Protein AF-A0A411YEK9-F1 (afdb_monomer_lite)

InterPro domains:
  IPR056666 DISARM protein DrmE, C-terminal [PF24957] (387-545)

Foldseek 3Di:
DDEDLPPPVVVVVCVVVVHDDDDDFDDPVNVVVCVVVLAPDPPPDNYFFLPPLVDDLFAFAEAALPDVVLLVLLLLLLLLLLVQVVLDVDDPPLSLLLLVLSVCLQQQQFALVLLLLLQLLPPQHDRNLNSLVSLVVDALVSQDDSCNVSSVPPSVVSSVSSNVSSVVRNVPNSLNVSVVQCLVVCCVVPVQAQEEEEGADPSSQSRSLVRCVVVVVCCVNPPDNRYHYYYLPDGDRQDPTAYEYERSHCDQPSRNCVSRGSNHNHYYYHYHPLRVVCVQVSLVVVQVVSLVSQLVSQVSSVHHSVPGDRNDRRDYHYPPRRPNDDDDDDDDDDDPDPSVVSSVSSRSSPDDDDDDDDDDDDDDDDADDQFFAKWKWFQWPDQRWTATAGQADFFWWQDPNDTDTDGPVPDDFQIKGKWFPDFFPVVLLVVLLVLVCPRSSNVSLVSLQLVLLVLLVLLCVVQVVDLVSQQVLCVVLPAPDRRCSVCSNVVVARDDLDLVNQCSSCVSSVPPSSVVCSVVNNVSSVVSVVVSVVSVVLSVVLSNCLVVVDDDSLVVSQVSVVHDSVVVSVRMDTIGGRDMDPIDRHRRSSHRDIGHNPD

Secondary structure (DSSP, 8-state):
----TT-HHHHHHHHHTTPPP-PPP--HHHHHHHHHHHTTS-------SGGGTTS---EEEEEE---HHHHHHHHHHHHHHHHHHTT-SSPPHHHHHHHHHHHHHHH--S-HHHHHHHHHH-TT---HHHHHHHHHH--GGGS-GGGHHHIIIIIHHHHHHHHHHHHHHHH--HHHHHHHHHHHHHHHH-TTSEEEEEESSHHHHHHHHHHHHHTT-HHHHHSSS-EEEEETTPPPPPPSS-EEEEESSPPPGGGGGGGS-TT-SEEEEEE-HHHHHHHHHHHHHHHHHHHHHHHHHTGGGT--GGGSPPPPPP--EE-TTSPPPP------------HHHHHHHTTGGGS------------------SSEEEEEEEEEETT--EEEEETTPEEEEEETTEEEEEEGGG--TT-EEEEESSS-HHHHHHHHHHHHHHSHHHHHHHHHHHHHHHHHHHHHHTTTT-HHHHHHHHHHTT-S--S-HHHHHTTSS---SSHHHHHHHHHHTT-HHHHHHHHHHHHHHHHHHHHHHHHHHHHHHHHHHHTTT--HHHHHHHHHHTS-HHHHHTTEEEEEEEEEPPPEEEETTTTT-EE-TT-

Sequence (599 aa):
MVSDLGDRETARVVDERCAVVSHWPVIDELVAALWRSGGRERTRSPLTTSALLDRDPGEVAYSDVHAPAFDRSMRQAITLLTDAHRVAEELPYPLQAARRTLNTLVQLASTAEAFNRSAALDHRARTLNSLRADVARTRSSDLGGMWHRYAATRWEGLRALILDLVDGLTADNPKFLALLSALEVSARRYPEHRLVVRVASEAAAAAVVDDLLEYGEHELALGDQRLQIVPWTARLPWSERDTTEILPALPPRSRREALWSGEANRRIVLAYPWEVEALPGLLDAEADRASAALRRSFPLQGLDADAAPRAAAATPRRFDGIPPGPEPAVTPVDLDVDLAGLTADLAALERVADDPGDRDAPRPGGGASHAPVPGYAVELEPSGQVWLVPQDSAIERVAAMSYRRWHVEDLAPGDQVIVARGTGREDLFTRLVEEKHRDHDVQDLKVVIERWRRACRAVVADCDQHQPTIEARLRHAGCQVRTQLDAWAHGRTIAPQHPEDIACIARLAGDEWLQRHWRRVAEVARELRGLHQRIGRVISGAMREAADGAGPNLRALAAELGGDPSDVLDEFEVATVRRIEPREEIPAHALGGVHPPGT

Radius of gyration: 31.1 Å; chains: 1; bounding box: 90×70×80 Å

Structure (mmCIF, N/CA/C/O backbone):
data_AF-A0A411YEK9-F1
#
_entry.id   AF-A0A411YEK9-F1
#
loop_
_atom_site.group_PDB
_atom_site.id
_atom_site.type_symbol
_atom_site.label_atom_id
_atom_site.label_alt_id
_atom_site.label_comp_id
_atom_site.label_asym_id
_atom_site.label_entity_id
_atom_site.label_seq_id
_atom_site.pdbx_PDB_ins_code
_atom_site.Cartn_x
_atom_site.Cartn_y
_atom_site.Cartn_z
_atom_site.occupancy
_atom_site.B_iso_or_equiv
_atom_site.auth_seq_id
_atom_site.auth_comp_id
_atom_site.auth_asym_id
_atom_site.auth_atom_id
_atom_site.pdbx_PDB_model_num
ATOM 1 N N . MET A 1 1 ? -29.383 -15.620 10.966 1.00 45.47 1 MET A N 1
ATOM 2 C CA . MET A 1 1 ? -28.366 -14.550 10.983 1.00 45.47 1 MET A CA 1
ATOM 3 C C . MET A 1 1 ? -28.901 -13.478 11.907 1.00 45.47 1 MET A C 1
ATOM 5 O O . MET A 1 1 ? -30.067 -13.140 11.766 1.00 45.47 1 MET A O 1
ATOM 9 N N . VAL A 1 2 ? -28.120 -13.050 12.892 1.00 41.44 2 VAL A N 1
ATOM 10 C CA . VAL A 1 2 ? -28.512 -11.994 13.834 1.00 41.44 2 VAL A CA 1
ATOM 11 C C . VAL A 1 2 ? -27.479 -10.887 13.623 1.00 41.44 2 VAL A C 1
ATOM 13 O O . VAL A 1 2 ? -26.292 -11.176 13.747 1.00 41.44 2 VAL A O 1
ATOM 16 N N . SER A 1 3 ? -27.893 -9.692 13.202 1.00 43.19 3 SER A N 1
ATOM 17 C CA . SER A 1 3 ? -27.004 -8.537 12.992 1.00 43.19 3 SER A CA 1
ATOM 18 C C . SER A 1 3 ? -27.576 -7.286 13.632 1.00 43.19 3 SER A C 1
ATOM 20 O O . SER A 1 3 ? -28.735 -7.268 14.050 1.00 43.19 3 SER A O 1
ATOM 22 N N . ASP A 1 4 ? -26.781 -6.223 13.635 1.00 50.44 4 ASP A N 1
ATOM 23 C CA . ASP A 1 4 ? -27.266 -4.922 14.066 1.00 50.44 4 ASP A CA 1
ATOM 24 C C . ASP A 1 4 ? -28.329 -4.334 13.164 1.00 50.44 4 ASP A C 1
ATOM 26 O O . ASP A 1 4 ? -28.341 -4.530 11.945 1.00 50.44 4 ASP A O 1
ATOM 30 N N . LEU A 1 5 ? -29.136 -3.484 13.793 1.00 46.66 5 LEU A N 1
ATOM 31 C CA . LEU A 1 5 ? -29.869 -2.430 13.118 1.00 46.66 5 LEU A CA 1
ATOM 32 C C . LEU A 1 5 ? -28.893 -1.536 12.339 1.00 46.66 5 LEU A C 1
ATOM 34 O O . LEU A 1 5 ? -28.097 -0.810 12.923 1.00 46.66 5 LEU A O 1
ATOM 38 N N . GLY A 1 6 ? -28.988 -1.571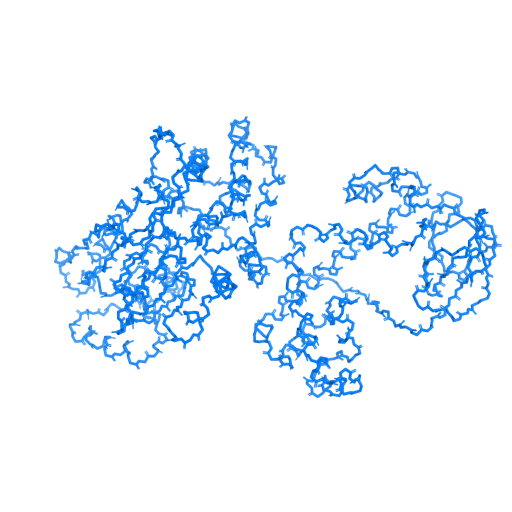 11.008 1.00 45.94 6 GLY A N 1
ATOM 39 C CA . GLY A 1 6 ? -28.213 -0.702 10.117 1.00 45.94 6 GLY A CA 1
ATOM 40 C C . GLY A 1 6 ? -26.938 -1.315 9.530 1.00 45.94 6 GLY A C 1
ATOM 41 O O . GLY A 1 6 ? -26.289 -0.639 8.730 1.00 45.94 6 GLY A O 1
ATOM 42 N N . ASP A 1 7 ? -26.603 -2.574 9.843 1.00 52.88 7 ASP A N 1
ATOM 43 C CA . ASP A 1 7 ? -25.510 -3.288 9.168 1.00 52.88 7 ASP A CA 1
ATOM 44 C C . ASP A 1 7 ? -25.846 -3.464 7.673 1.00 52.88 7 ASP A C 1
ATOM 46 O O . ASP A 1 7 ? -26.731 -4.237 7.290 1.00 52.88 7 ASP A O 1
ATOM 50 N N . ARG A 1 8 ? -25.132 -2.718 6.821 1.00 50.59 8 ARG A N 1
ATOM 51 C CA . ARG A 1 8 ? -25.330 -2.711 5.364 1.00 50.59 8 ARG A CA 1
ATOM 52 C C . ARG A 1 8 ? -25.014 -4.052 4.717 1.00 50.59 8 ARG A C 1
ATOM 54 O O . ARG A 1 8 ? -25.664 -4.406 3.739 1.00 50.59 8 ARG A O 1
ATOM 61 N N . GLU A 1 9 ? -24.022 -4.773 5.228 1.00 51.69 9 GLU A N 1
ATOM 62 C CA . GLU A 1 9 ? -23.618 -6.064 4.676 1.00 51.69 9 GLU A CA 1
ATOM 63 C C . GLU A 1 9 ? -24.697 -7.104 4.969 1.00 51.69 9 GLU A C 1
ATOM 65 O O . GLU A 1 9 ? -25.125 -7.831 4.074 1.00 51.69 9 GLU A O 1
ATOM 70 N N . THR A 1 10 ? -25.243 -7.086 6.187 1.00 55.19 10 THR A N 1
ATOM 71 C CA . THR A 1 10 ? -26.361 -7.966 6.528 1.00 55.19 10 THR A CA 1
ATOM 72 C C . THR A 1 10 ? -27.638 -7.599 5.773 1.00 55.19 10 THR A C 1
ATOM 74 O O . THR A 1 10 ? -28.298 -8.498 5.254 1.00 55.19 10 THR A O 1
ATOM 77 N N . ALA A 1 11 ? -27.970 -6.310 5.648 1.00 54.28 11 ALA A N 1
ATOM 78 C CA . ALA A 1 11 ? -29.111 -5.867 4.843 1.00 54.28 11 ALA A CA 1
ATOM 79 C C . ALA A 1 11 ? -29.001 -6.373 3.394 1.00 54.28 11 ALA A C 1
ATOM 81 O O . ALA A 1 11 ? -29.951 -6.945 2.865 1.00 54.28 11 ALA A O 1
ATOM 82 N N . ARG A 1 12 ? -27.805 -6.272 2.797 1.00 58.16 12 ARG A N 1
ATOM 83 C CA . ARG A 1 12 ? -27.524 -6.796 1.457 1.00 58.16 12 ARG A CA 1
ATOM 84 C C . ARG A 1 12 ? -27.704 -8.316 1.379 1.00 58.16 12 ARG A C 1
ATOM 86 O O . ARG A 1 12 ? -28.348 -8.796 0.455 1.00 58.16 12 ARG A O 1
ATOM 93 N N . VAL A 1 13 ? -27.188 -9.075 2.350 1.00 59.22 13 VAL A N 1
ATOM 94 C CA . VAL A 1 13 ? -27.326 -10.547 2.393 1.00 59.22 13 VAL A CA 1
ATOM 95 C C . VAL A 1 13 ? -28.782 -10.983 2.596 1.00 59.22 13 VAL A C 1
ATOM 97 O O . VAL A 1 13 ? -29.196 -12.005 2.048 1.00 59.22 13 VAL A O 1
ATOM 100 N N . VAL A 1 14 ? -29.565 -10.244 3.386 1.00 59.56 14 VAL A N 1
ATOM 101 C CA . VAL A 1 14 ? -31.003 -10.488 3.574 1.00 59.56 14 VAL A CA 1
ATOM 102 C C . VAL A 1 14 ? -31.764 -10.257 2.269 1.00 59.56 14 VAL A C 1
ATOM 104 O O . VAL A 1 14 ? -32.541 -11.134 1.883 1.00 59.56 14 VAL A O 1
ATOM 107 N N . ASP A 1 15 ? -31.497 -9.142 1.582 1.00 60.06 15 ASP A N 1
ATOM 108 C CA . ASP A 1 15 ? -32.103 -8.804 0.288 1.00 60.06 15 ASP A CA 1
ATOM 109 C C . ASP A 1 15 ? -31.745 -9.844 -0.783 1.00 60.06 15 ASP A C 1
ATOM 111 O O . ASP A 1 15 ? -32.634 -10.416 -1.418 1.00 60.06 15 ASP A O 1
ATOM 115 N N . GLU A 1 16 ? -30.455 -10.171 -0.928 1.00 66.38 16 GLU A N 1
ATOM 116 C CA . GLU A 1 16 ? -29.958 -11.178 -1.878 1.00 66.38 16 GLU A CA 1
ATOM 117 C C . GLU A 1 16 ? -30.588 -12.560 -1.656 1.00 66.38 16 GLU A C 1
ATOM 119 O O . GLU A 1 16 ? -30.752 -13.334 -2.600 1.00 66.38 16 GLU A O 1
ATOM 124 N N . ARG A 1 17 ? -30.940 -12.891 -0.408 1.00 66.44 17 ARG A N 1
ATOM 125 C CA . ARG A 1 17 ? -31.510 -14.195 -0.042 1.00 66.44 17 ARG A CA 1
ATOM 126 C C . ARG A 1 17 ? -33.026 -14.186 0.126 1.00 66.44 17 ARG A C 1
ATOM 128 O O . ARG A 1 17 ? -33.576 -15.234 0.463 1.00 66.44 17 ARG A O 1
ATOM 135 N N . CYS A 1 18 ? -33.688 -13.044 -0.079 1.00 68.06 18 CYS A N 1
ATOM 136 C CA . CYS A 1 18 ? -35.120 -12.857 0.179 1.00 68.06 18 CYS A CA 1
ATOM 137 C C . CYS A 1 18 ? -35.552 -13.403 1.557 1.00 68.06 18 CYS A C 1
ATOM 139 O O . CYS A 1 18 ? -36.605 -14.028 1.699 1.00 68.06 18 CYS A O 1
ATOM 141 N N . ALA A 1 19 ? -34.702 -13.238 2.574 1.00 62.47 19 ALA A N 1
ATOM 142 C CA . ALA A 1 19 ? -34.943 -13.807 3.894 1.00 62.47 19 ALA A CA 1
ATOM 143 C C . ALA A 1 19 ? -35.919 -12.935 4.702 1.00 62.47 19 ALA A C 1
ATOM 145 O O . ALA A 1 19 ? -35.822 -11.711 4.704 1.00 62.47 19 ALA A O 1
ATOM 146 N N . VAL A 1 20 ? -36.837 -13.562 5.443 1.00 46.91 20 VAL A N 1
ATOM 147 C CA . VAL A 1 20 ? -37.742 -12.846 6.356 1.00 46.91 20 VAL A CA 1
ATOM 148 C C . VAL A 1 20 ? -36.970 -12.435 7.612 1.00 46.91 20 VAL A C 1
ATOM 150 O O . VAL A 1 20 ? -36.469 -13.288 8.349 1.00 46.91 20 VAL A O 1
ATOM 153 N N . VAL A 1 21 ? -36.880 -11.130 7.870 1.00 51.06 21 VAL A N 1
ATOM 154 C CA . VAL A 1 21 ? -36.262 -10.586 9.087 1.00 51.06 21 VAL A CA 1
ATOM 155 C C . VAL A 1 21 ? -37.260 -10.684 10.235 1.00 51.06 21 VAL A C 1
ATOM 157 O O . VAL A 1 21 ? -38.350 -10.124 10.174 1.00 51.06 21 VAL A O 1
ATOM 160 N N . SER A 1 22 ? -36.895 -11.407 11.292 1.00 41.78 22 SER A N 1
ATOM 161 C CA . SER A 1 22 ? -37.664 -11.431 12.539 1.00 41.78 22 SER A CA 1
ATOM 162 C C . SER A 1 22 ? -37.051 -10.437 13.520 1.00 41.78 22 SER A C 1
ATOM 164 O O . SER A 1 22 ? -35.915 -10.624 13.953 1.00 41.78 22 SER A O 1
ATOM 166 N N . HIS A 1 23 ? -37.795 -9.387 13.863 1.00 44.84 23 HIS A N 1
ATOM 167 C CA . HIS A 1 23 ? -37.399 -8.425 14.890 1.00 44.84 23 HIS A CA 1
ATOM 168 C C . HIS A 1 23 ? -37.742 -8.989 16.269 1.00 44.84 23 HIS A C 1
ATOM 170 O O . HIS A 1 23 ? -38.884 -9.366 16.523 1.00 44.84 23 HIS A O 1
ATOM 176 N N . TRP A 1 24 ? -36.744 -9.089 17.145 1.00 43.41 24 TRP A N 1
ATOM 177 C CA . TRP A 1 24 ? -36.953 -9.531 18.521 1.00 43.41 24 TRP A CA 1
ATOM 178 C C . TRP A 1 24 ? -37.208 -8.300 19.400 1.00 43.41 24 TRP A C 1
ATOM 180 O O . TRP A 1 24 ? -36.421 -7.354 19.322 1.00 43.41 24 TRP A O 1
ATOM 190 N N . PRO A 1 25 ? -38.276 -8.277 20.217 1.00 42.59 25 PRO A N 1
ATOM 191 C CA . PRO A 1 25 ? -38.486 -7.203 21.178 1.00 42.59 25 PRO A CA 1
ATOM 192 C C . PRO A 1 25 ? -37.349 -7.218 22.204 1.00 42.59 25 PRO A C 1
ATOM 194 O O . PRO A 1 25 ? -37.051 -8.256 22.803 1.00 42.59 25 PRO A O 1
ATOM 197 N N . VAL A 1 26 ? -36.692 -6.073 22.386 1.00 46.41 26 VAL A N 1
ATOM 198 C CA . VAL A 1 26 ? -35.616 -5.924 23.368 1.00 46.41 26 VAL A CA 1
ATOM 199 C C . VAL A 1 26 ? -36.259 -5.771 24.745 1.00 46.41 26 VAL A C 1
ATOM 201 O O . VAL A 1 26 ? -36.628 -4.679 25.154 1.00 46.41 26 VAL A O 1
ATOM 204 N N . ILE A 1 27 ? -36.453 -6.889 25.442 1.00 45.62 27 ILE A N 1
ATOM 205 C CA . ILE A 1 27 ? -36.846 -6.900 26.859 1.00 45.62 27 ILE A CA 1
ATOM 206 C C . ILE A 1 27 ? -35.592 -6.842 27.743 1.00 45.62 27 ILE A C 1
ATOM 208 O O . ILE A 1 27 ? -34.546 -7.367 27.357 1.00 45.62 27 ILE A O 1
ATOM 212 N N . ASP A 1 28 ? -35.684 -6.254 28.939 1.00 42.88 28 ASP A N 1
ATOM 213 C CA . ASP A 1 28 ? -34.556 -6.136 29.887 1.00 42.88 28 ASP A CA 1
ATOM 214 C C . ASP A 1 28 ? -33.891 -7.487 30.180 1.00 42.88 28 ASP A C 1
ATOM 216 O O . ASP A 1 28 ? -32.674 -7.595 30.324 1.00 42.88 28 ASP A O 1
ATOM 220 N N . GLU A 1 29 ? -34.681 -8.559 30.186 1.00 43.50 29 GLU A N 1
ATOM 221 C CA . GLU A 1 29 ? -34.195 -9.928 30.336 1.00 43.50 29 GLU A CA 1
ATOM 222 C C . GLU A 1 29 ? -33.386 -10.415 29.131 1.00 43.50 29 GLU A C 1
ATOM 224 O O . GLU A 1 29 ? -32.453 -11.189 29.325 1.00 43.50 29 GLU A O 1
ATOM 229 N N . LEU A 1 30 ? -33.680 -9.940 27.914 1.00 46.62 30 LEU A N 1
ATOM 230 C CA . LEU A 1 30 ? -32.917 -10.209 26.693 1.00 46.62 30 LEU A CA 1
ATOM 231 C C . LEU A 1 30 ? -31.626 -9.392 26.671 1.00 46.62 30 LEU A C 1
ATOM 233 O O . LEU A 1 30 ? -30.600 -9.935 26.291 1.00 46.62 30 LEU A O 1
ATOM 237 N N . VAL A 1 31 ? -31.637 -8.136 27.130 1.00 48.09 31 VAL A N 1
ATOM 238 C CA . VAL A 1 31 ? -30.410 -7.338 27.319 1.00 48.09 31 VAL A CA 1
ATOM 239 C C . VAL A 1 31 ? -29.515 -7.985 28.374 1.00 48.09 31 VAL A C 1
ATOM 241 O O . VAL A 1 31 ? -28.331 -8.207 28.130 1.00 48.09 31 VAL A O 1
ATOM 244 N N . ALA A 1 32 ? -30.085 -8.384 29.512 1.00 46.22 32 ALA A N 1
ATOM 245 C CA . ALA A 1 32 ? -29.383 -9.103 30.568 1.00 46.22 32 ALA A CA 1
ATOM 246 C C . ALA A 1 32 ? -28.952 -10.518 30.138 1.00 46.22 32 ALA A C 1
ATOM 248 O O . ALA A 1 32 ? -27.961 -11.045 30.648 1.00 46.22 32 ALA A O 1
ATOM 249 N N . ALA A 1 33 ? -29.685 -11.170 29.231 1.00 44.88 33 ALA A N 1
ATOM 250 C CA . ALA A 1 33 ? -29.302 -12.450 28.641 1.00 44.88 33 ALA A CA 1
ATOM 251 C C . ALA A 1 33 ? -28.195 -12.277 27.597 1.00 44.88 33 ALA A C 1
ATOM 253 O O . ALA A 1 33 ? -27.239 -13.035 27.658 1.00 44.88 33 ALA A O 1
ATOM 254 N N . LEU A 1 34 ? -28.263 -11.260 26.730 1.00 47.78 34 LEU A N 1
ATOM 255 C CA . LEU A 1 34 ? -27.221 -10.874 25.771 1.00 47.78 34 LEU A CA 1
ATOM 256 C C . LEU A 1 34 ? -25.929 -10.489 26.488 1.00 47.78 34 LEU A C 1
ATOM 258 O O . LEU A 1 34 ? -24.859 -10.895 26.057 1.00 47.78 34 LEU A O 1
ATOM 262 N N . TRP A 1 35 ? -26.018 -9.793 27.620 1.00 44.12 35 TRP A N 1
ATOM 263 C CA . TRP A 1 35 ? -24.888 -9.556 28.518 1.00 44.12 35 TRP A CA 1
ATOM 264 C C . TRP A 1 35 ? -24.308 -10.861 29.070 1.00 44.12 35 TRP A C 1
ATOM 266 O O . TRP A 1 35 ? -23.104 -11.096 28.988 1.00 44.12 35 TRP A O 1
ATOM 276 N N . ARG A 1 36 ? -25.165 -11.748 29.594 1.00 43.66 36 ARG A N 1
ATOM 277 C CA . ARG A 1 36 ? -24.744 -13.041 30.160 1.00 43.66 36 ARG A CA 1
ATOM 278 C C . ARG A 1 36 ? -24.185 -14.013 29.112 1.00 43.66 36 ARG A C 1
ATOM 280 O O . ARG A 1 36 ? -23.300 -14.794 29.453 1.00 43.66 36 ARG A O 1
ATOM 287 N N . SER A 1 37 ? -24.672 -13.973 27.870 1.00 40.91 37 SER A N 1
ATOM 288 C CA . SER A 1 37 ? -24.248 -14.841 26.763 1.00 40.91 37 SER A CA 1
ATOM 289 C C . SER A 1 37 ? -23.114 -14.246 25.925 1.00 40.91 37 SER A C 1
ATOM 291 O O . SER A 1 37 ? -22.288 -14.987 25.406 1.00 40.91 37 SER A O 1
ATOM 293 N N . GLY A 1 38 ? -23.063 -12.920 25.786 1.00 43.31 38 GLY A N 1
ATOM 294 C CA . GLY A 1 38 ? -22.059 -12.186 25.013 1.00 43.31 38 GLY A CA 1
ATOM 295 C C . GLY A 1 38 ? -20.754 -11.937 25.772 1.00 43.31 38 GLY A C 1
ATOM 296 O O . GLY A 1 38 ? -19.711 -11.840 25.133 1.00 43.31 38 GLY A O 1
ATOM 297 N N . GLY A 1 39 ? -20.792 -11.894 27.112 1.00 39.91 39 GLY A N 1
ATOM 298 C CA . GLY A 1 39 ? -19.600 -11.738 27.958 1.00 39.91 39 GLY A CA 1
ATOM 299 C C . GLY A 1 39 ? -18.837 -13.037 28.254 1.00 39.91 39 GLY A C 1
ATOM 300 O O . GLY A 1 39 ? -17.640 -13.000 28.522 1.00 39.91 39 GLY A O 1
ATOM 301 N N . ARG A 1 40 ? -19.487 -14.212 28.175 1.00 37.97 40 ARG A N 1
ATOM 302 C CA . ARG A 1 40 ? -18.909 -15.477 28.683 1.00 37.97 40 ARG A CA 1
ATOM 303 C C . ARG A 1 40 ? -18.420 -16.473 27.636 1.00 37.97 40 ARG A C 1
ATOM 305 O O . ARG A 1 40 ? -17.642 -17.358 27.978 1.00 37.97 40 ARG A O 1
ATOM 312 N N . GLU A 1 41 ? -18.799 -16.325 26.373 1.00 38.16 41 GLU A N 1
ATOM 313 C CA . GLU A 1 41 ? -18.267 -17.146 25.284 1.00 38.16 41 GLU A CA 1
ATOM 314 C C . GLU A 1 41 ? -17.878 -16.261 24.101 1.00 38.16 41 GLU A C 1
ATOM 316 O O . GLU A 1 41 ? -18.535 -15.258 23.827 1.00 38.16 41 GLU A O 1
ATOM 321 N N . ARG A 1 42 ? -16.819 -16.650 23.368 1.00 36.97 42 ARG A N 1
ATOM 322 C CA . ARG A 1 42 ? -16.511 -16.128 22.025 1.00 36.97 42 ARG A CA 1
ATOM 323 C C . ARG A 1 42 ? -17.704 -16.427 21.118 1.00 36.97 42 ARG A C 1
ATOM 325 O O . ARG A 1 42 ? -17.708 -17.413 20.381 1.00 36.97 42 ARG A O 1
ATOM 332 N N . THR A 1 43 ? -18.742 -15.609 21.188 1.00 36.03 43 THR A N 1
ATOM 333 C CA . THR A 1 43 ? -19.877 -15.745 20.296 1.00 36.03 43 THR A CA 1
ATOM 334 C C . THR A 1 43 ? -19.354 -15.456 18.893 1.00 36.03 43 THR A C 1
ATOM 336 O O . THR A 1 43 ? -18.883 -14.367 18.587 1.00 36.03 43 THR A O 1
ATOM 339 N N . ARG A 1 44 ? -19.432 -16.447 17.997 1.00 35.69 44 ARG A N 1
ATOM 340 C CA . ARG A 1 44 ? -19.269 -16.255 16.541 1.00 35.69 44 ARG A CA 1
ATOM 341 C C . ARG A 1 44 ? -20.450 -15.461 15.950 1.00 35.69 44 ARG A C 1
ATOM 343 O O . ARG A 1 44 ? -20.799 -15.641 14.786 1.00 35.69 44 ARG A O 1
ATOM 350 N N . SER A 1 45 ? -21.133 -14.676 16.781 1.00 37.06 45 SER A N 1
ATOM 351 C CA . SER A 1 45 ? -22.353 -13.974 16.431 1.00 37.06 45 SER A CA 1
ATOM 352 C C . SER A 1 45 ? -21.986 -12.736 15.610 1.00 37.06 45 SER A C 1
ATOM 354 O O . SER A 1 45 ? -21.177 -11.937 16.071 1.00 37.06 45 SER A O 1
ATOM 356 N N . PRO A 1 46 ? -22.568 -12.548 14.415 1.00 37.69 46 PRO A N 1
ATOM 357 C CA . PRO A 1 46 ? -22.369 -11.360 13.586 1.00 37.69 46 PRO A CA 1
ATOM 358 C C . PRO A 1 46 ? -23.171 -10.140 14.077 1.00 37.69 46 PRO A C 1
ATOM 360 O O . PRO A 1 46 ? -23.337 -9.171 13.339 1.00 37.69 46 PRO A O 1
ATOM 363 N N . LEU A 1 47 ? -23.662 -10.164 15.318 1.00 38.25 47 LEU A N 1
ATOM 364 C CA . LEU A 1 47 ? -24.218 -8.986 15.970 1.00 38.25 47 LEU A CA 1
ATOM 365 C C . LEU A 1 47 ? -23.088 -7.987 16.208 1.00 38.25 47 LEU A C 1
ATOM 367 O O . LEU A 1 47 ? -22.142 -8.269 16.941 1.00 38.25 47 LEU A O 1
ATOM 371 N N . THR A 1 48 ? -23.155 -6.844 15.534 1.00 40.44 48 THR A N 1
ATOM 372 C CA . THR A 1 48 ? -22.383 -5.667 15.923 1.00 40.44 48 THR A CA 1
ATOM 373 C C . THR A 1 48 ? -23.006 -5.090 17.213 1.00 40.44 48 THR A C 1
ATOM 375 O O . THR A 1 48 ? -23.777 -5.725 17.932 1.00 40.44 48 THR A O 1
ATOM 378 N N . THR A 1 49 ? -22.545 -3.928 17.619 1.00 43.75 49 THR A N 1
ATOM 379 C CA . THR A 1 49 ? -22.646 -3.368 18.960 1.00 43.75 49 THR A CA 1
ATOM 380 C C . THR A 1 49 ? -23.763 -2.324 19.113 1.00 43.75 49 THR A C 1
ATOM 382 O O . THR A 1 49 ? -23.802 -1.626 20.121 1.00 43.75 49 THR A O 1
ATOM 385 N N . SER A 1 50 ? -24.701 -2.233 18.162 1.00 40.03 50 SER A N 1
ATOM 386 C CA . SER A 1 50 ? -25.738 -1.182 18.096 1.00 40.03 50 SER A CA 1
ATOM 387 C C . SER A 1 50 ? -27.030 -1.507 18.857 1.00 40.03 50 SER A C 1
ATOM 389 O O . SER A 1 50 ? -27.938 -0.684 18.910 1.00 40.03 50 SER A O 1
ATOM 391 N N . ALA A 1 51 ? -27.154 -2.689 19.466 1.00 40.56 51 ALA A N 1
ATOM 392 C CA . ALA A 1 51 ? -28.345 -3.051 20.245 1.00 40.56 51 ALA A CA 1
ATOM 393 C C . ALA A 1 51 ? -28.467 -2.300 21.592 1.00 40.56 51 ALA A C 1
ATOM 395 O O . ALA A 1 51 ? -29.488 -2.426 22.260 1.00 40.56 51 ALA A O 1
ATOM 396 N N . LEU A 1 52 ? -27.456 -1.517 21.994 1.00 48.06 52 LEU A N 1
ATOM 397 C CA . LEU A 1 52 ? -27.421 -0.781 23.266 1.00 48.06 52 LEU A CA 1
ATOM 398 C C . LEU A 1 52 ? -27.225 0.724 23.054 1.00 48.06 52 LEU A C 1
ATOM 400 O O . LEU A 1 52 ? -26.363 1.338 23.671 1.00 48.06 52 LEU A O 1
ATOM 404 N N . LEU A 1 53 ? -28.048 1.334 22.204 1.00 46.50 53 LEU A N 1
ATOM 405 C CA . LEU A 1 53 ? -28.069 2.791 21.999 1.00 46.50 53 LEU A CA 1
ATOM 406 C C . LEU A 1 53 ? -28.537 3.587 23.240 1.00 46.50 53 LEU A C 1
ATOM 408 O O . LEU A 1 53 ? -28.606 4.809 23.188 1.00 46.50 53 LEU A O 1
ATOM 412 N N . ASP A 1 54 ? -28.848 2.897 24.342 1.00 43.41 54 ASP A N 1
ATOM 413 C CA . ASP A 1 54 ? -29.105 3.482 25.664 1.00 43.41 54 ASP A CA 1
ATOM 414 C C . ASP A 1 54 ? -27.834 3.571 26.538 1.00 43.41 54 ASP A C 1
ATOM 416 O O . ASP A 1 54 ? -27.864 4.074 27.659 1.00 43.41 54 ASP A O 1
ATOM 420 N N . ARG A 1 55 ? -26.683 3.079 26.051 1.00 52.22 55 ARG A N 1
ATOM 421 C CA . ARG A 1 55 ? -25.403 3.304 26.727 1.00 52.22 55 ARG A CA 1
ATOM 422 C C . ARG A 1 55 ? -24.856 4.678 26.356 1.00 52.22 55 ARG A C 1
ATOM 424 O O . ARG A 1 55 ? -24.758 5.008 25.178 1.00 52.22 55 ARG A O 1
ATOM 431 N N . ASP A 1 56 ? -24.452 5.429 27.381 1.00 61.56 56 ASP A N 1
ATOM 432 C CA . ASP A 1 56 ? -23.597 6.610 27.246 1.00 61.56 56 ASP A CA 1
ATOM 433 C C . ASP A 1 56 ? -22.435 6.251 26.293 1.00 61.56 56 ASP A C 1
ATOM 435 O O . ASP A 1 56 ? -21.741 5.266 26.582 1.00 61.56 56 ASP A O 1
ATOM 439 N N . PRO A 1 57 ? -22.250 6.951 25.149 1.00 62.62 57 PRO A N 1
ATOM 440 C CA . PRO A 1 57 ? -21.303 6.592 24.078 1.00 62.62 57 PRO A CA 1
ATOM 441 C C . PRO A 1 57 ? -19.823 6.528 24.502 1.00 62.62 57 PRO A C 1
ATOM 443 O O . PRO A 1 57 ? -18.933 6.310 23.674 1.00 62.62 57 PRO A O 1
ATOM 446 N N . GLY A 1 58 ? -19.548 6.668 25.796 1.00 73.25 58 GLY A N 1
ATOM 447 C CA . GLY A 1 58 ? -18.221 6.717 26.361 1.00 73.25 58 GLY A CA 1
ATOM 448 C C . GLY A 1 58 ? -17.591 8.079 26.122 1.00 73.25 58 GLY A C 1
ATOM 449 O O . GLY A 1 58 ? -18.053 8.901 25.329 1.00 73.25 58 GLY A O 1
ATOM 450 N N . GLU A 1 59 ? -16.503 8.339 26.831 1.00 88.44 59 GLU A N 1
ATOM 451 C CA . GLU A 1 59 ? -15.786 9.594 26.656 1.00 88.44 59 GLU A CA 1
ATOM 452 C C . GLU A 1 59 ? -15.059 9.584 25.307 1.00 88.44 59 GLU A C 1
ATOM 454 O O . GLU A 1 59 ? -14.151 8.776 25.098 1.00 88.44 59 GLU A O 1
ATOM 459 N N . VAL A 1 60 ? -15.431 10.499 24.410 1.00 92.81 60 VAL A N 1
ATOM 460 C CA . VAL A 1 60 ? -14.651 10.800 23.206 1.00 92.81 60 VAL A CA 1
ATOM 461 C C . VAL A 1 60 ? -13.693 11.936 23.534 1.00 92.81 60 VAL A C 1
ATOM 463 O O . VAL A 1 60 ? -14.102 13.061 23.822 1.00 92.81 60 VAL A O 1
ATOM 466 N N . ALA A 1 61 ? -12.405 11.632 23.495 1.00 95.19 61 ALA A N 1
ATOM 467 C CA . ALA A 1 61 ? -11.330 12.593 23.626 1.00 95.19 61 ALA A CA 1
ATOM 468 C C . ALA A 1 61 ? -10.530 12.691 22.321 1.00 95.19 61 ALA A C 1
ATOM 470 O O . ALA A 1 61 ? -10.567 11.785 21.487 1.00 95.19 61 ALA A O 1
ATOM 471 N N . TYR A 1 62 ? -9.792 13.781 22.141 1.00 95.75 62 TYR A N 1
ATOM 472 C CA . TYR A 1 62 ? -8.877 13.962 21.016 1.00 95.75 62 TYR A CA 1
ATOM 473 C C . TYR A 1 62 ? -7.494 14.407 21.487 1.00 95.75 62 TYR A C 1
ATOM 475 O O . TYR A 1 62 ? -7.361 15.135 22.468 1.00 95.75 62 TYR A O 1
ATOM 483 N N . SER A 1 63 ? -6.460 13.976 20.776 1.00 94.69 63 SER A N 1
ATOM 484 C CA . SER A 1 63 ? -5.083 14.428 20.936 1.00 94.69 63 SER A CA 1
ATOM 485 C C . SER A 1 63 ? -4.679 15.234 19.709 1.00 94.69 63 SER A C 1
ATOM 487 O O . SER A 1 63 ? -4.827 14.758 18.581 1.00 94.69 63 SER A O 1
ATOM 489 N N . ASP A 1 64 ? -4.160 16.440 19.940 1.00 91.44 64 ASP A N 1
ATOM 490 C CA . ASP A 1 64 ? -3.669 17.303 18.870 1.00 91.44 64 ASP A CA 1
ATOM 491 C C . ASP A 1 64 ? -2.372 16.748 18.282 1.00 91.44 64 ASP A C 1
ATOM 493 O O . ASP A 1 64 ? -1.342 16.666 18.956 1.00 91.44 64 ASP A O 1
ATOM 497 N N . VAL A 1 65 ? -2.402 16.442 16.992 1.00 93.44 65 VAL A N 1
ATOM 498 C CA . VAL A 1 65 ? -1.206 16.107 16.224 1.00 93.44 65 VAL A CA 1
ATOM 499 C C . VAL A 1 65 ? -0.622 17.406 15.677 1.00 93.44 65 VAL A C 1
ATOM 501 O O . VAL A 1 65 ? -1.083 17.947 14.668 1.00 93.44 65 VAL A O 1
ATOM 504 N N . HIS A 1 66 ? 0.385 17.945 16.365 1.00 89.06 66 HIS A N 1
ATOM 505 C CA . HIS A 1 66 ? 0.968 19.237 16.010 1.00 89.06 66 HIS A CA 1
ATOM 506 C C . HIS A 1 66 ? 1.926 19.127 14.815 1.00 89.06 66 HIS A C 1
ATOM 508 O O . HIS A 1 66 ? 3.113 18.858 14.971 1.00 89.06 66 HIS A O 1
ATOM 514 N N . ALA A 1 67 ? 1.402 19.361 13.611 1.00 91.44 67 ALA A N 1
ATOM 515 C CA . ALA A 1 67 ? 2.182 19.412 12.376 1.00 91.44 67 ALA A CA 1
ATOM 516 C C . ALA A 1 67 ? 1.613 20.481 11.422 1.00 91.44 67 ALA A C 1
ATOM 518 O O . ALA A 1 67 ? 0.955 20.146 10.438 1.00 91.44 67 ALA A O 1
ATOM 519 N N . PRO A 1 68 ? 1.818 21.785 11.686 1.00 89.31 68 PRO A N 1
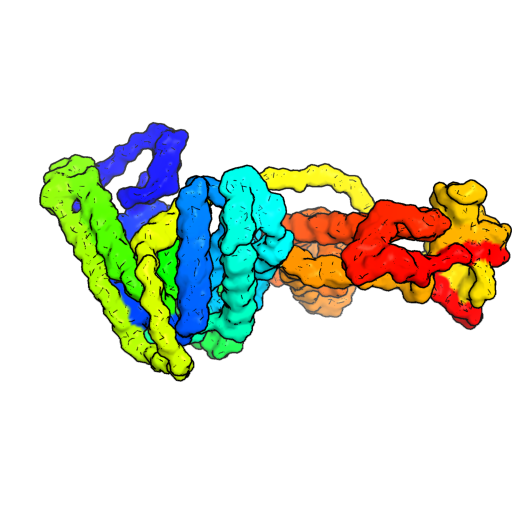ATOM 520 C CA . PRO A 1 68 ? 1.088 22.860 11.003 1.00 89.31 68 PRO A CA 1
ATOM 521 C C . PRO A 1 68 ? 1.381 22.962 9.500 1.00 89.31 68 PRO A C 1
ATOM 523 O O . PRO A 1 68 ? 0.494 23.300 8.717 1.00 89.31 68 PRO A O 1
ATOM 526 N N . ALA A 1 69 ? 2.610 22.655 9.072 1.00 89.69 69 ALA A N 1
ATOM 527 C CA . ALA A 1 69 ? 2.940 22.586 7.648 1.00 89.69 69 ALA A CA 1
ATOM 528 C C . ALA A 1 69 ? 2.170 21.448 6.956 1.00 89.69 69 ALA A C 1
ATOM 530 O O . ALA A 1 69 ? 1.613 21.640 5.876 1.00 89.69 69 ALA A O 1
ATOM 531 N N . PHE A 1 70 ? 2.086 20.294 7.620 1.00 92.12 70 PHE A N 1
ATOM 532 C CA . PHE A 1 70 ? 1.359 19.133 7.131 1.00 92.12 70 PHE A CA 1
ATOM 533 C C . PHE A 1 70 ? -0.158 19.375 7.104 1.00 92.12 70 PHE A C 1
ATOM 535 O O . PHE A 1 70 ? -0.793 19.110 6.088 1.00 92.12 70 PHE A O 1
ATOM 542 N N . ASP A 1 71 ? -0.724 19.953 8.172 1.00 91.56 71 ASP A N 1
ATOM 543 C CA . ASP A 1 71 ? -2.136 20.356 8.267 1.00 91.56 71 ASP A CA 1
ATOM 544 C C . ASP A 1 71 ? -2.527 21.287 7.112 1.00 91.56 71 ASP A C 1
ATOM 546 O O . ASP A 1 71 ? -3.503 21.029 6.408 1.00 91.56 71 ASP A O 1
ATOM 550 N N . ARG A 1 72 ? -1.711 22.313 6.841 1.00 92.00 72 ARG A N 1
ATOM 551 C CA . ARG A 1 72 ? -1.946 23.247 5.733 1.00 92.00 72 ARG A CA 1
ATOM 552 C C . ARG A 1 72 ? -1.955 22.541 4.380 1.00 92.00 72 ARG A C 1
ATOM 554 O O . ARG A 1 72 ? -2.890 22.735 3.601 1.00 92.00 72 ARG A O 1
ATOM 561 N N . SER A 1 73 ? -0.931 21.735 4.096 1.00 94.62 73 SER A N 1
ATOM 562 C CA . SER A 1 73 ? -0.829 21.003 2.829 1.00 94.62 73 SER A CA 1
ATOM 563 C C . SER A 1 73 ? -1.975 20.002 2.663 1.00 94.62 73 SER A C 1
ATOM 565 O O . SER A 1 73 ? -2.537 19.899 1.573 1.00 94.62 73 SER A O 1
ATOM 567 N N . MET A 1 74 ? -2.391 19.338 3.747 1.00 93.88 74 MET A N 1
ATOM 568 C CA . MET A 1 74 ? -3.577 18.480 3.783 1.00 93.88 74 MET A CA 1
ATOM 569 C C . MET A 1 74 ? -4.846 19.267 3.447 1.00 93.88 74 MET A C 1
ATOM 571 O O . MET A 1 74 ? -5.528 18.920 2.487 1.00 93.88 74 MET A O 1
ATOM 575 N N . ARG A 1 75 ? -5.144 20.367 4.152 1.00 92.75 75 ARG A N 1
ATOM 576 C CA . ARG A 1 75 ? -6.329 21.206 3.875 1.00 92.75 75 ARG A CA 1
ATOM 577 C C . ARG A 1 75 ? -6.365 21.683 2.426 1.00 92.75 75 ARG A C 1
ATOM 579 O O . ARG A 1 75 ? -7.418 21.646 1.787 1.00 92.75 75 ARG A O 1
ATOM 586 N N . GLN A 1 76 ? -5.220 22.105 1.892 1.00 94.94 76 GLN A N 1
ATOM 587 C CA . GLN A 1 76 ? -5.116 22.551 0.508 1.00 94.94 76 GLN A CA 1
ATOM 588 C C . GLN A 1 76 ? -5.361 21.400 -0.478 1.00 94.94 76 GLN A C 1
ATOM 590 O O . GLN A 1 76 ? -6.137 21.565 -1.420 1.00 94.94 76 GLN A O 1
ATOM 595 N N . ALA A 1 77 ? -4.757 20.229 -0.253 1.00 95.81 77 ALA A N 1
ATOM 596 C CA . ALA A 1 77 ? -4.973 19.048 -1.084 1.00 95.81 77 ALA A CA 1
ATOM 597 C C . ALA A 1 77 ? -6.441 18.600 -1.062 1.00 95.81 77 ALA A C 1
ATOM 599 O O . ALA A 1 77 ? -7.013 18.327 -2.120 1.00 95.81 77 ALA A O 1
ATOM 600 N N . ILE A 1 78 ? -7.083 18.588 0.113 1.00 91.94 78 ILE A N 1
ATOM 601 C CA . ILE A 1 78 ? -8.489 18.198 0.196 1.00 91.94 78 ILE A CA 1
ATOM 602 C C . ILE A 1 78 ? -9.388 19.245 -0.477 1.00 91.94 78 ILE A C 1
ATOM 604 O O . ILE A 1 78 ? -10.265 18.870 -1.246 1.00 91.94 78 ILE A O 1
ATOM 608 N N . THR A 1 79 ? -9.119 20.544 -0.304 1.00 91.56 79 THR A N 1
ATOM 609 C CA . THR A 1 79 ? -9.850 21.616 -1.011 1.00 91.56 79 THR A CA 1
ATOM 610 C C . THR A 1 79 ? -9.799 21.421 -2.530 1.00 91.56 79 THR A C 1
ATOM 612 O O . THR A 1 79 ? -10.819 21.513 -3.211 1.00 91.56 79 THR A O 1
ATOM 615 N N . LEU A 1 80 ? -8.623 21.090 -3.075 1.00 94.94 80 LEU A N 1
ATOM 616 C CA . LEU A 1 80 ? -8.459 20.817 -4.504 1.00 94.94 80 LEU A CA 1
ATOM 617 C C . LEU A 1 80 ? -9.231 19.564 -4.952 1.00 94.94 80 LEU A C 1
ATOM 619 O O . LEU A 1 80 ? -9.786 19.566 -6.053 1.00 94.94 80 LEU A O 1
ATOM 623 N N . LEU A 1 81 ? -9.302 18.513 -4.130 1.00 93.62 81 LEU A N 1
ATOM 624 C CA . LEU A 1 81 ? -10.116 17.323 -4.417 1.00 93.62 81 LEU A CA 1
ATOM 625 C C . LEU A 1 81 ? -11.624 17.606 -4.328 1.00 93.62 81 LEU A C 1
ATOM 627 O O . LEU A 1 81 ? -12.376 17.132 -5.176 1.00 93.62 81 LEU A O 1
ATOM 631 N N . THR A 1 82 ? -12.075 18.418 -3.374 1.00 89.88 82 THR A N 1
ATOM 632 C CA . THR A 1 82 ? -13.468 18.887 -3.302 1.00 89.88 82 THR A CA 1
ATOM 633 C C . THR A 1 82 ? -13.830 19.711 -4.540 1.00 89.88 82 THR A C 1
ATOM 635 O O . THR A 1 82 ? -14.876 19.496 -5.151 1.00 89.88 82 THR A O 1
ATOM 638 N N . ASP A 1 83 ? -12.939 20.595 -4.999 1.00 91.44 83 ASP A N 1
ATOM 639 C CA . ASP A 1 83 ? -13.123 21.314 -6.264 1.00 91.44 83 ASP A CA 1
ATOM 640 C C . ASP A 1 83 ? -13.208 20.363 -7.470 1.00 91.44 83 ASP A C 1
ATOM 642 O O . ASP A 1 83 ? -13.946 20.642 -8.417 1.00 91.44 83 ASP A O 1
ATOM 646 N N . ALA A 1 84 ? -12.509 19.222 -7.443 1.00 93.06 84 ALA A N 1
ATOM 647 C CA . ALA A 1 84 ? -12.634 18.197 -8.478 1.00 93.06 84 ALA A CA 1
ATOM 648 C C . ALA A 1 84 ? -14.029 17.546 -8.478 1.00 93.06 84 ALA A C 1
ATOM 650 O O . ALA A 1 84 ? -14.606 17.356 -9.546 1.00 93.06 84 ALA A O 1
ATOM 651 N N . HIS A 1 85 ? -14.620 17.282 -7.309 1.00 89.06 85 HIS A N 1
ATOM 652 C CA . HIS A 1 85 ? -15.987 16.747 -7.206 1.00 89.06 85 HIS A CA 1
ATOM 653 C C . HIS A 1 85 ? -17.066 17.695 -7.729 1.00 89.06 85 HIS A C 1
ATOM 655 O O . HIS A 1 85 ? -18.107 17.249 -8.210 1.00 89.06 85 HIS A O 1
ATOM 661 N N . ARG A 1 86 ? -16.803 19.005 -7.713 1.00 91.88 86 ARG A N 1
ATOM 662 C CA . ARG A 1 86 ? -17.683 19.999 -8.346 1.00 91.88 86 ARG A CA 1
ATOM 663 C C . ARG A 1 86 ? -17.659 19.925 -9.875 1.00 91.88 86 ARG A C 1
ATOM 665 O O . ARG A 1 86 ? -18.578 20.435 -10.510 1.00 91.88 86 ARG A O 1
ATOM 672 N N . VAL A 1 87 ? -16.625 19.322 -10.471 1.00 93.12 87 VAL A N 1
ATOM 673 C CA . VAL A 1 87 ? -16.544 19.093 -11.922 1.00 93.12 87 VAL A CA 1
ATOM 674 C C . VAL A 1 87 ? -17.412 17.898 -12.315 1.00 93.12 87 VAL A C 1
ATOM 676 O O . VAL A 1 87 ? -18.233 18.028 -13.219 1.00 93.12 87 VAL A O 1
ATOM 679 N N . ALA A 1 88 ? -17.256 16.756 -11.641 1.00 92.06 88 ALA A N 1
ATOM 680 C CA . ALA A 1 88 ? -18.061 15.554 -11.858 1.00 92.06 88 ALA A CA 1
ATOM 681 C C . ALA A 1 88 ? -18.087 14.646 -10.615 1.00 92.06 88 ALA A C 1
ATOM 683 O O . ALA A 1 88 ? -17.144 14.632 -9.824 1.00 92.06 88 ALA A O 1
ATOM 684 N N . GLU A 1 89 ? -19.154 13.847 -10.484 1.00 86.12 89 GLU A N 1
ATOM 685 C CA . GLU A 1 89 ? -19.305 12.869 -9.394 1.00 86.12 89 GLU A CA 1
ATOM 686 C C . GLU A 1 89 ? -18.233 11.768 -9.473 1.00 86.12 89 GLU A C 1
ATOM 688 O O . GLU A 1 89 ? -17.586 11.444 -8.473 1.00 86.12 89 GLU A O 1
ATOM 693 N N . GLU A 1 90 ? -18.001 11.223 -10.671 1.00 88.25 90 GLU A N 1
ATOM 694 C CA . GLU A 1 90 ? -16.977 10.208 -10.915 1.00 88.25 90 GLU A CA 1
ATOM 695 C C . GLU A 1 90 ? -15.625 10.847 -11.248 1.00 88.25 90 GLU A C 1
ATOM 697 O O . GLU A 1 90 ? -15.454 11.505 -12.275 1.00 88.25 90 GLU A O 1
ATOM 702 N N . LEU A 1 91 ? -14.634 10.618 -10.384 1.00 90.19 91 LEU A N 1
ATOM 703 C CA . LEU A 1 91 ? -13.267 11.080 -10.610 1.00 90.19 91 LEU A CA 1
ATOM 704 C C . LEU A 1 91 ? -12.548 10.192 -11.640 1.00 90.19 91 LEU A C 1
ATOM 706 O O . LEU A 1 91 ? -12.634 8.969 -11.538 1.00 90.19 91 LEU A O 1
ATOM 710 N N . PRO A 1 92 ? -11.758 10.748 -12.571 1.00 93.19 92 PRO A N 1
ATOM 711 C CA . PRO A 1 92 ? -10.887 9.973 -13.445 1.00 93.19 92 PRO A CA 1
ATOM 712 C C . PRO A 1 92 ? -9.728 9.365 -12.643 1.00 93.19 92 PRO A C 1
ATOM 714 O O . PRO A 1 92 ? -9.382 9.849 -11.561 1.00 93.19 92 PRO A O 1
ATOM 717 N N . TYR A 1 93 ? -9.097 8.321 -13.191 1.00 91.69 93 TYR A N 1
ATOM 718 C CA . TYR A 1 93 ? -8.017 7.572 -12.531 1.00 91.69 93 TYR A CA 1
ATOM 719 C C . TYR A 1 93 ? -6.940 8.448 -11.850 1.00 91.69 93 TYR A C 1
ATOM 721 O O . TYR A 1 93 ? -6.671 8.199 -10.675 1.00 91.69 93 TYR A O 1
ATOM 729 N N . PRO A 1 94 ? -6.396 9.511 -12.488 1.00 94.69 94 PRO A N 1
ATOM 730 C CA . PRO A 1 94 ? -5.473 10.462 -11.853 1.00 94.69 94 PRO A CA 1
ATOM 731 C C . PRO A 1 94 ? -5.918 10.966 -10.475 1.00 94.69 94 PRO A C 1
ATOM 733 O O . PRO A 1 94 ? -5.186 10.905 -9.486 1.00 94.69 94 PRO A O 1
ATOM 736 N N . LEU A 1 95 ? -7.163 11.437 -10.410 1.00 95.56 95 LEU A N 1
ATOM 737 C CA . LEU A 1 95 ? -7.753 12.034 -9.221 1.00 95.56 95 LEU A CA 1
ATOM 738 C C . LEU A 1 95 ? -8.163 10.957 -8.212 1.00 95.56 95 LEU A C 1
ATOM 740 O O . LEU A 1 95 ? -8.063 11.180 -7.008 1.00 95.56 95 LEU A O 1
ATOM 744 N N . GLN A 1 96 ? -8.544 9.760 -8.675 1.00 89.69 96 GLN A N 1
ATOM 745 C CA . GLN A 1 96 ? -8.747 8.609 -7.792 1.00 89.69 96 GLN A CA 1
ATOM 746 C C . GLN A 1 96 ? -7.446 8.155 -7.121 1.00 89.69 96 GLN A C 1
ATOM 748 O O . GLN A 1 96 ? -7.473 7.827 -5.935 1.00 89.69 96 GLN A O 1
ATOM 753 N N . ALA A 1 97 ? -6.326 8.130 -7.852 1.00 90.75 97 ALA A N 1
ATOM 754 C CA . ALA A 1 97 ? -5.014 7.785 -7.313 1.00 90.75 97 ALA A CA 1
ATOM 755 C C . ALA A 1 97 ? -4.590 8.808 -6.254 1.00 90.75 97 ALA A C 1
ATOM 757 O O . ALA A 1 97 ? -4.360 8.428 -5.110 1.00 90.75 97 ALA A O 1
ATOM 758 N N . ALA A 1 98 ? -4.632 10.101 -6.594 1.00 96.00 98 ALA A N 1
ATOM 759 C CA . ALA A 1 98 ? -4.386 11.213 -5.673 1.00 96.00 98 ALA A CA 1
ATOM 760 C C . ALA A 1 98 ? -5.198 11.094 -4.370 1.00 96.00 98 ALA A C 1
ATOM 762 O O . ALA A 1 98 ? -4.659 11.144 -3.265 1.00 96.00 98 ALA A O 1
ATOM 763 N N . ARG A 1 99 ? -6.500 10.851 -4.503 1.00 93.00 99 ARG A N 1
ATOM 764 C CA . ARG A 1 99 ? -7.422 10.641 -3.386 1.00 93.00 99 ARG A CA 1
ATOM 765 C C . ARG A 1 99 ? -7.071 9.426 -2.526 1.00 93.00 99 ARG A C 1
ATOM 767 O O . ARG A 1 99 ? -7.092 9.521 -1.304 1.00 93.00 99 ARG A O 1
ATOM 774 N N . ARG A 1 100 ? -6.763 8.276 -3.139 1.00 90.44 100 ARG A N 1
ATOM 775 C CA . ARG A 1 100 ? -6.356 7.059 -2.409 1.00 90.44 100 ARG A CA 1
ATOM 776 C C . ARG A 1 100 ? -5.057 7.293 -1.638 1.00 90.44 100 ARG A C 1
ATOM 778 O O . ARG A 1 100 ? -4.969 6.880 -0.483 1.00 90.44 100 ARG A O 1
ATOM 785 N N . THR A 1 101 ? -4.093 7.989 -2.244 1.00 95.50 101 THR A N 1
ATOM 786 C CA . THR A 1 101 ? -2.853 8.403 -1.576 1.00 95.50 101 THR A CA 1
ATOM 787 C C . THR A 1 101 ? -3.172 9.270 -0.366 1.00 95.50 101 THR A C 1
ATOM 789 O O . THR A 1 101 ? -2.777 8.920 0.740 1.00 95.50 101 THR A O 1
ATOM 792 N N . LEU A 1 102 ? -3.967 10.329 -0.536 1.00 95.31 102 LEU A N 1
ATOM 793 C CA . LEU A 1 102 ? -4.326 11.240 0.551 1.00 95.31 102 LEU A CA 1
ATOM 794 C C . LEU A 1 102 ? -5.029 10.527 1.715 1.00 95.31 102 LEU A C 1
ATOM 796 O O . LEU A 1 102 ? -4.641 10.707 2.866 1.00 95.31 102 LEU A O 1
ATOM 800 N N . ASN A 1 103 ? -6.001 9.657 1.425 1.00 89.62 103 ASN A N 1
ATOM 801 C CA . ASN A 1 103 ? -6.690 8.865 2.449 1.00 89.62 103 ASN A CA 1
ATOM 802 C C . ASN A 1 103 ? -5.729 7.951 3.217 1.00 89.62 103 ASN A C 1
ATOM 804 O O . ASN A 1 103 ? -5.854 7.813 4.433 1.00 89.62 103 ASN A O 1
ATOM 808 N N . THR A 1 104 ? -4.766 7.349 2.515 1.00 93.06 104 THR A N 1
ATOM 809 C CA . THR A 1 104 ? -3.734 6.509 3.136 1.00 93.06 104 THR A CA 1
ATOM 810 C C . THR A 1 104 ? -2.848 7.344 4.055 1.00 93.06 104 THR A C 1
ATOM 812 O O . THR A 1 104 ? -2.623 6.945 5.191 1.00 93.06 104 THR A O 1
ATOM 815 N N . LEU A 1 105 ? -2.415 8.529 3.609 1.00 95.06 105 LEU A N 1
ATOM 816 C CA . LEU A 1 105 ? -1.588 9.451 4.394 1.00 95.06 105 LEU A CA 1
ATOM 817 C C . LEU A 1 105 ? -2.300 9.936 5.666 1.00 95.06 105 LEU A C 1
ATOM 819 O O . LEU A 1 105 ? -1.694 9.946 6.731 1.00 95.06 105 LEU A O 1
ATOM 823 N N . VAL A 1 106 ? -3.589 10.296 5.585 1.00 93.88 106 VAL A N 1
ATOM 824 C CA . VAL A 1 106 ? -4.372 10.736 6.759 1.00 93.88 106 VAL A CA 1
ATOM 825 C C . VAL A 1 106 ? -4.469 9.635 7.818 1.00 93.88 106 VAL A C 1
ATOM 827 O O . VAL A 1 106 ? -4.459 9.938 9.009 1.00 93.88 106 VAL A O 1
ATOM 830 N N . GLN A 1 107 ? -4.579 8.373 7.397 1.00 93.06 107 GLN A N 1
ATOM 831 C CA . GLN A 1 107 ? -4.787 7.225 8.286 1.00 93.06 107 GLN A CA 1
ATOM 832 C C . GLN A 1 107 ? -3.489 6.503 8.675 1.00 93.06 107 GLN A C 1
ATOM 834 O O . GLN A 1 107 ? -3.540 5.508 9.404 1.00 93.06 107 GLN A O 1
ATOM 839 N N . LEU A 1 108 ? -2.337 6.967 8.185 1.00 95.44 108 LEU A N 1
ATOM 840 C CA . LEU A 1 108 ? -1.055 6.316 8.404 1.00 95.44 108 LEU A CA 1
ATOM 841 C C . LEU A 1 108 ? -0.624 6.481 9.866 1.00 95.44 108 LEU A C 1
ATOM 843 O O . LEU A 1 108 ? -0.221 7.558 10.300 1.00 95.44 108 LEU A O 1
ATOM 847 N N . ALA A 1 109 ? -0.695 5.388 10.617 1.00 96.00 109 ALA A N 1
ATOM 848 C CA . ALA A 1 109 ? -0.381 5.340 12.043 1.00 96.00 109 ALA A CA 1
ATOM 849 C C . ALA A 1 109 ? 0.997 4.730 12.346 1.00 96.00 109 ALA A C 1
ATOM 851 O O . ALA A 1 109 ? 1.252 4.376 13.487 1.00 96.00 109 ALA A O 1
ATOM 852 N N . SER A 1 110 ? 1.838 4.558 11.328 1.00 97.19 110 SER A N 1
ATOM 853 C CA . SER A 1 110 ? 3.124 3.849 11.343 1.00 97.19 110 SER A CA 1
ATOM 854 C C . SER A 1 110 ? 4.147 4.632 10.508 1.00 97.19 110 SER A C 1
ATOM 856 O O . SER A 1 110 ? 3.781 5.561 9.784 1.00 97.19 110 SER A O 1
ATOM 858 N N . THR A 1 111 ? 5.416 4.251 10.518 1.00 96.50 111 THR A N 1
ATOM 859 C CA . THR A 1 111 ? 6.384 4.714 9.524 1.00 96.50 111 THR A CA 1
ATOM 860 C C . THR A 1 111 ? 5.937 4.299 8.116 1.00 96.50 111 THR A C 1
ATOM 862 O O . THR A 1 111 ? 5.260 3.278 7.914 1.00 96.50 111 THR A O 1
ATOM 865 N N . ALA A 1 112 ? 6.295 5.103 7.109 1.00 95.88 112 ALA A N 1
ATOM 866 C CA . ALA A 1 112 ? 6.010 4.773 5.712 1.00 95.88 112 ALA A CA 1
ATOM 867 C C . ALA A 1 112 ? 6.718 3.477 5.285 1.00 95.88 112 ALA A C 1
ATOM 869 O O . ALA A 1 112 ? 6.174 2.703 4.497 1.00 95.88 112 ALA A O 1
ATOM 870 N N . GLU A 1 113 ? 7.910 3.214 5.826 1.00 94.62 113 GLU A N 1
ATOM 871 C CA . GLU A 1 113 ? 8.667 1.998 5.544 1.00 94.62 113 GLU A CA 1
ATOM 872 C C . GLU A 1 113 ? 7.950 0.749 6.067 1.00 94.62 113 GLU A C 1
ATOM 874 O O . GLU A 1 113 ? 7.682 -0.165 5.282 1.00 94.62 113 GLU A O 1
ATOM 879 N N . ALA A 1 114 ? 7.569 0.717 7.350 1.00 94.81 114 ALA A N 1
ATOM 880 C CA . ALA A 1 114 ? 6.841 -0.416 7.915 1.00 94.81 114 ALA A CA 1
ATOM 881 C C . ALA A 1 114 ? 5.491 -0.633 7.224 1.00 94.81 114 ALA A C 1
ATOM 883 O O . ALA A 1 114 ? 5.114 -1.780 6.952 1.00 94.81 114 ALA A O 1
ATOM 884 N N . PHE A 1 115 ? 4.798 0.452 6.855 1.00 96.31 115 PHE A N 1
ATOM 885 C CA . PHE A 1 115 ? 3.570 0.359 6.069 1.00 96.31 115 PHE A CA 1
ATOM 886 C C . PHE A 1 115 ? 3.815 -0.250 4.694 1.00 96.31 115 PHE A C 1
ATOM 888 O O . PHE A 1 115 ? 3.112 -1.182 4.323 1.00 96.31 115 PHE A O 1
ATOM 895 N N . ASN A 1 116 ? 4.818 0.220 3.949 1.00 92.94 116 ASN A N 1
ATOM 896 C CA . ASN A 1 116 ? 5.157 -0.331 2.637 1.00 92.94 116 ASN A CA 1
ATOM 897 C C . ASN A 1 116 ? 5.514 -1.820 2.730 1.00 92.94 116 ASN A C 1
ATOM 899 O O . ASN A 1 116 ? 4.984 -2.617 1.956 1.00 92.94 116 ASN A O 1
ATOM 903 N N . ARG A 1 117 ? 6.341 -2.221 3.708 1.00 88.75 117 ARG A N 1
ATOM 904 C CA . ARG A 1 117 ? 6.687 -3.636 3.938 1.00 88.75 117 ARG A CA 1
ATOM 905 C C . ARG A 1 117 ? 5.446 -4.478 4.235 1.00 88.75 117 ARG A C 1
ATOM 907 O O . ARG A 1 117 ? 5.276 -5.544 3.648 1.00 88.75 117 ARG A O 1
ATOM 914 N N . SER A 1 118 ? 4.566 -4.001 5.112 1.00 88.19 118 SER A N 1
ATOM 915 C CA . SER A 1 118 ? 3.351 -4.726 5.501 1.00 88.19 118 SER A CA 1
ATOM 916 C C . SER A 1 118 ? 2.309 -4.771 4.384 1.00 88.19 118 SER A C 1
ATOM 918 O O . SER A 1 118 ? 1.720 -5.818 4.128 1.00 88.19 118 SER A O 1
ATOM 920 N N . ALA A 1 119 ? 2.109 -3.664 3.671 1.00 85.94 119 ALA A N 1
ATOM 921 C CA . ALA A 1 119 ? 1.182 -3.571 2.550 1.00 85.94 119 ALA A CA 1
ATOM 922 C C . ALA A 1 119 ? 1.649 -4.402 1.350 1.00 85.94 119 ALA A C 1
ATOM 924 O O . ALA A 1 119 ? 0.819 -5.013 0.691 1.00 85.94 119 ALA A O 1
ATOM 925 N N . ALA A 1 120 ? 2.957 -4.537 1.118 1.00 81.19 120 ALA A N 1
ATOM 926 C CA . ALA A 1 120 ? 3.485 -5.451 0.105 1.00 81.19 120 ALA A CA 1
ATOM 927 C C . ALA A 1 120 ? 3.103 -6.923 0.374 1.00 81.19 120 ALA A C 1
ATOM 929 O O . ALA A 1 120 ? 2.970 -7.723 -0.556 1.00 81.19 120 ALA A O 1
ATOM 930 N N . LEU A 1 121 ? 2.895 -7.286 1.646 1.00 76.88 121 LEU A N 1
ATOM 931 C CA . LEU A 1 121 ? 2.442 -8.614 2.065 1.00 76.88 121 LEU A CA 1
ATOM 932 C C . LEU A 1 121 ? 0.908 -8.763 2.031 1.00 76.88 121 LEU A C 1
ATOM 934 O O . LEU A 1 121 ? 0.403 -9.886 1.997 1.00 76.88 121 LEU A O 1
ATOM 938 N N . ASP A 1 122 ? 0.149 -7.671 2.012 1.00 76.31 122 ASP A N 1
ATOM 939 C CA . ASP A 1 122 ? -1.313 -7.693 1.980 1.00 76.31 122 ASP A CA 1
ATOM 940 C C . ASP A 1 122 ? -1.831 -7.421 0.562 1.00 76.31 122 ASP A C 1
ATOM 942 O O . ASP A 1 122 ? -1.813 -6.300 0.071 1.00 76.31 122 ASP A O 1
ATOM 946 N N . HIS A 1 123 ? -2.367 -8.453 -0.093 1.00 70.44 123 HIS A N 1
ATOM 947 C CA . HIS A 1 123 ? -2.936 -8.361 -1.444 1.00 70.44 123 HIS A CA 1
ATOM 948 C C . HIS A 1 123 ? -4.056 -7.319 -1.616 1.00 70.44 123 HIS A C 1
ATOM 950 O O . HIS A 1 123 ? -4.369 -6.964 -2.750 1.00 70.44 123 HIS A O 1
ATOM 956 N N . ARG A 1 124 ? -4.688 -6.867 -0.527 1.00 71.31 124 ARG A N 1
ATOM 957 C CA . ARG A 1 124 ? -5.755 -5.855 -0.560 1.00 71.31 124 ARG A CA 1
ATOM 958 C C . ARG A 1 124 ? -5.219 -4.442 -0.376 1.00 71.31 124 ARG A C 1
ATOM 960 O O . ARG A 1 124 ? -5.918 -3.481 -0.692 1.00 71.31 124 ARG A O 1
ATOM 967 N N . ALA A 1 125 ? -4.012 -4.308 0.163 1.00 78.81 125 ALA A N 1
ATOM 968 C CA . ALA A 1 125 ? -3.382 -3.025 0.395 1.00 78.81 125 ALA A CA 1
ATOM 969 C C . ALA A 1 125 ? -2.503 -2.644 -0.798 1.00 78.81 125 ALA A C 1
ATOM 971 O O . ALA A 1 125 ? -1.896 -3.483 -1.460 1.00 78.81 125 ALA A O 1
ATOM 972 N N . ARG A 1 126 ? -2.413 -1.342 -1.063 1.00 84.25 126 ARG A N 1
ATOM 973 C CA . ARG A 1 126 ? -1.382 -0.788 -1.939 1.00 84.25 126 ARG A CA 1
ATOM 974 C C . ARG A 1 126 ? -0.341 -0.109 -1.076 1.00 84.25 126 ARG A C 1
ATOM 976 O O . ARG A 1 126 ? -0.693 0.566 -0.109 1.00 84.25 126 ARG A O 1
ATOM 983 N N . THR A 1 127 ? 0.922 -0.273 -1.437 1.00 91.25 127 THR A N 1
ATOM 984 C CA . THR A 1 127 ? 2.006 0.433 -0.761 1.00 91.25 127 THR A CA 1
ATOM 985 C C . THR A 1 127 ? 1.912 1.926 -1.049 1.00 91.25 127 THR A C 1
ATOM 987 O O . THR A 1 127 ? 1.404 2.359 -2.090 1.00 91.25 127 THR A O 1
ATOM 990 N N . LEU A 1 128 ? 2.403 2.736 -0.117 1.00 94.81 128 LEU A N 1
ATOM 991 C CA . LEU A 1 128 ? 2.488 4.176 -0.296 1.00 94.81 128 LEU A CA 1
ATOM 992 C C . LEU A 1 128 ? 3.399 4.533 -1.477 1.00 94.81 128 LEU A C 1
ATOM 994 O O . LEU A 1 128 ? 3.108 5.472 -2.213 1.00 94.81 128 LEU A O 1
ATOM 998 N N . ASN A 1 129 ? 4.441 3.735 -1.714 1.00 92.88 129 ASN A N 1
ATOM 999 C CA . ASN A 1 129 ? 5.327 3.865 -2.869 1.00 92.88 129 ASN A CA 1
ATOM 1000 C C . ASN A 1 129 ? 4.599 3.644 -4.204 1.00 92.88 129 ASN A C 1
ATOM 1002 O O . ASN A 1 129 ? 4.726 4.463 -5.115 1.00 92.88 129 ASN A O 1
ATOM 1006 N N . SER A 1 130 ? 3.786 2.590 -4.307 1.00 86.94 130 SER A N 1
ATOM 1007 C CA . SER A 1 130 ? 2.928 2.344 -5.474 1.00 86.94 130 SER A CA 1
ATOM 1008 C C . SER A 1 130 ? 1.947 3.502 -5.713 1.00 86.94 130 SER A C 1
ATOM 1010 O O . SER A 1 130 ? 1.784 3.988 -6.833 1.00 86.94 130 SER A O 1
ATOM 1012 N N . LEU A 1 131 ? 1.306 3.989 -4.645 1.00 92.06 131 LEU A N 1
ATOM 1013 C CA . LEU A 1 131 ? 0.365 5.113 -4.705 1.00 92.06 131 LEU A CA 1
ATOM 1014 C C . LEU A 1 131 ? 1.049 6.426 -5.123 1.00 92.06 131 LEU A C 1
ATOM 1016 O O . LEU A 1 131 ? 0.519 7.176 -5.947 1.00 92.06 131 LEU A O 1
ATOM 1020 N N . ARG A 1 132 ? 2.253 6.687 -4.605 1.00 96.06 132 ARG A N 1
ATOM 1021 C CA . ARG A 1 132 ? 3.107 7.809 -5.010 1.00 96.06 132 ARG A CA 1
ATOM 1022 C C . ARG A 1 132 ? 3.476 7.714 -6.487 1.00 96.06 132 ARG A C 1
ATOM 1024 O O . ARG A 1 132 ? 3.343 8.706 -7.201 1.00 96.06 132 ARG A O 1
ATOM 1031 N N . ALA A 1 133 ? 3.917 6.543 -6.947 1.00 91.31 133 ALA A N 1
ATOM 1032 C CA . ALA A 1 133 ? 4.309 6.317 -8.334 1.00 91.31 133 ALA A CA 1
ATOM 1033 C C . ALA A 1 133 ? 3.150 6.586 -9.301 1.00 91.31 133 ALA A C 1
ATOM 1035 O O . ALA A 1 133 ? 3.347 7.214 -10.340 1.00 91.31 133 ALA A O 1
ATOM 1036 N N . ASP A 1 134 ? 1.930 6.183 -8.952 1.00 90.38 134 ASP A N 1
ATOM 1037 C CA . ASP A 1 134 ? 0.751 6.476 -9.769 1.00 90.38 134 ASP A CA 1
ATOM 1038 C C . ASP A 1 134 ? 0.477 7.972 -9.897 1.00 90.38 134 ASP A C 1
ATOM 1040 O O . ASP A 1 134 ? 0.271 8.467 -11.005 1.00 90.38 134 ASP A O 1
ATOM 1044 N N . VAL A 1 135 ? 0.533 8.713 -8.789 1.00 96.12 135 VAL A N 1
ATOM 1045 C CA . VAL A 1 135 ? 0.372 10.175 -8.804 1.00 96.12 135 VAL A CA 1
ATOM 1046 C C . VAL A 1 135 ? 1.508 10.843 -9.587 1.00 96.12 135 VAL A C 1
ATOM 1048 O O . VAL A 1 135 ? 1.271 11.757 -10.377 1.00 96.12 135 VAL A O 1
ATOM 1051 N N . ALA A 1 136 ? 2.742 10.359 -9.430 1.00 96.06 136 ALA A N 1
ATOM 1052 C CA . ALA A 1 136 ? 3.916 10.905 -10.100 1.00 96.06 136 ALA A CA 1
ATOM 1053 C C . ALA A 1 136 ? 3.902 10.672 -11.619 1.00 96.06 136 ALA A C 1
ATOM 1055 O O . ALA A 1 136 ? 4.226 11.599 -12.364 1.00 96.06 136 ALA A O 1
ATOM 1056 N N . ARG A 1 137 ? 3.521 9.471 -12.080 1.00 91.94 137 ARG A N 1
ATOM 1057 C CA . ARG A 1 137 ? 3.479 9.093 -13.508 1.00 91.94 137 ARG A CA 1
ATOM 1058 C C . ARG A 1 137 ? 2.381 9.815 -14.282 1.00 91.94 137 ARG A C 1
ATOM 1060 O O . ARG A 1 137 ? 2.515 10.019 -15.487 1.00 91.94 137 ARG A O 1
ATOM 1067 N N . THR A 1 138 ? 1.315 10.191 -13.589 1.00 92.69 138 THR A N 1
ATOM 1068 C CA . THR A 1 138 ? 0.134 10.785 -14.197 1.00 92.69 138 THR A CA 1
ATOM 1069 C C . THR A 1 138 ? 0.382 12.219 -14.663 1.00 92.69 138 THR A C 1
ATOM 1071 O O . THR A 1 138 ? 0.822 13.080 -13.897 1.00 92.69 138 THR A O 1
ATOM 1074 N N . ARG A 1 139 ? 0.056 12.491 -15.926 1.00 93.81 139 ARG A N 1
ATOM 1075 C CA . ARG A 1 139 ? 0.242 13.779 -16.597 1.00 93.81 139 ARG A CA 1
ATOM 1076 C C . ARG A 1 139 ? -1.081 14.525 -16.720 1.00 93.81 139 ARG A C 1
ATOM 1078 O O . ARG A 1 139 ? -2.147 13.926 -16.820 1.00 93.81 139 ARG A O 1
ATOM 1085 N N . SER A 1 140 ? -1.008 15.849 -16.844 1.00 93.94 140 SER A N 1
ATOM 1086 C CA . SER A 1 140 ? -2.172 16.685 -17.176 1.00 93.94 140 SER A CA 1
ATOM 1087 C C . SER A 1 140 ? -2.910 16.231 -18.452 1.00 93.94 140 SER A C 1
ATOM 1089 O O . SER A 1 140 ? -4.121 16.400 -18.553 1.00 93.94 140 SER A O 1
ATOM 1091 N N . SER A 1 141 ? -2.211 15.616 -19.415 1.00 92.44 141 SER A N 1
ATOM 1092 C CA . SER A 1 141 ? -2.812 15.055 -20.637 1.00 92.44 141 SER A CA 1
ATOM 1093 C C . SER A 1 141 ? -3.742 13.866 -20.392 1.00 92.44 141 SER A C 1
ATOM 1095 O O . SER A 1 141 ? -4.590 13.586 -21.235 1.00 92.44 141 SER A O 1
ATOM 1097 N N . ASP A 1 142 ? -3.600 13.184 -19.256 1.00 91.81 142 ASP A N 1
ATOM 1098 C CA . ASP A 1 142 ? -4.400 12.004 -18.910 1.00 91.81 142 ASP A CA 1
ATOM 1099 C C . ASP A 1 142 ? -5.803 12.409 -18.414 1.00 91.81 142 ASP A C 1
ATOM 1101 O O . ASP 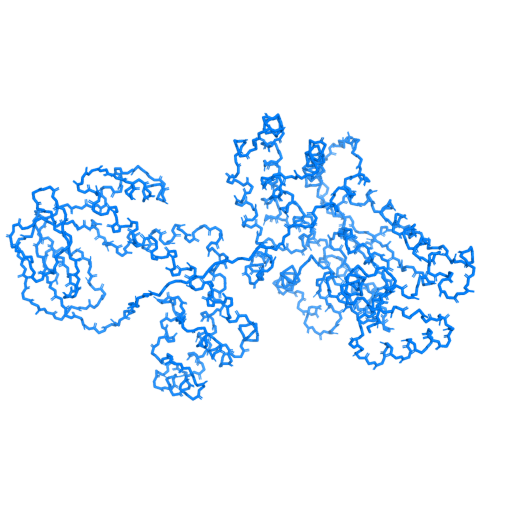A 1 142 ? -6.722 11.593 -18.339 1.00 91.81 142 ASP A O 1
ATOM 1105 N N . LEU A 1 143 ? -5.992 13.699 -18.114 1.00 93.81 143 LEU A N 1
ATOM 1106 C CA . LEU A 1 143 ? -7.258 14.320 -17.738 1.00 93.81 143 LEU A CA 1
ATOM 1107 C C . LEU A 1 143 ? -7.962 14.910 -18.973 1.00 93.81 143 LEU A C 1
ATOM 1109 O O . LEU A 1 143 ? -7.932 16.115 -19.235 1.00 93.81 143 LEU A O 1
ATOM 1113 N N . GLY A 1 144 ? -8.609 14.035 -19.745 1.00 92.19 144 GLY A N 1
ATOM 1114 C CA . GLY A 1 144 ? -9.348 14.398 -20.958 1.00 92.19 144 GLY A CA 1
ATOM 1115 C C . GLY A 1 144 ? -10.767 14.946 -20.731 1.00 92.19 144 GLY A C 1
ATOM 1116 O O . GLY A 1 144 ? -11.331 14.909 -19.636 1.00 92.19 144 GLY A O 1
ATOM 1117 N N . GLY A 1 145 ? -11.383 15.436 -21.812 1.00 94.25 145 GLY A N 1
ATOM 1118 C CA . GLY A 1 145 ? -12.792 15.845 -21.837 1.00 94.25 145 GLY A CA 1
ATOM 1119 C C . GLY A 1 145 ? -13.102 17.019 -20.905 1.00 94.25 145 GLY A C 1
ATOM 1120 O O . GLY A 1 145 ? -12.420 18.045 -20.928 1.00 94.25 145 GLY A O 1
ATOM 1121 N N . MET A 1 146 ? -14.132 16.869 -20.069 1.00 95.94 146 MET A N 1
ATOM 1122 C CA . MET A 1 146 ? -14.554 17.903 -19.111 1.00 95.94 146 MET A CA 1
ATOM 1123 C C . MET A 1 146 ? -13.490 18.249 -18.054 1.00 95.94 146 MET A C 1
ATOM 1125 O O . MET A 1 146 ? -13.572 19.301 -17.423 1.00 95.94 146 MET A O 1
ATOM 1129 N N . TRP A 1 147 ? -12.461 17.411 -17.897 1.00 96.25 147 TRP A N 1
ATOM 1130 C CA . TRP A 1 147 ? -11.379 17.611 -16.934 1.00 96.25 147 TRP A CA 1
ATOM 1131 C C . TRP A 1 147 ? -10.261 18.529 -17.428 1.00 96.25 147 TRP A C 1
ATOM 1133 O O . TRP A 1 147 ? -9.428 18.940 -16.623 1.00 96.25 147 TRP A O 1
ATOM 1143 N N . HIS A 1 148 ? -10.258 18.925 -18.706 1.00 95.06 148 HIS A N 1
ATOM 1144 C CA . HIS A 1 148 ? -9.166 19.707 -19.296 1.00 95.06 148 HIS A CA 1
ATOM 1145 C C . HIS A 1 148 ? -8.891 21.026 -18.550 1.00 95.06 148 HIS A C 1
ATOM 1147 O O . HIS A 1 148 ? -7.741 21.391 -18.311 1.00 95.06 148 HIS A O 1
ATOM 1153 N N . ARG A 1 149 ? -9.946 21.728 -18.111 1.00 94.44 149 ARG A N 1
ATOM 1154 C CA . ARG A 1 149 ? -9.799 22.978 -17.347 1.00 94.44 149 ARG A CA 1
ATOM 1155 C C . ARG A 1 149 ? -9.179 22.740 -15.970 1.00 94.44 149 ARG A C 1
ATOM 1157 O O . ARG A 1 149 ? -8.342 23.530 -15.538 1.00 94.44 149 ARG A O 1
ATOM 1164 N N . TYR A 1 150 ? -9.585 21.670 -15.288 1.00 96.00 150 TYR A N 1
ATOM 1165 C CA . TYR A 1 150 ? -9.012 21.293 -13.997 1.00 96.00 150 TYR A CA 1
ATOM 1166 C C . TYR A 1 150 ? -7.545 20.881 -14.164 1.00 96.00 150 TYR A C 1
ATOM 1168 O O . TYR A 1 150 ? -6.688 21.352 -13.417 1.00 96.00 150 TYR A O 1
ATOM 1176 N N . ALA A 1 151 ? -7.240 20.085 -15.193 1.00 94.00 151 ALA A N 1
ATOM 1177 C CA . ALA A 1 151 ? -5.884 19.677 -15.543 1.00 94.00 151 ALA A CA 1
ATOM 1178 C C . ALA A 1 151 ? -4.957 20.886 -15.727 1.00 94.00 151 ALA A C 1
ATOM 1180 O O . ALA A 1 151 ? -3.913 20.972 -15.092 1.00 94.00 151 ALA A O 1
ATOM 1181 N N . ALA A 1 152 ? -5.398 21.875 -16.510 1.00 93.12 152 ALA A N 1
ATOM 1182 C CA . ALA A 1 152 ? -4.614 23.065 -16.823 1.00 93.12 152 ALA A CA 1
ATOM 1183 C C . ALA A 1 152 ? -4.393 24.025 -15.638 1.00 93.12 152 ALA A C 1
ATOM 1185 O O . ALA A 1 152 ? -3.520 24.885 -15.720 1.00 93.12 152 ALA A O 1
ATOM 1186 N N . THR A 1 153 ? -5.192 23.943 -14.566 1.00 94.06 153 THR A N 1
ATOM 1187 C CA . THR A 1 153 ? -5.194 24.975 -13.507 1.00 94.06 153 THR A CA 1
ATOM 1188 C C . THR A 1 153 ? -4.967 24.458 -12.091 1.00 94.06 153 THR A C 1
ATOM 1190 O O . THR A 1 153 ? -4.482 25.210 -11.251 1.00 94.06 153 THR A O 1
ATOM 1193 N N . ARG A 1 154 ? -5.339 23.210 -11.794 1.00 96.50 154 ARG A N 1
ATOM 1194 C CA . ARG A 1 154 ? -5.385 22.668 -10.426 1.00 96.50 154 ARG A CA 1
ATOM 1195 C C . ARG A 1 154 ? -4.602 21.369 -10.264 1.00 96.50 154 ARG A C 1
ATOM 1197 O O . ARG A 1 154 ? -4.039 21.159 -9.193 1.00 96.50 154 ARG A O 1
ATOM 1204 N N . TRP A 1 155 ? -4.539 20.524 -11.299 1.00 96.62 155 TRP A N 1
ATOM 1205 C CA . TRP A 1 155 ? -3.933 19.191 -11.192 1.00 96.62 155 TRP A CA 1
ATOM 1206 C C . TRP A 1 155 ? -2.465 19.225 -10.767 1.00 96.62 155 TRP A C 1
ATOM 1208 O O . TRP A 1 155 ? -2.120 18.553 -9.803 1.00 96.62 155 TRP A O 1
ATOM 1218 N N . GLU A 1 156 ? -1.614 20.027 -11.415 1.00 96.69 156 GLU A N 1
ATOM 1219 C CA . GLU A 1 156 ? -0.185 20.071 -11.057 1.00 96.69 156 GLU A CA 1
ATOM 1220 C C . GLU A 1 156 ? 0.037 20.541 -9.611 1.00 96.69 156 GLU A C 1
ATOM 1222 O O . GLU A 1 156 ? 0.911 20.022 -8.922 1.00 96.69 156 GLU A O 1
ATOM 1227 N N . GLY A 1 157 ? -0.803 21.460 -9.117 1.00 96.62 157 GLY A N 1
ATOM 1228 C CA . GLY A 1 157 ? -0.772 21.898 -7.720 1.00 96.62 157 GLY A CA 1
ATOM 1229 C C . GLY A 1 157 ? -1.170 20.787 -6.747 1.00 96.62 157 GLY A C 1
ATOM 1230 O O . GLY A 1 157 ? -0.470 20.553 -5.767 1.00 96.62 157 GLY A O 1
ATOM 1231 N N . LEU A 1 158 ? -2.257 20.062 -7.035 1.00 97.44 158 LEU A N 1
ATOM 1232 C CA . LEU A 1 158 ? -2.679 18.907 -6.234 1.00 97.44 158 LEU A CA 1
ATOM 1233 C C . LEU A 1 158 ? -1.618 17.798 -6.244 1.00 97.44 158 LEU A C 1
ATOM 1235 O O . LEU A 1 158 ? -1.296 17.237 -5.200 1.00 97.44 158 LEU A O 1
ATOM 1239 N N . ARG A 1 159 ? -1.068 17.497 -7.423 1.00 97.75 159 ARG A N 1
ATOM 1240 C CA . ARG A 1 159 ? -0.021 16.494 -7.621 1.00 97.75 159 ARG A CA 1
ATOM 1241 C C . ARG A 1 159 ? 1.222 16.830 -6.802 1.00 97.75 159 ARG A C 1
ATOM 1243 O O . ARG A 1 159 ? 1.685 15.964 -6.068 1.00 97.75 159 ARG A O 1
ATOM 1250 N N . ALA A 1 160 ? 1.722 18.064 -6.886 1.00 97.50 160 ALA A N 1
ATOM 1251 C CA . ALA A 1 160 ? 2.868 18.514 -6.096 1.00 97.50 160 ALA A CA 1
ATOM 1252 C C . ALA A 1 160 ? 2.603 18.380 -4.589 1.00 97.50 160 ALA A C 1
ATOM 1254 O O . ALA A 1 160 ? 3.373 17.724 -3.898 1.00 97.50 160 ALA A O 1
ATOM 1255 N N . LEU A 1 161 ? 1.458 18.879 -4.105 1.00 97.56 161 LEU A N 1
ATOM 1256 C CA . LEU A 1 161 ? 1.084 18.781 -2.690 1.00 97.56 161 LEU A CA 1
ATOM 1257 C C . LEU A 1 161 ? 1.045 17.338 -2.185 1.00 97.56 161 LEU A C 1
ATOM 1259 O O . LEU A 1 161 ? 1.523 17.061 -1.092 1.00 97.56 161 LEU A O 1
ATOM 1263 N N . ILE A 1 162 ? 0.476 16.410 -2.957 1.00 97.75 162 ILE A N 1
ATOM 1264 C CA . ILE A 1 162 ? 0.407 15.003 -2.547 1.00 97.75 162 ILE A CA 1
ATOM 1265 C C . ILE A 1 162 ? 1.799 14.381 -2.484 1.00 97.75 162 ILE A C 1
ATOM 1267 O O . ILE A 1 162 ? 2.081 13.655 -1.536 1.00 97.75 162 ILE A O 1
ATOM 1271 N N . LEU A 1 163 ? 2.662 14.652 -3.464 1.00 97.44 163 LEU A N 1
ATOM 1272 C CA . LEU A 1 163 ? 4.031 14.135 -3.454 1.00 97.44 163 LEU A CA 1
ATOM 1273 C C . LEU A 1 163 ? 4.824 14.699 -2.266 1.00 97.44 163 LEU A C 1
ATOM 1275 O O . LEU A 1 163 ? 5.444 13.919 -1.547 1.00 97.44 163 LEU A O 1
ATOM 1279 N N . ASP A 1 164 ? 4.693 15.998 -1.988 1.00 97.25 164 ASP A N 1
ATOM 1280 C CA . ASP A 1 164 ? 5.319 16.652 -0.833 1.00 97.25 164 ASP A CA 1
ATOM 1281 C C . ASP A 1 164 ? 4.807 16.079 0.500 1.00 97.25 164 ASP A C 1
ATOM 1283 O O . ASP A 1 164 ? 5.581 15.874 1.433 1.00 97.25 164 ASP A O 1
ATOM 1287 N N . LEU A 1 165 ? 3.506 15.775 0.603 1.00 96.81 165 LEU A N 1
ATOM 1288 C CA . LEU A 1 165 ? 2.922 15.129 1.784 1.00 96.81 165 LEU A CA 1
ATOM 1289 C C . LEU A 1 165 ? 3.458 13.700 1.982 1.00 96.81 165 LEU A C 1
ATOM 1291 O O . LEU A 1 165 ? 3.719 13.307 3.120 1.00 96.81 165 LEU A O 1
ATOM 1295 N N . VAL A 1 166 ? 3.627 12.926 0.901 1.00 97.12 166 VAL A N 1
ATOM 1296 C CA . VAL A 1 166 ? 4.245 11.589 0.963 1.00 97.12 166 VAL A CA 1
ATOM 1297 C C . VAL A 1 166 ? 5.690 11.695 1.449 1.00 97.12 166 VAL A C 1
ATOM 1299 O O . VAL A 1 166 ? 6.087 10.939 2.335 1.00 97.12 166 VAL A O 1
ATOM 1302 N N . ASP A 1 167 ? 6.468 12.626 0.892 1.00 96.06 167 ASP A N 1
ATOM 1303 C CA . ASP A 1 167 ? 7.862 12.851 1.285 1.00 96.06 167 ASP A CA 1
ATOM 1304 C C . ASP A 1 167 ? 7.974 13.280 2.750 1.00 96.06 167 ASP A C 1
ATOM 1306 O O . ASP A 1 167 ? 8.763 12.706 3.502 1.00 96.06 167 ASP A O 1
ATOM 1310 N N . GLY A 1 168 ? 7.122 14.215 3.180 1.00 95.25 168 GLY A N 1
ATOM 1311 C CA . GLY A 1 168 ? 7.053 14.673 4.565 1.00 95.25 168 GLY A CA 1
ATOM 1312 C C . GLY A 1 168 ? 6.791 13.535 5.552 1.00 95.25 168 GLY A C 1
ATOM 1313 O O . GLY A 1 168 ? 7.551 13.381 6.502 1.00 95.25 168 GLY A O 1
ATOM 1314 N N . LEU A 1 169 ? 5.781 12.692 5.298 1.00 93.69 169 LEU A N 1
ATOM 1315 C CA . LEU A 1 169 ? 5.461 11.550 6.172 1.00 93.69 169 LEU A CA 1
ATOM 1316 C C . LEU A 1 169 ? 6.477 10.412 6.114 1.00 93.69 169 LEU A C 1
ATOM 1318 O O . LEU A 1 169 ? 6.572 9.630 7.058 1.00 93.69 169 LEU A O 1
ATOM 1322 N N . THR A 1 170 ? 7.207 10.288 5.006 1.00 92.81 170 THR A N 1
ATOM 1323 C CA . THR A 1 170 ? 8.296 9.311 4.902 1.00 92.81 170 THR A CA 1
ATOM 1324 C C . THR A 1 170 ? 9.475 9.727 5.776 1.00 92.81 170 THR A C 1
ATOM 1326 O O . THR A 1 170 ? 10.121 8.865 6.364 1.00 92.81 170 THR A O 1
ATOM 1329 N N . ALA A 1 171 ? 9.738 11.033 5.883 1.00 90.75 171 ALA A N 1
ATOM 1330 C CA . ALA A 1 171 ? 10.782 11.568 6.747 1.00 90.75 171 ALA A CA 1
ATOM 1331 C C . ALA A 1 171 ? 10.381 11.559 8.230 1.00 90.75 171 ALA A C 1
ATOM 1333 O O . ALA A 1 171 ? 11.188 11.170 9.072 1.00 90.75 171 ALA A O 1
ATOM 1334 N N . ASP A 1 172 ? 9.157 11.989 8.547 1.00 92.81 172 ASP A N 1
ATOM 1335 C CA . ASP A 1 172 ? 8.645 12.049 9.916 1.00 92.81 172 ASP A CA 1
ATOM 1336 C C . ASP A 1 172 ? 7.116 11.908 9.932 1.00 92.81 172 ASP A C 1
ATOM 1338 O O . ASP A 1 172 ? 6.399 12.723 9.343 1.00 92.81 172 ASP A O 1
ATOM 1342 N N . ASN A 1 173 ? 6.602 10.877 10.612 1.00 95.44 173 ASN A N 1
ATOM 1343 C CA . ASN A 1 173 ? 5.163 10.692 10.778 1.00 95.44 173 ASN A CA 1
ATOM 1344 C C . ASN A 1 173 ? 4.694 11.202 12.157 1.00 95.44 173 ASN A C 1
ATOM 1346 O O . ASN A 1 173 ? 4.744 10.453 13.141 1.00 95.44 173 ASN A O 1
ATOM 1350 N N . PRO A 1 174 ? 4.110 12.414 12.241 1.00 94.81 174 PRO A N 1
ATOM 1351 C CA . PRO A 1 174 ? 3.677 12.987 13.510 1.00 94.81 174 PRO A CA 1
ATOM 1352 C C . PRO A 1 174 ? 2.514 12.211 14.145 1.00 94.81 174 PRO A C 1
ATOM 1354 O O . PRO A 1 174 ? 2.367 12.228 15.366 1.00 94.81 174 PRO A O 1
ATOM 1357 N N . LYS A 1 175 ? 1.697 11.493 13.356 1.00 95.38 175 LYS A N 1
ATOM 1358 C CA . LYS A 1 175 ? 0.622 10.644 13.894 1.00 95.38 175 LYS A CA 1
ATOM 1359 C C . LYS A 1 175 ? 1.164 9.414 14.603 1.00 95.38 175 LYS A C 1
ATOM 1361 O O . LYS A 1 175 ? 0.599 9.013 15.617 1.00 95.38 175 LYS A O 1
ATOM 1366 N N . PHE A 1 176 ? 2.264 8.846 14.116 1.00 95.56 176 PHE A N 1
ATOM 1367 C CA . PHE A 1 176 ? 2.916 7.737 14.801 1.00 95.56 176 PHE A CA 1
ATOM 1368 C C . PHE A 1 176 ? 3.530 8.190 16.135 1.00 95.56 176 PHE A C 1
ATOM 1370 O O . PHE A 1 176 ? 3.295 7.560 17.162 1.00 95.56 176 PHE A O 1
ATOM 1377 N N . LEU A 1 177 ? 4.200 9.347 16.174 1.00 92.38 177 LEU A N 1
ATOM 1378 C CA . LEU A 1 177 ? 4.714 9.919 17.429 1.00 92.38 177 LEU A CA 1
ATOM 1379 C C . LEU A 1 177 ? 3.593 10.248 18.433 1.00 92.38 177 LEU A C 1
ATOM 1381 O O . LEU A 1 177 ? 3.713 9.980 19.634 1.00 92.38 177 LEU A O 1
ATOM 1385 N N . ALA A 1 178 ? 2.476 10.793 17.943 1.00 93.94 178 ALA A N 1
ATOM 1386 C CA . ALA A 1 178 ? 1.288 11.025 18.760 1.00 93.94 178 ALA A CA 1
ATOM 1387 C C . ALA A 1 178 ? 0.687 9.710 19.280 1.00 93.94 178 ALA A C 1
ATOM 1389 O O . ALA A 1 178 ? 0.231 9.663 20.422 1.00 93.94 178 ALA A O 1
ATOM 1390 N N . LEU A 1 179 ? 0.729 8.633 18.487 1.00 95.38 179 LEU A N 1
ATOM 1391 C CA . LEU A 1 179 ? 0.280 7.305 18.902 1.00 95.38 179 LEU A CA 1
ATOM 1392 C C . LEU A 1 179 ? 1.140 6.751 20.039 1.00 95.38 179 LEU A C 1
ATOM 1394 O O . LEU A 1 179 ? 0.575 6.307 21.036 1.00 95.38 179 LEU A O 1
ATOM 1398 N N . LEU A 1 180 ? 2.471 6.827 19.931 1.00 93.19 180 LEU A N 1
ATOM 1399 C CA . LEU A 1 180 ? 3.387 6.419 21.006 1.00 93.19 180 LEU A CA 1
ATOM 1400 C C . LEU A 1 180 ? 3.065 7.161 22.310 1.00 93.19 180 LEU A C 1
ATOM 1402 O O . LEU A 1 180 ? 2.865 6.549 23.359 1.00 93.19 180 LEU A O 1
ATOM 1406 N N . SER A 1 181 ? 2.899 8.481 22.217 1.00 91.12 181 SER A N 1
ATOM 1407 C CA . SER A 1 181 ? 2.566 9.329 23.366 1.00 91.12 181 SER A CA 1
ATOM 1408 C C . SER A 1 181 ? 1.195 8.980 23.962 1.00 91.12 181 SER A C 1
ATOM 1410 O O . SER A 1 181 ? 1.038 8.891 25.180 1.00 91.12 181 SER A O 1
ATOM 1412 N N . ALA A 1 182 ? 0.187 8.752 23.116 1.00 93.81 182 ALA A N 1
ATOM 1413 C CA . ALA A 1 182 ? -1.154 8.375 23.551 1.00 93.81 182 ALA A CA 1
ATOM 1414 C C . ALA A 1 182 ? -1.174 7.002 24.232 1.00 93.81 182 ALA A C 1
ATOM 1416 O O . ALA A 1 182 ? -1.880 6.839 25.231 1.00 93.81 182 ALA A O 1
ATOM 1417 N N . LEU A 1 183 ? -0.392 6.037 23.740 1.00 93.56 183 LEU A N 1
ATOM 1418 C CA . LEU A 1 183 ? -0.223 4.724 24.362 1.00 93.56 183 LEU A CA 1
ATOM 1419 C C . LEU A 1 183 ? 0.426 4.847 25.744 1.00 93.56 183 LEU A C 1
ATOM 1421 O O . LEU A 1 183 ? -0.136 4.346 26.717 1.00 93.56 183 LEU A O 1
ATOM 1425 N N . GLU A 1 184 ? 1.539 5.576 25.858 1.00 91.12 184 GLU A N 1
ATOM 1426 C CA . GLU A 1 184 ? 2.260 5.768 27.122 1.00 91.12 184 GLU A CA 1
ATOM 1427 C C . GLU A 1 184 ? 1.391 6.487 28.173 1.00 91.12 184 GLU A C 1
ATOM 1429 O O . GLU A 1 184 ? 1.283 6.065 29.329 1.00 91.12 184 GLU A O 1
ATOM 1434 N N . VAL A 1 185 ? 0.719 7.577 27.786 1.00 91.81 185 VAL A N 1
ATOM 1435 C CA . VAL A 1 185 ? -0.188 8.317 28.679 1.00 91.81 185 VAL A CA 1
ATOM 1436 C C . VAL A 1 185 ? -1.384 7.454 29.080 1.00 91.81 185 VAL A C 1
ATOM 1438 O O . VAL A 1 185 ? -1.762 7.454 30.253 1.00 91.81 185 VAL A O 1
ATOM 1441 N N . SER A 1 186 ? -1.959 6.687 28.149 1.00 92.62 186 SER A N 1
ATOM 1442 C CA . SER A 1 186 ? -3.091 5.804 28.448 1.00 92.62 186 SER A CA 1
ATOM 1443 C C . SER A 1 186 ? -2.698 4.676 29.396 1.00 92.62 186 SER A C 1
ATOM 1445 O O . SER A 1 186 ? -3.423 4.429 30.356 1.00 92.62 186 SER A O 1
ATOM 1447 N N . ALA A 1 187 ? -1.539 4.048 29.188 1.00 91.00 187 ALA A N 1
ATOM 1448 C CA . ALA A 1 187 ? -1.024 3.000 30.064 1.00 91.00 187 ALA A CA 1
ATOM 1449 C C . ALA A 1 187 ? -0.759 3.516 31.488 1.00 91.00 187 ALA A C 1
ATOM 1451 O O . ALA A 1 187 ? -1.077 2.838 32.463 1.00 91.00 187 ALA A O 1
ATOM 1452 N N . ARG A 1 188 ? -0.239 4.744 31.628 1.00 90.50 188 ARG A N 1
ATOM 1453 C CA . ARG A 1 188 ? -0.010 5.375 32.941 1.00 90.50 188 ARG A CA 1
ATOM 1454 C C . ARG A 1 188 ? -1.301 5.787 33.641 1.00 90.50 188 ARG A C 1
ATOM 1456 O O . ARG A 1 188 ? -1.436 5.589 34.846 1.00 90.50 188 ARG A O 1
ATOM 1463 N N . ARG A 1 189 ? -2.231 6.409 32.913 1.00 92.06 189 ARG A N 1
ATOM 1464 C CA . ARG A 1 189 ? -3.463 6.974 33.485 1.00 92.06 189 ARG A CA 1
ATOM 1465 C C . ARG A 1 189 ? -4.531 5.913 33.737 1.00 92.06 189 ARG A C 1
ATOM 1467 O O . ARG A 1 189 ? -5.341 6.076 34.646 1.00 92.06 189 ARG A O 1
ATOM 1474 N N . TYR A 1 190 ? -4.517 4.844 32.948 1.00 91.25 190 TYR A N 1
ATOM 1475 C CA . TYR A 1 190 ? -5.504 3.772 32.975 1.00 91.25 190 TYR A CA 1
ATOM 1476 C C . TYR A 1 190 ? -4.821 2.392 32.964 1.00 91.25 190 TYR A C 1
ATOM 1478 O O . TYR A 1 190 ? -5.008 1.621 32.023 1.00 91.25 190 TYR A O 1
ATOM 1486 N N . PRO A 1 191 ? -4.038 2.048 34.004 1.00 90.75 191 PRO A N 1
ATOM 1487 C CA . PRO A 1 191 ? -3.209 0.838 34.011 1.00 90.75 191 PRO A CA 1
ATOM 1488 C C . PRO A 1 191 ? -4.006 -0.472 33.941 1.00 90.75 191 PRO A C 1
ATOM 1490 O O . PRO A 1 191 ? -3.463 -1.498 33.540 1.00 90.75 191 PRO A O 1
ATOM 1493 N N . GLU A 1 192 ? -5.287 -0.448 34.311 1.00 90.75 192 GLU A N 1
ATOM 1494 C CA . GLU A 1 192 ? -6.178 -1.614 34.244 1.00 90.75 192 GLU A CA 1
ATOM 1495 C C . GLU A 1 192 ? -6.967 -1.702 32.933 1.00 90.75 192 GLU A C 1
ATOM 1497 O O . GLU A 1 192 ? -7.638 -2.706 32.679 1.00 90.75 192 GLU A O 1
ATOM 1502 N N . HIS A 1 193 ? -6.909 -0.662 32.095 1.00 91.44 193 HIS A N 1
ATOM 1503 C CA . HIS A 1 193 ? -7.645 -0.663 30.842 1.00 91.44 193 HIS A CA 1
ATOM 1504 C C . HIS A 1 193 ? -6.953 -1.546 29.810 1.00 91.44 193 HIS A C 1
ATOM 1506 O O . HIS A 1 193 ? -5.729 -1.568 29.670 1.00 91.44 193 HIS A O 1
ATOM 1512 N N . ARG A 1 194 ? -7.770 -2.220 29.004 1.00 92.25 194 ARG A N 1
ATOM 1513 C CA . ARG A 1 194 ? -7.312 -2.762 27.728 1.00 92.25 194 ARG A CA 1
ATOM 1514 C C . ARG A 1 194 ? -7.138 -1.609 26.742 1.00 92.25 194 ARG A C 1
ATOM 1516 O O . ARG A 1 194 ? -8.026 -0.771 26.608 1.00 92.25 194 ARG A O 1
ATOM 1523 N N . LEU A 1 195 ? -6.013 -1.581 26.044 1.00 93.75 195 LEU A N 1
ATOM 1524 C CA . LEU A 1 195 ? -5.712 -0.627 24.988 1.00 93.75 195 LEU A CA 1
ATOM 1525 C C . LEU A 1 195 ? -5.984 -1.270 23.628 1.00 93.75 195 LEU A C 1
ATOM 1527 O O . LEU A 1 195 ? -5.503 -2.362 23.324 1.00 93.75 195 LEU A O 1
ATOM 1531 N N . VAL A 1 196 ? -6.756 -0.587 22.795 1.00 94.31 196 VAL A N 1
ATOM 1532 C CA . VAL A 1 196 ? -7.034 -1.006 21.420 1.00 94.31 196 VAL A CA 1
ATOM 1533 C C . VAL A 1 196 ? -6.624 0.122 20.491 1.00 94.31 196 VAL A C 1
ATOM 1535 O O . VAL A 1 196 ? -7.059 1.245 20.684 1.00 94.31 196 VAL A O 1
ATOM 1538 N N . VAL A 1 197 ? -5.828 -0.158 19.466 1.00 95.69 197 VAL A N 1
ATOM 1539 C CA . VAL A 1 197 ? -5.540 0.787 18.383 1.00 95.69 197 VAL A CA 1
ATOM 1540 C C . VAL A 1 197 ? -6.267 0.307 17.136 1.00 95.69 197 VAL A C 1
ATOM 1542 O O . VAL A 1 197 ? -6.023 -0.809 16.669 1.00 95.69 197 VAL A O 1
ATOM 1545 N N . ARG A 1 198 ? -7.167 1.135 16.597 1.00 94.12 198 ARG A N 1
ATOM 1546 C CA . ARG A 1 198 ? -7.895 0.820 15.361 1.00 94.12 198 ARG A CA 1
ATOM 1547 C C . ARG A 1 198 ? -7.277 1.514 14.165 1.00 94.12 198 ARG A C 1
ATOM 1549 O O . ARG A 1 198 ? -7.141 2.728 14.160 1.00 94.12 198 ARG A O 1
ATOM 1556 N N . VAL A 1 199 ? -6.945 0.751 13.132 1.00 94.69 199 VAL A N 1
ATOM 1557 C CA . VAL A 1 199 ? -6.244 1.260 11.942 1.00 94.69 199 VAL A CA 1
ATOM 1558 C C . VAL A 1 199 ? -6.944 0.889 10.638 1.00 94.69 199 VAL A C 1
ATOM 1560 O O . VAL A 1 199 ? -7.841 0.049 10.610 1.00 94.69 199 VAL A O 1
ATOM 1563 N N . ALA A 1 200 ? -6.522 1.518 9.538 1.00 87.94 200 ALA A N 1
ATOM 1564 C CA . ALA A 1 200 ? -7.145 1.417 8.216 1.00 87.94 200 ALA A CA 1
ATOM 1565 C C . ALA A 1 200 ? -7.342 -0.025 7.708 1.00 87.94 200 ALA A C 1
ATOM 1567 O O . ALA A 1 200 ? -8.395 -0.364 7.168 1.00 87.94 200 ALA A O 1
ATOM 1568 N N . SER A 1 201 ? -6.319 -0.868 7.862 1.00 86.31 201 SER A N 1
ATOM 1569 C CA . SER A 1 201 ? -6.216 -2.177 7.210 1.00 86.31 201 SER A CA 1
ATOM 1570 C C . SER A 1 201 ? -5.381 -3.163 8.027 1.00 86.31 201 SER A C 1
ATOM 1572 O O . SER A 1 201 ? -4.739 -2.787 9.009 1.00 86.31 201 SER A O 1
ATOM 1574 N N . GLU A 1 202 ? -5.380 -4.436 7.623 1.00 83.50 202 GLU A N 1
ATOM 1575 C CA . GLU A 1 202 ? -4.507 -5.455 8.223 1.00 83.50 202 GLU A CA 1
ATOM 1576 C C . GLU A 1 202 ? -3.029 -5.103 8.020 1.00 83.50 202 GLU A C 1
ATOM 1578 O O . GLU A 1 202 ? -2.248 -5.197 8.964 1.00 83.50 202 GLU A O 1
ATOM 1583 N N . ALA A 1 203 ? -2.665 -4.606 6.833 1.00 84.81 203 ALA A N 1
ATOM 1584 C CA . ALA A 1 203 ? -1.339 -4.054 6.575 1.00 84.81 203 ALA A CA 1
ATOM 1585 C C . ALA A 1 203 ? -0.962 -2.918 7.536 1.00 84.81 203 ALA A C 1
ATOM 1587 O O . ALA A 1 203 ? 0.141 -2.920 8.072 1.00 84.81 203 ALA A O 1
ATOM 1588 N N . ALA A 1 204 ? -1.869 -1.967 7.788 1.00 93.88 204 ALA A N 1
ATOM 1589 C CA . ALA A 1 204 ? -1.609 -0.895 8.747 1.00 93.88 204 ALA A CA 1
ATOM 1590 C C . ALA A 1 204 ? -1.430 -1.449 10.169 1.00 93.88 204 ALA A C 1
ATOM 1592 O O . ALA A 1 204 ? -0.575 -0.972 10.903 1.00 93.88 204 ALA A O 1
ATOM 1593 N N . ALA A 1 205 ? -2.193 -2.479 10.552 1.00 91.69 205 ALA A N 1
ATOM 1594 C CA . ALA A 1 205 ? -2.075 -3.086 11.876 1.00 91.69 205 ALA A CA 1
ATOM 1595 C C . ALA A 1 205 ? -0.720 -3.773 12.058 1.00 91.69 205 ALA A C 1
ATOM 1597 O O . ALA A 1 205 ? -0.051 -3.546 13.062 1.00 91.69 205 ALA A O 1
ATOM 1598 N N . ALA A 1 206 ? -0.297 -4.556 11.064 1.00 87.88 206 ALA A N 1
ATOM 1599 C CA . ALA A 1 206 ? 1.022 -5.177 11.051 1.00 87.88 206 ALA A CA 1
ATOM 1600 C C . ALA A 1 206 ? 2.146 -4.130 11.079 1.00 87.88 206 ALA A C 1
ATOM 1602 O O . ALA A 1 206 ? 3.091 -4.284 11.844 1.00 87.88 206 ALA A O 1
ATOM 1603 N N . ALA A 1 207 ? 2.004 -3.034 10.330 1.00 94.94 207 ALA A N 1
ATOM 1604 C CA . ALA A 1 207 ? 2.997 -1.965 10.292 1.00 94.94 207 ALA A CA 1
ATOM 1605 C C . ALA A 1 207 ? 3.184 -1.280 11.650 1.00 94.94 207 ALA A C 1
ATOM 1607 O O . ALA A 1 207 ? 4.314 -1.095 12.086 1.00 94.94 207 ALA A O 1
ATOM 1608 N N . VAL A 1 208 ? 2.087 -0.955 12.344 1.00 95.31 208 VAL A N 1
ATOM 1609 C CA . VAL A 1 208 ? 2.170 -0.380 13.696 1.00 95.31 208 VAL A CA 1
ATOM 1610 C C . VAL A 1 208 ? 2.808 -1.372 14.669 1.00 95.31 208 VAL A C 1
ATOM 1612 O O . VAL A 1 208 ? 3.615 -0.964 15.495 1.00 95.31 208 VAL A O 1
ATOM 1615 N N . VAL A 1 209 ? 2.483 -2.669 14.581 1.00 92.12 209 VAL A N 1
ATOM 1616 C CA . VAL A 1 209 ? 3.136 -3.696 15.413 1.00 92.12 209 VAL A CA 1
ATOM 1617 C C . VAL A 1 209 ? 4.644 -3.713 15.162 1.00 92.12 209 VAL A C 1
ATOM 1619 O O . VAL A 1 209 ? 5.404 -3.674 16.124 1.00 92.12 209 VAL A O 1
ATOM 1622 N N . ASP A 1 210 ? 5.070 -3.743 13.898 1.00 90.12 210 ASP A N 1
ATOM 1623 C CA . ASP A 1 210 ? 6.487 -3.754 13.526 1.00 90.12 210 ASP A CA 1
ATOM 1624 C C . ASP A 1 210 ? 7.225 -2.525 14.081 1.00 90.12 210 ASP A C 1
ATOM 1626 O O . ASP A 1 210 ? 8.266 -2.683 14.718 1.00 90.12 210 ASP A O 1
ATOM 1630 N N . ASP A 1 211 ? 6.671 -1.319 13.918 1.00 94.19 211 ASP A N 1
ATOM 1631 C CA . ASP A 1 211 ? 7.311 -0.106 14.439 1.00 94.19 211 ASP A CA 1
ATOM 1632 C C . ASP A 1 211 ? 7.347 -0.072 15.975 1.00 94.19 211 ASP A C 1
ATOM 1634 O O . ASP A 1 211 ? 8.350 0.333 16.556 1.00 94.19 211 ASP A O 1
ATOM 1638 N N . LEU A 1 212 ? 6.289 -0.513 16.669 1.00 91.50 212 LEU A N 1
ATOM 1639 C CA . LEU A 1 212 ? 6.301 -0.574 18.138 1.00 91.50 212 LEU A CA 1
ATOM 1640 C C . LEU A 1 212 ? 7.389 -1.516 18.665 1.00 91.50 212 LEU A C 1
ATOM 1642 O O . LEU A 1 212 ? 8.006 -1.236 19.693 1.00 91.50 212 LEU A O 1
ATOM 1646 N N . LEU A 1 213 ? 7.629 -2.627 17.964 1.00 87.44 213 LEU A N 1
ATOM 1647 C CA . LEU A 1 213 ? 8.727 -3.533 18.286 1.00 87.44 213 LEU A CA 1
ATOM 1648 C C . LEU A 1 213 ? 10.084 -2.868 18.032 1.00 87.44 213 LEU A C 1
ATOM 1650 O O . LEU A 1 213 ? 10.991 -3.024 18.840 1.00 87.44 213 LEU A O 1
ATOM 1654 N N . GLU A 1 214 ? 10.234 -2.112 16.949 1.00 88.38 214 GLU A N 1
ATOM 1655 C CA . GLU A 1 214 ? 11.489 -1.422 16.631 1.00 88.38 214 GLU A CA 1
ATOM 1656 C C . GLU A 1 214 ? 11.825 -0.305 17.636 1.00 88.38 214 GLU A C 1
ATOM 1658 O O . GLU A 1 214 ? 12.981 -0.151 18.027 1.00 88.38 214 GLU A O 1
ATOM 1663 N N . TYR A 1 215 ? 10.815 0.418 18.131 1.00 85.56 215 TYR A N 1
ATOM 1664 C CA . TYR A 1 215 ? 10.977 1.505 19.106 1.00 85.56 215 TYR A CA 1
ATOM 1665 C C . TYR A 1 215 ? 11.191 1.035 20.556 1.00 85.56 215 TYR A C 1
ATOM 1667 O O . TYR A 1 215 ? 11.322 1.861 21.458 1.00 85.56 215 TYR A O 1
ATOM 1675 N N . GLY A 1 216 ? 11.272 -0.277 20.802 1.00 77.31 216 GLY A N 1
ATOM 1676 C CA . GLY A 1 216 ? 11.562 -0.829 22.128 1.00 77.31 216 GLY A CA 1
ATOM 1677 C C . GLY A 1 216 ? 10.364 -0.866 23.079 1.00 77.31 216 GLY A C 1
ATOM 1678 O O . GLY A 1 216 ? 10.523 -1.249 24.237 1.00 77.31 216 GLY A O 1
ATOM 1679 N N . GLU A 1 217 ? 9.153 -0.582 22.596 1.00 67.00 217 GLU A N 1
ATOM 1680 C CA . GLU A 1 217 ? 7.894 -0.696 23.351 1.00 67.00 217 GLU A CA 1
ATOM 1681 C C . GLU A 1 217 ? 7.415 -2.163 23.442 1.00 67.00 217 GLU A C 1
ATOM 1683 O O . GLU A 1 217 ? 6.223 -2.484 23.383 1.00 67.00 217 GLU A O 1
ATOM 1688 N N . HIS A 1 218 ? 8.365 -3.096 23.580 1.00 60.91 218 HIS A N 1
ATOM 1689 C CA . HIS A 1 218 ? 8.123 -4.538 23.624 1.00 60.91 218 HIS A CA 1
ATOM 1690 C C . HIS A 1 218 ? 7.251 -4.951 24.811 1.00 60.91 218 HIS A C 1
ATOM 1692 O O . HIS A 1 218 ? 6.443 -5.871 24.680 1.00 60.91 218 HIS A O 1
ATOM 1698 N N . GLU A 1 219 ? 7.400 -4.288 25.961 1.00 63.62 219 GLU A N 1
ATOM 1699 C CA . GLU A 1 219 ? 6.629 -4.616 27.165 1.00 63.62 219 GLU A CA 1
ATOM 1700 C C . GLU A 1 219 ? 5.135 -4.333 26.964 1.00 63.62 219 GLU A C 1
ATOM 1702 O O . GLU A 1 219 ? 4.295 -5.166 27.313 1.00 63.62 219 GLU A O 1
ATOM 1707 N N . LEU A 1 220 ? 4.803 -3.218 26.304 1.00 65.12 220 LEU A N 1
ATOM 1708 C CA . LEU A 1 220 ? 3.431 -2.877 25.927 1.00 65.12 220 LEU A CA 1
ATOM 1709 C C . LEU A 1 220 ? 2.900 -3.773 24.796 1.00 65.12 220 LEU A C 1
ATOM 1711 O O . LEU A 1 220 ? 1.737 -4.177 24.840 1.00 65.12 220 LEU A O 1
ATOM 1715 N N . ALA A 1 221 ? 3.733 -4.107 23.805 1.00 58.94 221 ALA A N 1
ATOM 1716 C CA . ALA A 1 221 ? 3.313 -4.836 22.606 1.00 58.94 221 ALA A CA 1
ATOM 1717 C C . ALA A 1 221 ? 3.194 -6.365 22.780 1.00 58.94 221 ALA A C 1
ATOM 1719 O O . ALA A 1 221 ? 2.331 -6.980 22.152 1.00 58.94 221 ALA A O 1
ATOM 1720 N N . LEU A 1 222 ? 4.039 -6.998 23.602 1.00 55.31 222 LEU A N 1
ATOM 1721 C CA . LEU A 1 222 ? 4.177 -8.464 23.645 1.00 55.31 222 LEU A CA 1
ATOM 1722 C C . LEU A 1 222 ? 3.815 -9.099 24.996 1.00 55.31 222 LEU A C 1
ATOM 1724 O O . LEU A 1 222 ? 3.547 -10.300 25.037 1.00 55.31 222 LEU A O 1
ATOM 1728 N N . GLY A 1 223 ? 3.806 -8.332 26.092 1.00 50.19 223 GLY A N 1
ATOM 1729 C CA . GLY A 1 223 ? 3.803 -8.896 27.445 1.00 50.19 223 GLY A CA 1
ATOM 1730 C C . GLY A 1 223 ? 2.442 -9.320 28.000 1.00 50.19 223 GLY A C 1
ATOM 1731 O O . GLY A 1 223 ? 2.353 -10.362 28.642 1.00 50.19 223 GLY A O 1
ATOM 1732 N N . ASP A 1 224 ? 1.375 -8.546 27.763 1.00 59.94 224 ASP A N 1
ATOM 1733 C CA . ASP A 1 224 ? 0.277 -8.525 28.749 1.00 59.94 224 ASP A CA 1
ATOM 1734 C C . ASP A 1 224 ? -1.151 -8.700 28.196 1.00 59.94 224 ASP A C 1
ATOM 1736 O O . ASP A 1 224 ? -2.131 -8.511 28.915 1.00 59.94 224 ASP A O 1
ATOM 1740 N N . GLN A 1 225 ? -1.322 -9.028 26.906 1.00 66.88 225 GLN A N 1
ATOM 1741 C CA . GLN A 1 225 ? -2.630 -9.014 26.202 1.00 66.88 225 GLN A CA 1
ATOM 1742 C C . GLN A 1 225 ? -3.408 -7.680 26.319 1.00 66.88 225 GLN A C 1
ATOM 1744 O O . GLN A 1 225 ? -4.570 -7.598 25.907 1.00 66.88 225 GLN A O 1
ATOM 1749 N N . ARG A 1 226 ? -2.779 -6.641 26.885 1.00 83.69 226 ARG A N 1
ATOM 1750 C CA . ARG A 1 226 ? -3.379 -5.339 27.174 1.00 83.69 226 ARG A CA 1
ATOM 1751 C C . ARG A 1 226 ? -3.476 -4.482 25.926 1.00 83.69 226 ARG A C 1
ATOM 1753 O O . ARG A 1 226 ? -4.504 -3.842 25.764 1.00 83.69 226 ARG A O 1
ATOM 1760 N N . LEU A 1 227 ? -2.476 -4.506 25.046 1.00 91.88 227 LEU A N 1
ATOM 1761 C CA . LEU A 1 227 ? -2.501 -3.792 23.772 1.00 91.88 227 LEU A CA 1
ATOM 1762 C C . LEU A 1 227 ? -2.958 -4.709 22.636 1.00 91.88 227 LEU A C 1
ATOM 1764 O O . LEU A 1 227 ? -2.453 -5.817 22.465 1.00 91.88 227 LEU A O 1
ATOM 1768 N N . GLN A 1 228 ? -3.903 -4.231 21.833 1.00 92.19 228 GLN A N 1
ATOM 1769 C CA . GLN A 1 228 ? -4.281 -4.863 20.577 1.00 92.19 228 GLN A CA 1
ATOM 1770 C C . GLN A 1 228 ? -4.315 -3.842 19.457 1.00 92.19 228 GLN A C 1
ATOM 1772 O O . GLN A 1 228 ? -4.941 -2.796 19.590 1.00 92.19 228 GLN A O 1
ATOM 1777 N N . ILE A 1 229 ? -3.694 -4.176 18.333 1.00 93.69 229 ILE A N 1
ATOM 1778 C CA . ILE A 1 229 ? -3.740 -3.365 17.122 1.00 93.69 229 ILE A CA 1
ATOM 1779 C C . ILE A 1 229 ? -4.558 -4.136 16.104 1.00 93.69 229 ILE A C 1
ATOM 1781 O O . ILE A 1 229 ? -4.220 -5.267 15.752 1.00 93.69 229 ILE A O 1
ATOM 1785 N N . VAL A 1 230 ? -5.666 -3.548 15.670 1.00 91.12 230 VAL A N 1
ATOM 1786 C CA . VAL A 1 230 ? -6.635 -4.235 14.821 1.00 91.12 230 VAL A CA 1
ATOM 1787 C C . VAL A 1 230 ? -7.142 -3.320 13.709 1.00 91.12 230 VAL A C 1
ATOM 1789 O O . VAL A 1 230 ? -7.261 -2.110 13.908 1.00 91.12 230 VAL A O 1
ATOM 1792 N N . PRO A 1 231 ? -7.471 -3.861 12.524 1.00 86.06 231 PRO A N 1
ATOM 1793 C CA . PRO A 1 231 ? -8.104 -3.063 11.483 1.00 86.06 231 PRO A CA 1
ATOM 1794 C C . PRO A 1 231 ? -9.515 -2.618 11.901 1.00 86.06 231 PRO A C 1
ATOM 1796 O O . PRO A 1 231 ? -10.165 -3.270 12.720 1.00 86.06 231 PRO A O 1
ATOM 1799 N N . TRP A 1 232 ? -10.056 -1.567 11.278 1.00 81.38 232 TRP A N 1
ATOM 1800 C CA . TRP A 1 232 ? -11.453 -1.138 11.473 1.00 81.38 232 TRP A CA 1
ATOM 1801 C C . TRP A 1 232 ? -12.477 -2.240 11.196 1.00 81.38 232 TRP A C 1
ATOM 1803 O O . TRP A 1 232 ? -13.569 -2.237 11.754 1.00 81.38 232 TRP A O 1
ATOM 1813 N N . THR A 1 233 ? -12.136 -3.181 10.317 1.00 73.62 233 THR A N 1
ATOM 1814 C CA . THR A 1 233 ? -12.976 -4.334 9.976 1.00 73.62 233 THR A CA 1
ATOM 1815 C C . THR A 1 233 ? -13.051 -5.366 11.101 1.00 73.62 233 THR A C 1
ATOM 1817 O O . THR A 1 233 ? -13.978 -6.177 11.116 1.00 73.62 233 THR A O 1
ATOM 1820 N N . ALA A 1 234 ? -12.099 -5.360 12.041 1.00 77.50 234 ALA A N 1
ATOM 1821 C CA . ALA A 1 234 ? -12.086 -6.299 13.149 1.00 77.50 234 ALA A CA 1
ATOM 1822 C C . ALA A 1 234 ? -13.170 -5.939 14.166 1.00 77.50 234 ALA A C 1
ATOM 1824 O O . ALA A 1 234 ? -13.158 -4.864 14.769 1.00 77.50 234 ALA A O 1
ATOM 1825 N N . ARG A 1 235 ? -14.084 -6.879 14.393 1.00 73.81 235 ARG A N 1
ATOM 1826 C CA . ARG A 1 235 ? -15.077 -6.793 15.464 1.00 73.81 235 ARG A CA 1
ATOM 1827 C C . ARG A 1 235 ? -14.453 -7.307 16.753 1.00 73.81 235 ARG A C 1
ATOM 1829 O O . ARG A 1 235 ? -13.863 -8.392 16.755 1.00 73.81 235 ARG A O 1
ATOM 1836 N N . LEU A 1 236 ? -14.564 -6.537 17.829 1.00 75.19 236 LEU A N 1
ATOM 1837 C CA . LEU A 1 236 ? -14.058 -6.945 19.134 1.00 75.19 236 LEU A CA 1
ATOM 1838 C C . LEU A 1 236 ? -15.220 -7.416 20.011 1.00 75.19 236 LEU A C 1
ATOM 1840 O O . LEU A 1 236 ? -16.318 -6.865 19.932 1.00 75.19 236 LEU A O 1
ATOM 1844 N N . PRO A 1 237 ? -15.014 -8.450 20.847 1.00 69.06 237 PRO A N 1
ATOM 1845 C CA . PRO A 1 237 ? -16.022 -8.807 21.831 1.00 69.06 237 PRO A CA 1
ATOM 1846 C C . PRO A 1 237 ? -16.233 -7.624 22.773 1.00 69.06 237 PRO A C 1
ATOM 1848 O O . PRO A 1 237 ? -15.293 -6.868 23.040 1.00 69.06 237 PRO A O 1
ATOM 1851 N N . TRP A 1 238 ? -17.445 -7.501 23.311 1.00 67.00 238 TRP A N 1
ATOM 1852 C CA . TRP A 1 238 ? -17.703 -6.547 24.381 1.00 67.00 238 TRP A CA 1
ATOM 1853 C C . TRP A 1 238 ? -16.733 -6.822 25.513 1.00 67.00 238 TRP A C 1
ATOM 1855 O O . TRP A 1 238 ? -16.626 -7.947 26.008 1.00 67.00 238 TRP A O 1
ATOM 1865 N N . SER A 1 239 ? -15.982 -5.797 25.879 1.00 62.53 239 SER A N 1
ATOM 1866 C CA . SER A 1 239 ? -15.050 -5.943 26.969 1.00 62.53 239 SER A CA 1
ATOM 1867 C C . SER A 1 239 ? -15.817 -5.800 28.278 1.00 62.53 239 SER A C 1
ATOM 1869 O O . SER A 1 239 ? -16.437 -4.773 28.538 1.00 62.53 239 SER A O 1
ATOM 1871 N N . GLU A 1 240 ? -15.771 -6.835 29.119 1.00 65.56 240 GLU A N 1
ATOM 1872 C CA . GLU A 1 240 ? -16.158 -6.710 30.532 1.00 65.56 240 GLU A CA 1
ATOM 1873 C C . GLU A 1 240 ? -15.188 -5.787 31.293 1.00 65.56 240 GLU A C 1
ATOM 1875 O O . GLU A 1 240 ? -15.518 -5.282 32.362 1.00 65.56 240 GLU A O 1
ATOM 1880 N N . ARG A 1 241 ? -13.989 -5.569 30.735 1.00 78.25 241 ARG A N 1
ATOM 1881 C CA . ARG A 1 241 ? -12.966 -4.658 31.256 1.00 78.25 241 ARG A CA 1
ATOM 1882 C C . ARG A 1 241 ? -13.059 -3.304 30.578 1.00 78.25 241 ARG A C 1
ATOM 1884 O O . ARG A 1 241 ? -13.287 -3.244 29.367 1.00 78.25 241 ARG A O 1
ATOM 1891 N N . ASP A 1 242 ? -12.755 -2.250 31.319 1.00 88.69 242 ASP A N 1
ATOM 1892 C CA . ASP A 1 242 ? -12.635 -0.921 30.739 1.00 88.69 242 ASP A CA 1
ATOM 1893 C C . ASP A 1 242 ? -11.635 -0.932 29.578 1.00 88.69 242 ASP A C 1
ATOM 1895 O O . ASP A 1 242 ? -10.525 -1.464 29.677 1.00 88.69 242 ASP A O 1
ATOM 1899 N N . THR A 1 243 ? -12.074 -0.419 28.432 1.00 91.06 243 THR A N 1
ATOM 1900 C CA . THR A 1 243 ? -11.275 -0.392 27.205 1.00 91.06 243 THR A CA 1
ATOM 1901 C C . THR A 1 243 ? -11.095 1.042 26.737 1.00 91.06 243 THR A C 1
ATOM 1903 O O . THR A 1 243 ? -12.071 1.786 26.597 1.00 91.06 243 THR A O 1
ATOM 1906 N N . THR A 1 244 ? -9.839 1.412 26.498 1.00 93.81 244 THR A N 1
ATOM 1907 C CA . THR A 1 244 ? -9.448 2.659 25.843 1.00 93.81 244 THR A CA 1
ATOM 1908 C C . THR A 1 244 ? -9.076 2.350 24.404 1.00 93.81 244 THR A C 1
ATOM 1910 O O . THR A 1 244 ? -8.140 1.598 24.133 1.00 93.81 244 THR A O 1
ATOM 1913 N N . GLU A 1 245 ? -9.808 2.948 23.480 1.00 94.75 245 GLU A N 1
ATOM 1914 C CA . GLU A 1 245 ? -9.598 2.797 22.053 1.00 94.75 245 GLU A CA 1
ATOM 1915 C C . GLU A 1 245 ? -8.921 4.047 21.482 1.00 94.75 245 GLU A C 1
ATOM 1917 O O . GLU A 1 245 ? -9.384 5.165 21.690 1.00 94.75 245 GLU A O 1
ATOM 1922 N N . ILE A 1 246 ? -7.810 3.872 20.776 1.00 96.50 246 ILE A N 1
ATOM 1923 C CA . ILE A 1 246 ? -7.046 4.936 20.132 1.00 96.50 246 ILE A CA 1
ATOM 1924 C C . ILE A 1 246 ? -7.284 4.848 18.626 1.00 96.50 246 ILE A C 1
ATOM 1926 O O . ILE A 1 246 ? -7.059 3.808 18.002 1.00 96.50 246 ILE A O 1
ATOM 1930 N N . LEU A 1 247 ? -7.751 5.952 18.052 1.00 96.56 247 LEU A N 1
ATOM 1931 C CA . LEU A 1 247 ? -8.096 6.098 16.645 1.00 96.56 247 LEU A CA 1
ATOM 1932 C C . LEU A 1 247 ? -7.077 7.051 16.007 1.00 96.56 247 LEU A C 1
ATOM 1934 O O . LEU A 1 247 ? -7.164 8.253 16.243 1.00 96.56 247 LEU A O 1
ATOM 1938 N N . PRO A 1 248 ? -6.109 6.580 15.204 1.00 95.50 248 PRO A N 1
ATOM 1939 C CA . PRO A 1 248 ? -5.065 7.437 14.638 1.00 95.50 248 PRO A CA 1
ATOM 1940 C C . PRO A 1 248 ? -5.560 8.469 13.619 1.00 95.50 248 PRO A C 1
ATOM 1942 O O . PRO A 1 248 ? -4.790 9.300 13.152 1.00 95.50 248 PRO A O 1
ATOM 1945 N N . ALA A 1 249 ? -6.827 8.400 13.226 1.00 93.62 249 ALA A N 1
ATOM 1946 C CA . ALA A 1 249 ? -7.488 9.361 12.360 1.00 93.62 249 ALA A CA 1
ATOM 1947 C C . ALA A 1 249 ? -8.996 9.314 12.598 1.00 93.62 249 ALA A C 1
ATOM 1949 O O . ALA A 1 249 ? -9.512 8.358 13.192 1.00 93.62 249 ALA A O 1
ATOM 1950 N N . LEU A 1 250 ? -9.712 10.305 12.066 1.00 92.25 250 LEU A N 1
ATOM 1951 C CA . LEU A 1 250 ? -11.165 10.215 11.968 1.00 92.25 250 LEU A CA 1
ATOM 1952 C C . LEU A 1 250 ? -11.564 8.974 11.148 1.00 92.25 250 LEU A C 1
ATOM 1954 O O . LEU A 1 250 ? -11.066 8.799 10.030 1.00 92.25 250 LEU A O 1
ATOM 1958 N N . PRO A 1 251 ? -12.469 8.113 11.654 1.00 86.81 251 PRO A N 1
ATOM 1959 C CA . PRO A 1 251 ? -12.882 6.937 10.906 1.00 86.81 251 PRO A CA 1
ATOM 1960 C C . PRO A 1 251 ? -13.556 7.326 9.585 1.00 86.81 251 PRO A C 1
ATOM 1962 O O . PRO A 1 251 ? -14.316 8.308 9.534 1.00 86.81 251 PRO A O 1
ATOM 1965 N N . PRO A 1 252 ? -13.358 6.535 8.514 1.00 77.19 252 PRO A N 1
ATOM 1966 C CA . PRO A 1 252 ? -14.134 6.711 7.294 1.00 77.19 252 PRO A CA 1
ATOM 1967 C C . PRO A 1 252 ? -15.629 6.568 7.594 1.00 77.19 252 PRO A C 1
ATOM 1969 O O . PRO A 1 252 ? -16.022 5.923 8.563 1.00 77.19 252 PRO A O 1
ATOM 1972 N N . ARG A 1 253 ? -16.504 7.147 6.759 1.00 73.69 253 ARG A N 1
ATOM 1973 C CA . ARG A 1 253 ? -17.965 7.144 7.009 1.00 73.69 253 ARG A CA 1
ATOM 1974 C C . ARG A 1 253 ? -18.545 5.748 7.192 1.00 73.69 253 ARG A C 1
ATOM 1976 O O . ARG A 1 253 ? -19.480 5.587 7.967 1.00 73.69 253 ARG A O 1
ATOM 1983 N N . SER A 1 254 ? -18.001 4.770 6.475 1.00 65.81 254 SER A N 1
ATOM 1984 C CA . SER A 1 254 ? -18.370 3.358 6.577 1.00 65.81 254 SER A CA 1
ATOM 1985 C C . SER A 1 254 ? -18.011 2.715 7.923 1.00 65.81 254 SER A C 1
ATOM 1987 O O . SER A 1 254 ? -18.418 1.580 8.142 1.00 65.81 254 SER A O 1
ATOM 1989 N N . ARG A 1 255 ? -17.241 3.418 8.766 1.00 79.62 255 ARG A N 1
ATOM 1990 C CA . ARG A 1 255 ? -16.720 2.989 10.072 1.00 79.62 255 ARG A CA 1
ATOM 1991 C C . ARG A 1 255 ? -16.926 4.027 11.177 1.00 79.62 255 ARG A C 1
ATOM 1993 O O . ARG A 1 255 ? -16.337 3.906 12.249 1.00 79.62 255 ARG A O 1
ATOM 2000 N N . ARG A 1 256 ? -17.722 5.074 10.941 1.00 83.00 256 ARG A N 1
ATOM 2001 C CA . ARG A 1 256 ? -17.961 6.140 11.932 1.00 83.00 256 ARG A CA 1
ATOM 2002 C C . ARG A 1 256 ? -18.698 5.646 13.167 1.00 83.00 256 ARG A C 1
ATOM 2004 O O . ARG A 1 256 ? -18.570 6.264 14.218 1.00 83.00 256 ARG A O 1
ATOM 2011 N N . GLU A 1 257 ? -19.373 4.505 13.080 1.00 75.25 257 GLU A N 1
ATOM 2012 C CA . GLU A 1 257 ? -19.915 3.800 14.237 1.00 75.25 257 GLU A CA 1
ATOM 2013 C C . GLU A 1 257 ? -18.839 3.470 15.280 1.00 75.25 257 GLU A C 1
ATOM 2015 O O . GLU A 1 257 ? -19.154 3.358 16.461 1.00 75.25 257 GLU A O 1
ATOM 2020 N N . ALA A 1 258 ? -17.561 3.395 14.890 1.00 81.50 258 ALA A N 1
ATOM 2021 C CA . ALA A 1 258 ? -16.464 3.215 15.831 1.00 81.50 258 ALA A CA 1
ATOM 2022 C C . ALA A 1 258 ? -16.303 4.398 16.795 1.00 81.50 258 ALA A C 1
ATOM 2024 O O . ALA A 1 258 ? -15.796 4.188 17.885 1.00 81.50 258 ALA A O 1
ATOM 2025 N N . LEU A 1 259 ? -16.779 5.607 16.461 1.00 83.56 259 LEU A N 1
ATOM 2026 C CA . LEU A 1 259 ? -16.818 6.743 17.397 1.00 83.56 259 LEU A CA 1
ATOM 2027 C C . LEU A 1 259 ? -17.880 6.570 18.501 1.00 83.56 259 LEU A C 1
ATOM 2029 O O . LEU A 1 259 ? -17.857 7.305 19.483 1.00 83.56 259 LEU A O 1
ATOM 2033 N N . TRP A 1 260 ? -18.795 5.611 18.335 1.00 75.00 260 TRP A N 1
ATOM 2034 C CA . TRP A 1 260 ? -20.002 5.424 19.146 1.00 75.00 260 TRP A CA 1
ATOM 2035 C C . TRP A 1 260 ? -20.217 3.972 19.598 1.00 75.00 260 TRP A C 1
ATOM 2037 O O . TRP A 1 260 ? -21.280 3.629 20.112 1.00 75.00 260 TRP A O 1
ATOM 2047 N N . SER A 1 261 ? -19.243 3.084 19.383 1.00 73.81 261 SER A N 1
ATOM 2048 C CA . SER A 1 261 ? -19.447 1.650 19.600 1.00 73.81 261 SER A CA 1
ATOM 2049 C C . SER A 1 261 ? -19.490 1.281 21.091 1.00 73.81 261 SER A C 1
ATOM 2051 O O . SER A 1 261 ? -18.871 1.910 21.947 1.00 73.81 261 SER A O 1
ATOM 2053 N N . GLY A 1 262 ? -20.167 0.186 21.435 1.00 73.38 262 GLY A N 1
ATOM 2054 C CA . GLY A 1 262 ? -20.093 -0.385 22.788 1.00 73.38 262 GLY A CA 1
ATOM 2055 C C . GLY A 1 262 ? -18.782 -1.128 23.093 1.00 73.38 262 GLY A C 1
ATOM 2056 O O . GLY A 1 262 ? -18.662 -1.725 24.158 1.00 73.38 262 GLY A O 1
ATOM 2057 N N . GLU A 1 263 ? -17.824 -1.160 22.158 1.00 80.81 263 GLU A N 1
ATOM 2058 C CA . GLU A 1 263 ? -16.585 -1.947 22.284 1.00 80.81 263 GLU A CA 1
ATOM 2059 C C . GLU A 1 263 ? -15.537 -1.273 23.181 1.00 80.81 263 GLU A C 1
ATOM 2061 O O . GLU A 1 263 ? -14.642 -1.950 23.686 1.00 80.81 263 GLU A O 1
ATOM 2066 N N . ALA A 1 264 ? -15.666 0.039 23.394 1.00 86.56 264 ALA A N 1
ATOM 2067 C CA . ALA A 1 264 ? -14.768 0.830 24.219 1.00 86.56 264 ALA A CA 1
ATOM 2068 C C . ALA A 1 264 ? -15.529 1.850 25.070 1.00 86.56 264 ALA A C 1
ATOM 2070 O O . ALA A 1 264 ? -16.488 2.477 24.619 1.00 86.56 264 ALA A O 1
ATOM 2071 N N . ASN A 1 265 ? -15.066 2.025 26.308 1.00 86.25 265 ASN A N 1
ATOM 2072 C CA . ASN A 1 265 ? -15.599 2.992 27.270 1.00 86.25 265 ASN A CA 1
ATOM 2073 C C . ASN A 1 265 ? -15.011 4.391 27.048 1.00 86.25 265 ASN A C 1
ATOM 2075 O O . ASN A 1 265 ? -15.576 5.393 27.487 1.00 86.25 265 ASN A O 1
ATOM 2079 N N . ARG A 1 266 ? -13.841 4.453 26.406 1.00 91.50 266 ARG A N 1
ATOM 2080 C CA . ARG A 1 266 ? -13.101 5.679 26.126 1.00 91.50 266 ARG A CA 1
ATOM 2081 C C . ARG A 1 266 ? -12.494 5.603 24.738 1.00 91.50 266 ARG A C 1
ATOM 2083 O O . ARG A 1 266 ? -11.948 4.569 24.362 1.00 91.50 266 ARG A O 1
ATOM 2090 N N . ARG A 1 267 ? -12.538 6.719 24.020 1.00 94.00 267 ARG A N 1
ATOM 2091 C CA . ARG A 1 267 ? -11.942 6.885 22.695 1.00 94.00 267 ARG A CA 1
ATOM 2092 C C . ARG A 1 267 ? -10.987 8.054 22.701 1.00 94.00 267 ARG A C 1
ATOM 2094 O O . ARG A 1 267 ? -11.305 9.097 23.258 1.00 94.00 267 ARG A O 1
ATOM 2101 N N . ILE A 1 268 ? -9.834 7.884 22.077 1.00 96.12 268 ILE A N 1
ATOM 2102 C CA . ILE A 1 268 ? -8.836 8.932 21.894 1.00 96.12 268 ILE A CA 1
ATOM 2103 C C . ILE A 1 268 ? -8.570 9.037 20.399 1.00 96.12 268 ILE A C 1
ATOM 2105 O O . ILE A 1 268 ? -7.976 8.140 19.808 1.00 96.12 268 ILE A O 1
ATOM 2109 N N . VAL A 1 269 ? -9.022 10.120 19.777 1.00 96.81 269 VAL A N 1
ATOM 2110 C CA . VAL A 1 269 ? -8.774 10.397 18.360 1.00 96.81 269 VAL A CA 1
ATOM 2111 C C . VAL A 1 269 ? -7.476 11.184 18.221 1.00 96.81 269 VAL A C 1
ATOM 2113 O O . VAL A 1 269 ? -7.365 12.277 18.766 1.00 96.81 269 VAL A O 1
ATOM 2116 N N . LEU A 1 270 ? -6.496 10.660 17.491 1.00 96.38 270 LEU A N 1
ATOM 2117 C CA . LEU A 1 270 ? -5.305 11.413 17.104 1.00 96.38 270 LEU A CA 1
ATOM 2118 C C . LEU A 1 270 ? -5.669 12.240 15.873 1.00 96.38 270 LEU A C 1
ATOM 2120 O O . LEU A 1 270 ? -5.905 11.695 14.793 1.00 96.38 270 LEU A O 1
ATOM 2124 N N . ALA A 1 271 ? -5.776 13.547 16.060 1.00 95.06 271 ALA A N 1
ATOM 2125 C CA . ALA A 1 271 ? -6.385 14.442 15.094 1.00 95.06 271 ALA A CA 1
ATOM 2126 C C . ALA A 1 271 ? -5.438 15.596 14.764 1.00 95.06 271 ALA A C 1
ATOM 2128 O O . ALA A 1 271 ? -4.927 16.275 15.656 1.00 95.06 271 ALA A O 1
ATOM 2129 N N . TYR A 1 272 ? -5.224 15.850 13.473 1.00 94.50 272 TYR A N 1
ATOM 2130 C CA . TYR A 1 272 ? -4.700 17.145 13.038 1.00 94.50 272 TYR A CA 1
ATOM 2131 C C . TYR A 1 272 ? -5.692 18.268 13.399 1.00 94.50 272 TYR A C 1
ATOM 2133 O O . TYR A 1 272 ? -6.882 17.988 13.564 1.00 94.50 272 TYR A O 1
ATOM 2141 N N . PRO A 1 273 ? -5.259 19.539 13.477 1.00 93.50 273 PRO A N 1
ATOM 2142 C CA . PRO A 1 273 ? -6.154 20.662 13.766 1.00 93.50 273 PRO A CA 1
ATOM 2143 C C . PRO A 1 273 ? -7.445 20.676 12.929 1.00 93.50 273 PRO A C 1
ATOM 2145 O O . PRO A 1 273 ? -8.529 20.869 13.477 1.00 93.50 273 PRO A O 1
ATOM 2148 N N . TRP A 1 274 ? -7.366 20.380 11.626 1.00 91.31 274 TRP A N 1
ATOM 2149 C CA . TRP A 1 274 ? -8.560 20.300 10.770 1.00 91.31 274 TRP A CA 1
ATOM 2150 C C . TRP A 1 274 ? -9.513 19.150 11.132 1.00 91.31 274 TRP A C 1
ATOM 2152 O O . TRP A 1 274 ? -10.728 19.274 10.978 1.00 91.31 274 TRP A O 1
ATOM 2162 N N . GLU A 1 275 ? -8.983 18.028 11.627 1.00 93.75 275 GLU A N 1
ATOM 2163 C CA . GLU A 1 275 ? -9.783 16.897 12.105 1.00 93.75 275 GLU A CA 1
ATOM 2164 C C . GLU A 1 275 ? -10.473 17.240 13.433 1.00 93.75 275 GLU A C 1
ATOM 2166 O O . GLU A 1 275 ? -11.626 16.864 13.636 1.00 93.75 275 GLU A O 1
ATOM 2171 N N . VAL A 1 276 ? -9.800 17.991 14.315 1.00 93.75 276 VAL A N 1
ATOM 2172 C CA . VAL A 1 276 ? -10.374 18.480 15.581 1.00 93.75 276 VAL A CA 1
ATOM 2173 C C . VAL A 1 276 ? -11.556 19.410 15.315 1.00 93.75 276 VAL A C 1
ATOM 2175 O O . VAL A 1 276 ? -12.605 19.252 15.935 1.00 93.75 276 VAL A O 1
ATOM 2178 N N . GLU A 1 277 ? -11.421 20.333 14.360 1.00 91.56 277 GLU A N 1
ATOM 2179 C CA . GLU A 1 277 ? -12.505 21.229 13.934 1.00 91.56 277 GLU A CA 1
ATOM 2180 C C . GLU A 1 277 ? -13.712 20.457 13.372 1.00 91.56 277 GLU A C 1
ATOM 2182 O O . GLU A 1 277 ? -14.859 20.824 13.626 1.00 91.56 277 GLU A O 1
ATOM 2187 N N . ALA A 1 278 ? -13.470 19.364 12.642 1.00 90.31 278 ALA A N 1
ATOM 2188 C CA . ALA A 1 278 ? -14.525 18.546 12.046 1.00 90.31 278 ALA A CA 1
ATOM 2189 C C . ALA A 1 278 ? -15.203 17.579 13.040 1.00 90.31 278 ALA A C 1
ATOM 2191 O O . ALA A 1 278 ? -16.348 17.170 12.822 1.00 90.31 278 ALA A O 1
ATOM 2192 N N . LEU A 1 279 ? -14.519 17.190 14.120 1.00 92.50 279 LEU A N 1
ATOM 2193 C CA . LEU A 1 279 ? -14.965 16.136 15.035 1.00 92.50 279 LEU A CA 1
ATOM 2194 C C . LEU A 1 279 ? -16.335 16.409 15.700 1.00 92.50 279 LEU A C 1
ATOM 2196 O O . LEU A 1 279 ? -17.153 15.489 15.687 1.00 92.50 279 LEU A O 1
ATOM 2200 N N . PRO A 1 280 ? -16.656 17.612 16.228 1.00 92.62 280 PRO A N 1
ATOM 2201 C CA . PRO A 1 280 ? -17.972 17.879 16.817 1.00 92.62 280 PRO A CA 1
ATOM 2202 C C . PRO A 1 280 ? -19.122 17.653 15.830 1.00 92.62 280 PRO A C 1
ATOM 2204 O O . PRO A 1 280 ? -20.045 16.901 16.127 1.00 92.62 280 PRO A O 1
ATOM 2207 N N . GLY A 1 281 ? -19.016 18.209 14.617 1.00 88.88 281 GLY A N 1
ATOM 2208 C CA . GLY A 1 281 ? -20.047 18.047 13.589 1.00 88.88 281 GLY A CA 1
ATOM 2209 C C . GLY A 1 281 ? -20.210 16.592 13.136 1.00 88.88 281 GLY A C 1
ATOM 2210 O O . GLY A 1 281 ? -21.314 16.154 12.816 1.00 88.88 281 GLY A O 1
ATOM 2211 N N . LEU A 1 282 ? -19.125 15.810 13.152 1.00 88.19 282 LEU A N 1
ATOM 2212 C CA . LEU A 1 282 ? -19.187 14.371 12.903 1.00 88.19 282 LEU A CA 1
ATOM 2213 C C . LEU A 1 282 ? -19.903 13.614 14.023 1.00 88.19 282 LEU A C 1
ATOM 2215 O O . LEU A 1 282 ? -20.709 12.733 13.727 1.00 88.19 282 LEU A O 1
ATOM 2219 N N . LEU A 1 283 ? -19.628 13.945 15.286 1.00 88.75 283 LEU A N 1
ATOM 2220 C CA . LEU A 1 283 ? -20.296 13.328 16.431 1.00 88.75 283 LEU A CA 1
ATOM 2221 C C . LEU A 1 283 ? -21.792 13.661 16.437 1.00 88.75 283 LEU A C 1
ATOM 2223 O O . LEU A 1 283 ? -22.594 12.747 16.614 1.00 88.75 283 LEU A O 1
ATOM 2227 N N . ASP A 1 284 ? -22.169 14.906 16.140 1.00 88.25 284 ASP A N 1
ATOM 2228 C CA . ASP A 1 284 ? -23.570 15.319 15.980 1.00 88.25 284 ASP A CA 1
ATOM 2229 C C . ASP A 1 284 ? -24.267 14.537 14.857 1.00 88.25 284 ASP A C 1
ATOM 2231 O O . ASP A 1 284 ? -25.331 13.948 15.057 1.00 88.25 284 ASP A O 1
ATOM 2235 N N . ALA A 1 285 ? -23.641 14.446 13.679 1.00 85.00 285 ALA A N 1
ATOM 2236 C CA . ALA A 1 285 ? -24.219 13.743 12.536 1.00 85.00 285 ALA A CA 1
ATOM 2237 C C . ALA A 1 285 ? -24.420 12.237 12.789 1.00 85.00 285 ALA A C 1
ATOM 2239 O O . ALA A 1 285 ? -25.369 11.635 12.271 1.00 85.00 285 ALA A O 1
ATOM 2240 N N . GLU A 1 286 ? -23.531 11.603 13.555 1.00 83.06 286 GLU A N 1
ATOM 2241 C CA . GLU A 1 286 ? -23.691 10.201 13.943 1.00 83.06 286 GLU A CA 1
ATOM 2242 C C . GLU A 1 286 ? -24.712 10.031 15.080 1.00 83.06 286 GLU A C 1
ATOM 2244 O O . GLU A 1 286 ? -25.492 9.078 15.026 1.00 83.06 286 GLU A O 1
ATOM 2249 N N . ALA A 1 287 ? -24.820 10.980 16.021 1.00 82.88 287 ALA A N 1
ATOM 2250 C CA . ALA A 1 287 ? -25.892 11.019 17.023 1.00 82.88 287 ALA A CA 1
ATOM 2251 C C . ALA A 1 287 ? -27.279 11.090 16.367 1.00 82.88 287 ALA A C 1
ATOM 2253 O O . ALA A 1 287 ? -28.199 10.340 16.711 1.00 82.88 287 ALA A O 1
ATOM 2254 N N . ASP A 1 288 ? -27.429 11.959 15.370 1.00 85.00 288 ASP A N 1
ATOM 2255 C CA . ASP A 1 288 ? -28.666 12.104 14.609 1.00 85.00 288 ASP A CA 1
ATOM 2256 C C . ASP A 1 288 ? -28.986 10.832 13.826 1.00 85.00 288 ASP A C 1
ATOM 2258 O O . ASP A 1 288 ? -30.132 10.366 13.814 1.00 85.00 288 ASP A O 1
ATOM 2262 N N . ARG A 1 289 ? -27.972 10.213 13.205 1.00 80.50 289 ARG A N 1
ATOM 2263 C CA . ARG A 1 289 ? -28.143 8.943 12.488 1.00 80.50 289 ARG A CA 1
ATOM 2264 C C . ARG A 1 289 ? -28.566 7.819 13.432 1.00 80.50 289 ARG A C 1
ATOM 2266 O O . ARG A 1 289 ? -29.476 7.064 13.084 1.00 80.50 289 ARG A O 1
ATOM 2273 N N . ALA A 1 290 ? -27.939 7.723 14.601 1.00 76.56 290 ALA A N 1
ATOM 2274 C CA . ALA A 1 290 ? -28.273 6.765 15.647 1.00 76.56 290 ALA A CA 1
ATOM 2275 C C . ALA A 1 290 ? -29.711 6.971 16.151 1.00 76.56 290 ALA A C 1
ATOM 2277 O O . ALA A 1 290 ? -30.509 6.034 16.151 1.00 76.56 290 ALA A O 1
ATOM 2278 N N . SER A 1 291 ? -30.091 8.215 16.452 1.00 81.69 291 SER A N 1
ATOM 2279 C CA . SER A 1 291 ? -31.458 8.587 16.842 1.00 81.69 291 SER A CA 1
ATOM 2280 C C . SER A 1 291 ? -32.487 8.241 15.758 1.00 81.69 291 SER A C 1
ATOM 2282 O O . SER A 1 291 ? -33.562 7.714 16.047 1.00 81.69 291 SER A O 1
ATOM 2284 N N . ALA A 1 292 ? -32.169 8.490 14.486 1.00 81.31 292 ALA A N 1
ATOM 2285 C CA . ALA A 1 292 ? -33.040 8.143 13.366 1.00 81.31 292 ALA A CA 1
ATOM 2286 C C . ALA A 1 292 ? -33.155 6.622 13.159 1.00 81.31 292 ALA A C 1
ATOM 2288 O O . ALA A 1 292 ? -34.211 6.123 12.764 1.00 81.31 292 ALA A O 1
ATOM 2289 N N . ALA A 1 293 ? -32.084 5.861 13.402 1.00 73.88 293 ALA A N 1
ATOM 2290 C CA . ALA A 1 293 ? -32.133 4.401 13.399 1.00 73.88 293 ALA A CA 1
ATOM 2291 C C . ALA A 1 293 ? -33.027 3.876 14.535 1.00 73.88 293 ALA A C 1
ATOM 2293 O O . ALA A 1 293 ? -33.905 3.052 14.276 1.00 73.88 293 ALA A O 1
ATOM 2294 N N . LEU A 1 294 ? -32.889 4.431 15.744 1.00 71.75 294 LEU A N 1
ATOM 2295 C CA . LEU A 1 294 ? -33.722 4.106 16.902 1.00 71.75 294 LEU A CA 1
ATOM 2296 C C . LEU A 1 294 ? -35.207 4.328 16.636 1.00 71.75 294 LEU A C 1
ATOM 2298 O O . LEU A 1 294 ? -35.987 3.380 16.729 1.00 71.75 294 LEU A O 1
ATOM 2302 N N . ARG A 1 295 ? -35.590 5.535 16.207 1.00 80.31 295 ARG A N 1
ATOM 2303 C CA . ARG A 1 295 ? -36.990 5.872 15.899 1.00 80.31 295 ARG A CA 1
ATOM 2304 C C . ARG A 1 295 ? -37.606 4.971 14.834 1.00 80.31 295 ARG A C 1
ATOM 2306 O O . ARG A 1 295 ? -38.792 4.678 14.899 1.00 80.31 295 ARG A O 1
ATOM 2313 N N . ARG A 1 296 ? -36.814 4.514 13.856 1.00 73.69 296 ARG A N 1
ATOM 2314 C CA . ARG A 1 296 ? -37.278 3.547 12.845 1.00 73.69 296 ARG A CA 1
ATOM 2315 C C . ARG A 1 296 ? -37.441 2.139 13.411 1.00 73.69 296 ARG A C 1
ATOM 2317 O O . ARG A 1 296 ? -38.298 1.402 12.940 1.00 73.69 296 ARG A O 1
ATOM 2324 N N . SER A 1 297 ? -36.629 1.764 14.397 1.00 67.94 297 SER A N 1
ATOM 2325 C CA . SER A 1 297 ? -36.630 0.422 14.986 1.00 67.94 297 SER A CA 1
ATOM 2326 C C . SER A 1 297 ? -37.696 0.205 16.064 1.00 67.94 297 SER A C 1
ATOM 2328 O O . SER A 1 297 ? -38.214 -0.902 16.171 1.00 67.94 297 SER A O 1
ATOM 2330 N N . PHE A 1 298 ? -38.060 1.242 16.824 1.00 75.06 298 PHE A N 1
ATOM 2331 C CA . PHE A 1 298 ? -39.027 1.150 17.928 1.00 75.06 298 PHE A CA 1
ATOM 2332 C C . PHE A 1 298 ? -40.412 0.645 17.479 1.00 75.06 298 PHE A C 1
ATOM 2334 O O . PHE A 1 298 ? -40.895 -0.339 18.049 1.00 75.06 298 PHE A O 1
ATOM 2341 N N . PRO A 1 299 ? -41.013 1.179 16.397 1.00 73.75 299 PRO A N 1
ATOM 2342 C CA . PRO A 1 299 ? -42.284 0.672 15.875 1.00 73.75 299 PRO A CA 1
ATOM 2343 C C . PRO A 1 299 ? -42.237 -0.794 15.450 1.00 73.75 299 PRO A C 1
ATOM 2345 O O . PRO A 1 299 ? -43.222 -1.512 15.605 1.00 73.75 299 PRO A O 1
ATOM 2348 N N . LEU A 1 300 ? -41.086 -1.267 14.956 1.00 68.12 300 LEU A N 1
ATOM 2349 C CA . LEU A 1 300 ? -40.900 -2.669 14.563 1.00 68.12 300 LEU A CA 1
ATOM 2350 C C . LEU A 1 300 ? -40.943 -3.622 15.769 1.00 68.12 300 LEU A C 1
ATOM 2352 O O . LEU A 1 300 ? -41.126 -4.823 15.589 1.00 68.12 300 LEU A O 1
ATOM 2356 N N . GLN A 1 301 ? -40.799 -3.092 16.985 1.00 64.62 301 GLN A N 1
ATOM 2357 C CA . GLN A 1 301 ? -40.913 -3.823 18.248 1.00 64.62 301 GLN A CA 1
ATOM 2358 C C . GLN A 1 301 ? -42.265 -3.592 18.948 1.00 64.62 301 GLN A C 1
ATOM 2360 O O . GLN A 1 301 ? -42.460 -4.061 20.066 1.00 64.62 301 GLN A O 1
ATOM 2365 N N . GLY A 1 302 ? -43.204 -2.877 18.313 1.00 74.31 302 GLY A N 1
ATOM 2366 C CA . GLY A 1 302 ? -44.484 -2.499 18.920 1.00 74.31 302 GLY A CA 1
ATOM 2367 C C . GLY A 1 302 ? -44.381 -1.362 19.943 1.00 74.31 302 GLY A C 1
ATOM 2368 O O . GLY A 1 302 ? -45.315 -1.161 20.716 1.00 74.31 302 GLY A O 1
ATOM 2369 N N . LEU A 1 303 ? -43.259 -0.635 19.958 1.00 76.12 303 LEU A N 1
ATOM 2370 C CA . LEU A 1 303 ? -43.031 0.529 20.813 1.00 76.12 303 LEU A CA 1
ATOM 2371 C C . LEU A 1 303 ? -43.345 1.826 20.056 1.00 76.12 303 LEU A C 1
ATOM 2373 O O . LEU A 1 303 ? -43.256 1.884 18.828 1.00 76.12 303 LEU A O 1
ATOM 2377 N N . ASP A 1 304 ? -43.683 2.881 20.794 1.00 78.06 304 ASP A N 1
ATOM 2378 C CA . ASP A 1 304 ? -43.884 4.212 20.220 1.00 78.06 304 ASP A CA 1
ATOM 2379 C C . ASP A 1 304 ? -42.553 4.771 19.681 1.00 78.06 304 ASP A C 1
ATOM 2381 O O . ASP A 1 304 ? -41.541 4.775 20.384 1.00 78.06 304 ASP A O 1
ATOM 2385 N N . ALA A 1 305 ? -42.547 5.252 18.433 1.00 78.81 305 ALA A N 1
ATOM 2386 C CA . ALA A 1 305 ? -41.376 5.883 17.825 1.00 78.81 305 ALA A CA 1
ATOM 2387 C C . ALA A 1 305 ? -40.919 7.119 18.609 1.00 78.81 305 ALA A C 1
ATOM 2389 O O . ALA A 1 305 ? -39.718 7.378 18.694 1.00 78.81 305 ALA A O 1
ATOM 2390 N N . ASP A 1 306 ? -41.861 7.870 19.183 1.00 86.44 306 ASP A N 1
ATOM 2391 C CA . ASP A 1 306 ? -41.568 9.087 19.942 1.00 86.44 306 ASP A CA 1
ATOM 2392 C C . ASP A 1 306 ? -41.028 8.781 21.345 1.00 86.44 306 ASP A C 1
ATOM 2394 O O . ASP A 1 306 ? -40.383 9.634 21.958 1.00 86.44 306 ASP A O 1
ATOM 2398 N N . ALA A 1 307 ? -41.210 7.544 21.821 1.00 81.06 307 ALA A N 1
ATOM 2399 C CA . ALA A 1 307 ? -40.577 7.036 23.034 1.00 81.06 307 ALA A CA 1
ATOM 2400 C C . ALA A 1 307 ? -39.130 6.561 22.805 1.00 81.06 307 ALA A C 1
ATOM 2402 O O . ALA A 1 307 ? -38.458 6.180 23.764 1.00 81.06 307 ALA A O 1
ATOM 2403 N N . ALA A 1 308 ? -38.634 6.575 21.561 1.00 71.62 308 ALA A N 1
ATOM 2404 C CA . ALA A 1 308 ? -37.258 6.195 21.276 1.00 71.62 308 ALA A CA 1
ATOM 2405 C C . ALA A 1 308 ? -36.265 7.188 21.909 1.00 71.62 308 ALA A C 1
ATOM 2407 O O . ALA A 1 308 ? -36.420 8.405 21.726 1.00 71.62 308 ALA A O 1
ATOM 2408 N N . PRO A 1 309 ? -35.221 6.703 22.611 1.00 74.56 309 PRO A N 1
ATOM 2409 C CA . PRO A 1 309 ? -34.217 7.577 23.192 1.00 74.56 309 PRO A CA 1
ATOM 2410 C C . PRO A 1 309 ? -33.529 8.391 22.093 1.00 74.56 309 PRO A C 1
ATOM 2412 O O . PRO A 1 309 ? -33.417 7.975 20.936 1.00 74.56 309 PRO A O 1
ATOM 2415 N N . ARG A 1 310 ? -33.085 9.596 22.447 1.00 79.12 310 ARG A N 1
ATOM 2416 C CA . ARG A 1 310 ? -32.239 10.404 21.568 1.00 79.12 310 ARG A CA 1
ATOM 2417 C C . ARG A 1 310 ? -30.794 10.139 21.945 1.00 79.12 310 ARG A C 1
ATOM 2419 O O . ARG A 1 310 ? -30.411 10.383 23.084 1.00 79.12 310 ARG A O 1
ATOM 2426 N N . ALA A 1 311 ? -30.013 9.673 20.981 1.00 77.94 311 ALA A N 1
ATOM 2427 C CA . ALA A 1 311 ? -28.572 9.617 21.126 1.00 77.94 311 ALA A CA 1
ATOM 2428 C C . ALA A 1 311 ? -28.052 11.054 21.298 1.00 77.94 311 ALA A C 1
ATOM 2430 O O . ALA A 1 311 ? -28.379 11.935 20.500 1.00 77.94 311 ALA A O 1
ATOM 2431 N N . ALA A 1 312 ? -27.297 11.301 22.366 1.00 79.31 312 ALA A N 1
ATOM 2432 C CA . ALA A 1 312 ? -26.718 12.606 22.660 1.00 79.31 312 ALA A CA 1
ATOM 2433 C C . ALA A 1 312 ? -25.273 12.640 22.175 1.00 79.31 312 ALA A C 1
ATOM 2435 O O . ALA A 1 312 ? -24.484 11.770 22.544 1.00 79.31 312 ALA A O 1
ATOM 2436 N N . ALA A 1 313 ? -24.931 13.625 21.345 1.00 82.38 313 ALA A N 1
ATOM 2437 C CA . ALA A 1 313 ? -23.574 13.763 20.846 1.00 82.38 313 ALA A CA 1
ATOM 2438 C C . ALA A 1 313 ? -22.586 13.989 21.991 1.00 82.38 313 ALA A C 1
ATOM 2440 O O . ALA A 1 313 ? -22.771 14.877 22.829 1.00 82.38 313 ALA A O 1
ATOM 2441 N N . ALA A 1 314 ? -21.525 13.184 22.023 1.00 83.81 314 ALA A N 1
ATOM 2442 C CA . ALA A 1 314 ? -20.424 13.417 22.940 1.00 83.81 314 ALA A CA 1
ATOM 2443 C C . ALA A 1 314 ? -19.761 14.756 22.591 1.00 83.81 314 ALA A C 1
ATOM 2445 O O . ALA A 1 314 ? -19.419 15.004 21.438 1.00 83.81 314 ALA A O 1
ATOM 2446 N N . THR A 1 315 ? -19.546 15.622 23.583 1.00 88.12 315 THR A N 1
ATOM 2447 C CA . THR A 1 315 ? -18.690 16.798 23.392 1.00 88.12 315 THR A CA 1
ATOM 2448 C C . THR A 1 315 ? -17.235 16.345 23.479 1.00 88.12 315 THR A C 1
ATOM 2450 O O . THR A 1 315 ? -16.816 15.928 24.566 1.00 88.12 315 THR A O 1
ATOM 2453 N N . PRO A 1 316 ? -16.461 16.398 22.378 1.00 92.00 316 PRO A N 1
ATOM 2454 C CA . PRO A 1 316 ? -15.104 15.887 22.380 1.00 92.00 316 PRO A CA 1
ATOM 2455 C C . PRO A 1 316 ? -14.243 16.720 23.332 1.00 92.00 316 PRO A C 1
ATOM 2457 O O . PRO A 1 316 ? -14.286 17.951 23.313 1.00 92.00 316 PRO A O 1
ATOM 2460 N N . ARG A 1 317 ? -13.473 16.052 24.193 1.00 93.62 317 ARG A N 1
ATOM 2461 C CA . ARG A 1 317 ? -12.570 16.713 25.147 1.00 93.62 317 ARG A CA 1
ATOM 2462 C C . ARG A 1 317 ? -11.123 16.561 24.718 1.00 93.62 317 ARG A C 1
ATOM 2464 O O . ARG A 1 317 ? -10.734 15.529 24.184 1.00 93.62 317 ARG A O 1
ATOM 2471 N N . ARG A 1 318 ? -10.301 17.564 25.001 1.00 93.38 318 ARG A N 1
ATOM 2472 C CA . ARG A 1 318 ? -8.861 17.429 24.799 1.00 93.38 318 ARG A CA 1
ATOM 2473 C C . ARG A 1 318 ? -8.310 16.348 25.733 1.00 93.38 318 ARG A C 1
ATOM 2475 O O . ARG A 1 318 ? -8.615 16.327 26.924 1.00 93.38 318 ARG A O 1
ATOM 2482 N N . PHE A 1 319 ? -7.515 15.439 25.188 1.00 91.50 319 PHE A N 1
ATOM 2483 C CA . PHE A 1 319 ? -6.808 14.414 25.937 1.00 91.50 319 PHE A CA 1
ATOM 2484 C C . PHE A 1 319 ? -5.499 14.998 26.477 1.00 91.50 319 PHE A C 1
ATOM 2486 O O . PHE A 1 319 ? -4.462 14.977 25.814 1.00 91.50 319 PHE A O 1
ATOM 2493 N N . ASP A 1 320 ? -5.570 15.565 27.681 1.00 82.12 320 ASP A N 1
ATOM 2494 C CA . ASP A 1 320 ? -4.417 16.182 28.337 1.00 82.12 320 ASP A CA 1
ATOM 2495 C C . ASP A 1 320 ? -3.358 15.136 28.723 1.00 82.12 320 ASP A C 1
ATOM 2497 O O . ASP A 1 320 ? -3.676 14.095 29.309 1.00 82.12 320 ASP A O 1
ATOM 2501 N N . GLY A 1 321 ? -2.089 15.448 28.447 1.00 69.62 321 GLY A N 1
ATOM 2502 C CA . GLY A 1 321 ? -0.936 14.628 28.840 1.00 69.62 321 GLY A CA 1
ATOM 2503 C C . GLY A 1 321 ? 0.079 14.378 27.729 1.00 69.62 321 GLY A C 1
ATOM 2504 O O . GLY A 1 321 ? 1.178 13.916 28.016 1.00 69.62 321 GLY A O 1
ATOM 2505 N N . ILE A 1 322 ? -0.259 14.713 26.484 1.00 62.19 322 ILE A N 1
ATOM 2506 C CA . ILE A 1 322 ? 0.687 14.667 25.368 1.00 62.19 322 ILE A CA 1
ATOM 2507 C C . ILE A 1 322 ? 1.343 16.049 25.281 1.00 62.19 322 ILE A C 1
ATOM 2509 O O . ILE A 1 322 ? 0.623 17.037 25.100 1.00 62.19 322 ILE A O 1
ATOM 2513 N N . PRO A 1 323 ? 2.668 16.164 25.495 1.00 57.72 323 PRO A N 1
ATOM 2514 C CA . PRO A 1 323 ? 3.342 17.450 25.412 1.00 57.72 323 PRO A CA 1
ATOM 2515 C C . PRO A 1 323 ? 3.107 18.042 24.017 1.00 57.72 323 PRO A C 1
ATOM 2517 O O . PRO A 1 323 ? 3.200 17.305 23.031 1.00 57.72 323 PRO A O 1
ATOM 2520 N N . PRO A 1 324 ? 2.776 19.343 23.908 1.00 61.38 324 PRO A N 1
ATOM 2521 C CA . PRO A 1 324 ? 2.695 19.976 22.603 1.00 61.38 324 PRO A CA 1
ATOM 2522 C C . PRO A 1 324 ? 4.041 19.773 21.906 1.00 61.38 324 PRO A C 1
ATOM 2524 O O . PRO A 1 324 ? 5.096 19.998 22.507 1.00 61.38 324 PRO A O 1
ATOM 2527 N N . GLY A 1 325 ? 4.002 19.299 20.660 1.00 58.38 325 GLY A N 1
ATOM 2528 C CA . GLY A 1 325 ? 5.201 19.230 19.830 1.00 58.38 325 GLY A CA 1
ATOM 2529 C C . GLY A 1 325 ? 5.879 20.606 19.754 1.00 58.38 325 GLY A C 1
ATOM 2530 O O . GLY A 1 325 ? 5.231 21.620 20.028 1.00 58.38 325 GLY A O 1
ATOM 2531 N N . PRO A 1 326 ? 7.175 20.672 19.408 1.00 54.88 326 PRO A N 1
ATOM 2532 C CA . PRO A 1 326 ? 7.874 21.947 19.282 1.00 54.88 326 PRO A CA 1
ATOM 2533 C C . PRO A 1 326 ? 7.097 22.874 18.337 1.00 54.88 326 PRO A C 1
ATOM 2535 O O . PRO A 1 326 ? 6.861 22.502 17.192 1.00 54.88 326 PRO A O 1
ATOM 2538 N N . GLU A 1 327 ? 6.680 24.050 18.818 1.00 42.09 327 GLU A N 1
ATOM 2539 C CA . GLU A 1 327 ? 5.941 25.037 18.020 1.00 42.09 327 GLU A CA 1
ATOM 2540 C C . GLU A 1 327 ? 6.878 25.695 16.993 1.00 42.09 327 GLU A C 1
ATOM 2542 O O . GLU A 1 327 ? 7.783 26.445 17.378 1.00 42.09 327 GLU A O 1
ATOM 2547 N N . PRO A 1 328 ? 6.689 25.497 15.677 1.00 47.12 328 PRO A N 1
ATOM 2548 C CA . PRO A 1 328 ? 7.261 26.406 14.700 1.00 47.12 328 PRO A CA 1
ATOM 2549 C C . PRO A 1 328 ? 6.435 27.701 14.672 1.00 47.12 328 PRO A C 1
ATOM 2551 O O . PRO A 1 328 ? 5.207 27.683 14.756 1.00 47.12 328 PRO A O 1
ATOM 2554 N N . ALA A 1 329 ? 7.097 28.846 14.503 1.00 38.50 329 ALA A N 1
ATOM 2555 C CA . ALA A 1 329 ? 6.415 30.122 14.303 1.00 38.50 329 ALA A CA 1
ATOM 2556 C C . ALA A 1 329 ? 5.625 30.087 12.982 1.00 38.50 329 ALA A C 1
ATOM 2558 O O . ALA A 1 329 ? 6.213 30.104 11.900 1.00 38.50 329 ALA A O 1
ATOM 2559 N N . VAL A 1 330 ? 4.293 30.023 13.056 1.00 43.47 330 VAL A N 1
ATOM 2560 C CA . VAL A 1 330 ? 3.421 29.938 11.878 1.00 43.47 330 VAL A CA 1
ATOM 2561 C C . VAL A 1 330 ? 2.342 31.014 11.925 1.00 43.47 330 VAL A C 1
ATOM 2563 O O . VAL A 1 330 ? 1.670 31.212 12.932 1.00 43.47 330 VAL A O 1
ATOM 2566 N N . THR A 1 331 ? 2.162 31.709 10.801 1.00 39.72 331 THR A N 1
ATOM 2567 C CA . THR A 1 331 ? 1.066 32.659 10.590 1.00 39.72 331 THR A CA 1
ATOM 2568 C C . THR A 1 331 ? -0.238 31.892 10.328 1.00 39.72 331 THR A C 1
ATOM 2570 O O . THR A 1 331 ? -0.243 31.036 9.434 1.00 39.72 331 THR A O 1
ATOM 2573 N N . PRO A 1 332 ? -1.334 32.166 11.062 1.00 42.91 332 PRO A N 1
ATOM 2574 C CA . PRO A 1 332 ? -2.630 31.556 10.789 1.00 42.91 332 PRO A CA 1
ATOM 2575 C C . PRO A 1 332 ? -3.105 31.972 9.393 1.00 42.91 332 PRO A C 1
ATOM 2577 O O . PRO A 1 332 ? -3.111 33.155 9.056 1.00 42.91 332 PRO A O 1
ATOM 2580 N N . VAL A 1 333 ? -3.456 30.987 8.567 1.00 43.12 333 VAL A N 1
ATOM 2581 C CA . VAL A 1 333 ? -4.098 31.211 7.269 1.00 43.12 333 VAL A CA 1
ATOM 2582 C C . VAL A 1 333 ? -5.570 30.890 7.460 1.00 43.12 333 VAL A C 1
ATOM 2584 O O . VAL A 1 333 ? -5.911 29.749 7.759 1.00 43.12 333 VAL A O 1
ATOM 2587 N N . ASP A 1 334 ? -6.414 31.904 7.314 1.00 39.72 334 ASP A N 1
ATOM 2588 C CA . ASP A 1 334 ? -7.864 31.772 7.405 1.00 39.72 334 ASP A CA 1
ATOM 2589 C C . ASP A 1 334 ? -8.374 31.178 6.084 1.00 39.72 334 ASP A C 1
ATOM 2591 O O . ASP A 1 334 ? -8.451 31.858 5.057 1.00 39.72 334 ASP A O 1
ATOM 2595 N N . LEU A 1 335 ? -8.584 29.863 6.068 1.00 47.09 335 LEU A N 1
ATOM 2596 C CA . LEU A 1 335 ? -9.184 29.156 4.943 1.00 47.09 335 LEU A CA 1
ATOM 2597 C C . LEU A 1 335 ? -10.621 28.809 5.336 1.00 47.09 335 LEU A C 1
ATOM 2599 O O . LEU A 1 335 ? -10.836 27.881 6.113 1.00 47.09 335 LEU A O 1
ATOM 2603 N N . ASP A 1 336 ? -11.587 29.546 4.779 1.00 44.94 336 ASP A N 1
ATOM 2604 C CA . ASP A 1 336 ? -13.026 29.264 4.882 1.00 44.94 336 ASP A CA 1
ATOM 2605 C C . ASP A 1 336 ? -13.351 27.999 4.070 1.00 44.94 336 ASP A C 1
ATOM 2607 O O . ASP A 1 336 ? -13.731 28.033 2.896 1.00 44.94 336 ASP A O 1
ATOM 2611 N N . VAL A 1 337 ? -13.035 26.852 4.666 1.00 54.34 337 VAL A N 1
ATOM 2612 C CA . VAL A 1 337 ? -13.191 25.523 4.083 1.00 54.34 337 VAL A CA 1
ATOM 2613 C C . VAL A 1 337 ? -14.408 24.879 4.728 1.00 54.34 337 VAL A C 1
ATOM 2615 O O . VAL A 1 337 ? -14.458 24.722 5.945 1.00 54.34 337 VAL A O 1
ATOM 2618 N N . ASP A 1 338 ? -15.375 24.460 3.911 1.00 57.81 338 ASP A N 1
ATOM 2619 C CA . ASP A 1 338 ? -16.530 23.675 4.357 1.00 57.81 338 ASP A CA 1
ATOM 2620 C C . ASP A 1 338 ? -16.084 22.265 4.779 1.00 57.81 338 ASP A C 1
ATOM 2622 O O . ASP A 1 338 ? -16.203 21.295 4.031 1.00 57.81 338 ASP A O 1
ATOM 2626 N N . LEU A 1 339 ? -15.531 22.150 5.988 1.00 52.72 339 LEU A N 1
ATOM 2627 C CA . LEU A 1 339 ? -15.033 20.900 6.569 1.00 52.72 339 LEU A CA 1
ATOM 2628 C C . LEU A 1 339 ? -16.134 19.829 6.695 1.00 52.72 339 LEU A C 1
ATOM 2630 O O . LEU A 1 339 ? -15.853 18.625 6.644 1.00 52.72 339 LEU A O 1
ATOM 2634 N N . ALA A 1 340 ? -17.399 20.246 6.811 1.00 47.91 340 ALA A N 1
ATOM 2635 C CA . ALA A 1 340 ? -18.547 19.345 6.855 1.00 47.91 340 ALA A CA 1
ATOM 2636 C C . ALA A 1 340 ? -18.829 18.723 5.474 1.00 47.91 340 ALA A C 1
ATOM 2638 O O . ALA A 1 340 ? -18.997 17.505 5.371 1.00 47.91 340 ALA A O 1
ATOM 2639 N N . GLY A 1 341 ? -18.793 19.519 4.400 1.00 47.03 341 GLY A N 1
ATOM 2640 C CA . GLY A 1 341 ? -18.843 19.021 3.020 1.00 47.03 341 GLY A CA 1
ATOM 2641 C C . GLY A 1 341 ? -17.640 18.139 2.671 1.00 47.03 341 GLY A C 1
ATOM 2642 O O . GLY A 1 341 ? -17.776 17.090 2.049 1.00 47.03 341 GLY A O 1
ATOM 2643 N N . LEU A 1 342 ? -16.469 18.495 3.185 1.00 46.22 342 LEU A N 1
ATOM 2644 C CA . LEU A 1 342 ? -15.183 17.844 2.940 1.00 46.22 342 LEU A CA 1
ATOM 2645 C C . LEU A 1 342 ? -15.092 16.437 3.571 1.00 46.22 342 LEU A C 1
ATOM 2647 O O . LEU A 1 342 ? -14.603 15.487 2.954 1.00 46.22 342 LEU A O 1
ATOM 2651 N N . THR A 1 343 ? -15.672 16.256 4.761 1.00 49.25 343 THR A N 1
ATOM 2652 C CA . THR A 1 343 ? -15.843 14.934 5.391 1.00 49.25 343 THR A CA 1
ATOM 2653 C C . THR A 1 343 ? -16.998 14.119 4.794 1.00 49.25 343 THR A C 1
ATOM 2655 O O . THR A 1 343 ? -16.981 12.886 4.880 1.00 49.25 343 THR A O 1
ATOM 2658 N N . ALA A 1 344 ? -18.007 14.755 4.194 1.00 43.81 344 ALA A N 1
ATOM 2659 C CA . ALA A 1 344 ? -19.075 14.073 3.461 1.00 43.81 344 ALA A CA 1
ATOM 2660 C C . ALA A 1 344 ? -18.602 13.564 2.087 1.00 43.81 344 ALA A C 1
ATOM 2662 O O . ALA A 1 344 ? -18.933 12.432 1.718 1.00 43.81 344 ALA A O 1
ATOM 2663 N N . ASP A 1 345 ? -17.773 14.343 1.388 1.00 43.94 345 ASP A N 1
ATOM 2664 C CA . ASP A 1 345 ? -17.196 13.998 0.089 1.00 43.94 345 ASP A CA 1
ATOM 2665 C C . ASP A 1 345 ? -16.195 12.863 0.209 1.00 43.94 345 ASP A C 1
ATOM 2667 O O . ASP A 1 345 ? -16.317 11.926 -0.569 1.00 43.94 345 ASP A O 1
ATOM 2671 N N . LEU A 1 346 ? -15.330 12.843 1.239 1.00 44.62 346 LEU A N 1
ATOM 2672 C CA . LEU A 1 346 ? -14.439 11.711 1.570 1.00 44.62 346 LEU A CA 1
ATOM 2673 C C . LEU A 1 346 ? -15.157 10.344 1.590 1.00 44.62 346 LEU A C 1
ATOM 2675 O O . LEU A 1 346 ? -14.543 9.309 1.336 1.00 44.62 346 LEU A O 1
ATOM 2679 N N . ALA A 1 347 ? -16.472 10.336 1.818 1.00 39.38 347 ALA A N 1
ATOM 2680 C CA . ALA A 1 347 ? -17.295 9.142 1.923 1.00 39.38 347 ALA A CA 1
ATOM 2681 C C . ALA A 1 347 ? -17.988 8.673 0.633 1.00 39.38 347 ALA A C 1
ATOM 2683 O O . ALA A 1 347 ? -18.414 7.518 0.558 1.00 39.38 347 ALA A O 1
ATOM 2684 N N . ALA A 1 348 ? -18.130 9.524 -0.387 1.00 35.97 348 ALA A N 1
ATOM 2685 C CA . ALA A 1 348 ? -18.628 9.090 -1.699 1.00 35.97 348 ALA A CA 1
ATOM 2686 C C . ALA A 1 348 ? -17.594 8.210 -2.443 1.00 35.97 348 ALA A C 1
ATOM 2688 O O . ALA A 1 348 ? -17.925 7.538 -3.420 1.00 35.97 348 ALA A O 1
ATOM 2689 N N . LEU A 1 349 ? -16.358 8.174 -1.932 1.00 41.31 349 LEU A N 1
ATOM 2690 C CA . LEU A 1 349 ? -15.119 7.790 -2.609 1.00 41.31 349 LEU A CA 1
ATOM 2691 C C . LEU A 1 349 ? -14.740 6.306 -2.510 1.00 41.31 349 LEU A C 1
ATOM 2693 O O . LEU A 1 349 ? -13.810 5.875 -3.188 1.00 41.31 349 LEU A O 1
ATOM 2697 N N . GLU A 1 350 ? -15.457 5.512 -1.716 1.00 41.34 350 GLU A N 1
ATOM 2698 C CA . GLU A 1 350 ? -15.051 4.146 -1.331 1.00 41.34 350 GLU A CA 1
ATOM 2699 C C . GLU A 1 350 ? -15.663 3.019 -2.194 1.00 41.34 350 GLU A C 1
ATOM 2701 O O . GLU A 1 350 ? -15.361 1.851 -1.982 1.00 41.34 350 GLU A O 1
ATOM 2706 N N . ARG A 1 351 ? -16.510 3.324 -3.189 1.00 35.81 351 ARG A N 1
ATOM 2707 C CA . ARG A 1 351 ? -17.363 2.320 -3.871 1.00 35.81 351 ARG A CA 1
ATOM 2708 C C . ARG A 1 351 ? -16.737 1.517 -5.036 1.00 35.81 351 ARG A C 1
ATOM 2710 O O . ARG A 1 351 ? -17.445 0.697 -5.606 1.00 35.81 351 ARG A O 1
ATOM 2717 N N . VAL A 1 352 ? -15.467 1.714 -5.420 1.00 32.16 352 VAL A N 1
ATOM 2718 C CA . VAL A 1 352 ? -14.936 1.211 -6.720 1.00 32.16 352 VAL A CA 1
ATOM 2719 C C . VAL A 1 352 ? -13.555 0.536 -6.611 1.00 32.16 352 VAL A C 1
ATOM 2721 O O . VAL A 1 352 ? -12.580 1.014 -7.185 1.00 32.16 352 VAL A O 1
ATOM 2724 N N . ALA A 1 353 ? -13.407 -0.549 -5.853 1.00 26.77 353 ALA A N 1
ATOM 2725 C CA . ALA A 1 353 ? -12.126 -1.265 -5.802 1.00 26.77 353 ALA A CA 1
ATOM 2726 C C . ALA A 1 353 ? -12.314 -2.774 -5.626 1.00 26.77 353 ALA A C 1
ATOM 2728 O O . ALA A 1 353 ? -12.180 -3.264 -4.519 1.00 26.77 353 ALA A O 1
ATOM 2729 N N . ASP A 1 354 ? -12.626 -3.476 -6.715 1.00 26.20 354 ASP A N 1
ATOM 2730 C CA . ASP A 1 354 ? -12.351 -4.908 -6.895 1.00 26.20 354 ASP A CA 1
ATOM 2731 C C . ASP A 1 354 ? -12.396 -5.197 -8.408 1.00 26.20 354 ASP A C 1
ATOM 2733 O O . ASP A 1 354 ? -13.459 -5.096 -9.018 1.00 26.20 354 ASP A O 1
ATOM 2737 N N . ASP A 1 355 ? -11.252 -5.502 -9.028 1.00 25.55 355 ASP A N 1
ATOM 2738 C CA . ASP A 1 355 ? -11.161 -5.889 -10.448 1.00 25.55 355 ASP A CA 1
ATOM 2739 C C . ASP A 1 355 ? -10.329 -7.183 -10.590 1.00 25.55 355 ASP A C 1
ATOM 2741 O O . ASP A 1 355 ? -9.208 -7.229 -10.065 1.00 25.55 355 ASP A O 1
ATOM 2745 N N . PRO A 1 356 ? -10.840 -8.262 -11.226 1.00 26.05 356 PRO A N 1
ATOM 2746 C CA . PRO A 1 356 ? -10.168 -9.554 -11.251 1.00 26.05 356 PRO A CA 1
ATOM 2747 C C . PRO A 1 356 ? -9.527 -9.906 -12.611 1.00 26.05 356 PRO A C 1
ATOM 2749 O O . PRO A 1 356 ? -10.220 -10.262 -13.556 1.00 26.05 356 PRO A O 1
ATOM 2752 N N . GLY A 1 357 ? -8.190 -9.993 -12.613 1.00 27.69 357 GLY A N 1
ATOM 2753 C CA . GLY A 1 357 ? -7.417 -11.149 -13.109 1.00 27.69 357 GLY A CA 1
ATOM 2754 C C . GLY A 1 357 ? -7.096 -11.298 -14.608 1.00 27.69 357 GLY A C 1
ATOM 2755 O O . GLY A 1 357 ? -7.891 -10.952 -15.467 1.00 27.69 357 GLY A O 1
ATOM 2756 N N . ASP A 1 358 ? -5.953 -11.947 -14.903 1.00 25.09 358 ASP A N 1
ATOM 2757 C CA . ASP A 1 358 ? -5.827 -12.867 -16.053 1.00 25.09 358 ASP A CA 1
ATOM 2758 C C . ASP A 1 358 ? -4.649 -13.870 -15.915 1.00 25.09 358 ASP A C 1
ATOM 2760 O O . ASP A 1 358 ? -3.644 -13.584 -15.255 1.00 25.09 358 ASP A O 1
ATOM 2764 N N . ARG A 1 359 ? -4.789 -15.072 -16.505 1.00 26.64 359 ARG A N 1
ATOM 2765 C CA . ARG A 1 359 ? -3.943 -16.277 -16.324 1.00 26.64 359 ARG A CA 1
ATOM 2766 C C . ARG A 1 359 ? -3.335 -16.841 -17.626 1.00 26.64 359 ARG A C 1
ATOM 2768 O O . ARG A 1 359 ? -4.007 -16.985 -18.634 1.00 26.64 359 ARG A O 1
ATOM 2775 N N . ASP A 1 360 ? -2.090 -17.305 -17.461 1.00 24.69 360 ASP A N 1
ATOM 2776 C CA . ASP A 1 360 ? -1.394 -18.500 -17.990 1.00 24.69 360 ASP A CA 1
ATOM 2777 C C . ASP A 1 360 ? -1.158 -18.775 -19.497 1.00 24.69 360 ASP A C 1
ATOM 2779 O O . ASP A 1 360 ? -2.057 -19.041 -20.287 1.00 24.69 360 ASP A O 1
ATOM 2783 N N . ALA A 1 361 ? 0.135 -18.964 -19.818 1.00 22.97 361 ALA A N 1
ATOM 2784 C CA . ALA A 1 361 ? 0.644 -19.954 -20.776 1.00 22.97 361 ALA A CA 1
ATOM 2785 C C . ALA A 1 361 ? 2.016 -20.508 -20.290 1.00 22.97 361 ALA A C 1
ATOM 2787 O O . ALA A 1 361 ? 2.799 -19.748 -19.712 1.00 22.97 361 ALA A O 1
ATOM 2788 N N . PRO A 1 362 ? 2.348 -21.801 -20.498 1.00 26.91 362 PRO A N 1
ATOM 2789 C CA . PRO A 1 362 ? 3.539 -22.451 -19.925 1.00 26.91 362 PRO A CA 1
ATOM 2790 C C . PRO A 1 362 ? 4.757 -22.414 -20.865 1.00 26.91 362 PRO A C 1
ATOM 2792 O O . PRO A 1 362 ? 4.560 -22.440 -22.079 1.00 26.91 362 PRO A O 1
ATOM 2795 N N . ARG A 1 363 ? 6.001 -22.416 -20.330 1.00 27.88 363 ARG A N 1
ATOM 2796 C CA . ARG A 1 363 ? 7.269 -22.774 -21.037 1.00 27.88 363 ARG A CA 1
ATOM 2797 C C . ARG A 1 363 ? 8.510 -22.815 -20.103 1.00 27.88 363 ARG A C 1
ATOM 2799 O O . ARG A 1 363 ? 8.413 -22.336 -18.974 1.00 27.88 363 ARG A O 1
ATOM 2806 N N . PRO A 1 364 ? 9.634 -23.449 -20.518 1.00 26.66 364 PRO A N 1
ATOM 2807 C CA . PRO A 1 364 ? 10.455 -24.341 -19.699 1.00 26.66 364 PRO A CA 1
ATOM 2808 C C . PRO A 1 364 ? 11.658 -23.649 -19.046 1.00 26.66 364 PRO A C 1
ATOM 2810 O O . PRO A 1 364 ? 12.084 -22.572 -19.457 1.00 26.66 364 PRO A O 1
ATOM 2813 N N . GLY A 1 365 ? 12.160 -24.281 -17.982 1.00 28.34 365 GLY A N 1
ATOM 2814 C CA . GLY A 1 365 ? 13.132 -23.723 -17.045 1.00 28.34 365 GLY A CA 1
ATOM 2815 C C . GLY A 1 365 ? 14.601 -23.911 -17.426 1.00 28.34 365 GLY A C 1
ATOM 2816 O O . GLY A 1 365 ? 14.967 -24.851 -18.121 1.00 28.34 365 GLY A O 1
ATOM 2817 N N . GLY A 1 366 ? 15.432 -23.025 -16.877 1.00 28.72 366 GLY A N 1
ATOM 2818 C CA . GLY A 1 366 ? 16.879 -23.172 -16.768 1.00 28.72 366 GLY A CA 1
ATOM 2819 C C . GLY A 1 366 ? 17.304 -22.819 -15.342 1.00 28.72 366 GLY A C 1
ATOM 2820 O O . GLY A 1 366 ? 16.852 -21.814 -14.794 1.00 28.72 366 GLY A O 1
ATOM 2821 N N . GLY A 1 367 ? 18.114 -23.674 -14.721 1.00 35.09 367 GLY A N 1
ATOM 2822 C CA . GLY A 1 367 ? 18.726 -23.447 -13.414 1.00 35.09 367 GLY A CA 1
ATOM 2823 C C . GLY A 1 367 ? 20.148 -24.000 -13.426 1.00 35.09 367 GLY A C 1
ATOM 2824 O O . GLY A 1 367 ? 20.346 -25.158 -13.789 1.00 35.09 367 GLY A O 1
ATOM 2825 N N . ALA A 1 368 ? 21.111 -23.148 -13.075 1.00 39.72 368 ALA A N 1
ATOM 2826 C CA . ALA A 1 368 ? 22.547 -23.384 -13.169 1.00 39.72 368 ALA A CA 1
ATOM 2827 C C . ALA A 1 368 ? 23.080 -24.323 -12.069 1.00 39.72 368 ALA A C 1
ATOM 2829 O O . ALA A 1 368 ? 22.775 -24.164 -10.885 1.00 39.72 368 ALA A O 1
ATOM 2830 N N . SER A 1 369 ? 23.913 -25.276 -12.489 1.00 45.84 369 SER A N 1
ATOM 2831 C CA . SER A 1 369 ? 24.751 -26.156 -11.667 1.00 45.84 369 SER A CA 1
ATOM 2832 C C . SER A 1 369 ? 26.215 -25.725 -11.830 1.00 45.84 369 SER A C 1
ATOM 2834 O O . SER A 1 369 ? 26.596 -25.329 -12.923 1.00 45.84 369 SER A O 1
ATOM 2836 N N . HIS A 1 370 ? 27.047 -25.836 -10.785 1.00 53.88 370 HIS A N 1
ATOM 2837 C CA . HIS A 1 370 ? 28.513 -25.664 -10.872 1.00 53.88 370 HIS A CA 1
ATOM 2838 C C . HIS A 1 370 ? 29.224 -26.826 -11.586 1.00 53.88 370 HIS A C 1
ATOM 2840 O O . HIS A 1 370 ? 30.452 -26.858 -11.643 1.00 53.88 370 HIS A O 1
ATOM 2846 N N . ALA A 1 371 ? 28.472 -27.800 -12.098 1.00 71.69 371 ALA A N 1
ATOM 2847 C CA . ALA A 1 371 ? 29.033 -28.832 -12.947 1.00 71.69 371 ALA A CA 1
ATOM 2848 C C . ALA A 1 371 ? 29.664 -28.189 -14.198 1.00 71.69 371 ALA A C 1
ATOM 2850 O O . ALA A 1 371 ? 29.080 -27.247 -14.743 1.00 71.69 371 ALA A O 1
ATOM 2851 N N . PRO A 1 372 ? 30.832 -28.675 -14.652 1.00 85.62 372 PRO A N 1
ATOM 2852 C CA . PRO A 1 372 ? 31.286 -28.382 -15.999 1.00 85.62 372 PRO A CA 1
ATOM 2853 C C . PRO A 1 372 ? 30.169 -28.723 -16.992 1.00 85.62 372 PRO A C 1
ATOM 2855 O O . PRO A 1 372 ? 29.406 -29.674 -16.783 1.00 85.62 372 PRO A O 1
ATOM 2858 N N . VAL A 1 373 ? 30.022 -27.878 -18.005 1.00 87.25 373 VAL A N 1
ATOM 2859 C CA . VAL A 1 373 ? 29.026 -28.032 -19.058 1.00 87.25 373 VAL A CA 1
ATOM 2860 C C . VAL A 1 373 ? 29.775 -28.097 -20.383 1.00 87.25 373 VAL A C 1
ATOM 2862 O O . VAL A 1 373 ? 30.673 -27.281 -20.609 1.00 87.25 373 VAL A O 1
ATOM 2865 N N . PRO A 1 374 ? 29.404 -29.007 -21.291 1.00 93.38 374 PRO A N 1
ATOM 2866 C CA . PRO A 1 374 ? 29.992 -29.035 -22.616 1.00 93.38 374 PRO A CA 1
ATOM 2867 C C . PRO A 1 374 ? 29.751 -27.719 -23.368 1.00 93.38 374 PRO A C 1
ATOM 2869 O O . PRO A 1 374 ? 28.620 -27.232 -23.464 1.00 93.38 374 PRO A O 1
ATOM 2872 N N . GLY A 1 375 ? 30.812 -27.164 -23.944 1.00 94.75 375 GLY A N 1
ATOM 2873 C CA . GLY A 1 375 ? 30.769 -25.937 -24.729 1.00 94.75 375 GLY A CA 1
ATOM 2874 C C . GLY A 1 375 ? 31.956 -25.792 -25.678 1.00 94.75 375 GLY A C 1
ATOM 2875 O O . GLY A 1 375 ? 32.745 -26.721 -25.846 1.00 94.75 375 GLY A O 1
ATOM 2876 N N . TYR A 1 376 ? 32.044 -24.632 -26.323 1.00 95.81 376 TYR A N 1
ATOM 2877 C CA . TYR A 1 376 ? 33.053 -24.284 -27.323 1.00 95.81 376 TYR A CA 1
ATOM 2878 C C . TYR A 1 376 ? 33.753 -22.989 -26.932 1.00 95.81 376 TYR A C 1
ATOM 2880 O O . TYR A 1 376 ? 33.094 -22.031 -26.523 1.00 95.81 376 TYR A O 1
ATOM 2888 N N . ALA A 1 377 ? 35.067 -22.939 -27.131 1.00 95.31 377 ALA A N 1
ATOM 2889 C CA . ALA A 1 377 ? 35.838 -21.708 -27.079 1.00 95.31 377 ALA A CA 1
ATOM 2890 C C . ALA A 1 377 ? 35.960 -21.115 -28.492 1.00 95.31 377 ALA A C 1
ATOM 2892 O O . ALA A 1 377 ? 36.534 -21.725 -29.395 1.00 95.31 377 ALA A O 1
ATOM 2893 N N . VAL A 1 378 ? 35.379 -19.933 -28.698 1.00 95.56 378 VAL A N 1
ATOM 2894 C CA . VAL A 1 378 ? 35.330 -19.239 -29.990 1.00 95.56 378 VAL A CA 1
ATOM 2895 C C . VAL A 1 378 ? 36.266 -18.036 -29.947 1.00 95.56 378 VAL A C 1
ATOM 2897 O O . VAL A 1 378 ? 35.995 -17.054 -29.266 1.00 95.56 378 VAL A O 1
ATOM 2900 N N . GLU A 1 379 ? 37.376 -18.100 -30.673 1.00 95.50 379 GLU A N 1
ATOM 2901 C CA . GLU A 1 379 ? 38.331 -16.998 -30.803 1.00 95.50 379 GLU A CA 1
ATOM 2902 C C . GLU A 1 379 ? 37.797 -15.949 -31.790 1.00 95.50 379 GLU A C 1
ATOM 2904 O O . GLU A 1 379 ? 37.377 -16.286 -32.901 1.00 95.50 379 GLU A O 1
ATOM 2909 N N . LEU A 1 380 ? 37.828 -14.679 -31.391 1.00 95.50 380 LEU A N 1
ATOM 2910 C CA . LEU A 1 380 ? 37.215 -13.555 -32.094 1.00 95.50 380 LEU A CA 1
ATOM 2911 C C . LEU A 1 380 ? 38.263 -12.553 -32.608 1.00 95.50 380 LEU A C 1
ATOM 2913 O O . LEU A 1 380 ? 39.207 -12.198 -31.905 1.00 95.50 380 LEU A O 1
ATOM 2917 N N . GLU A 1 381 ? 38.080 -12.050 -33.828 1.00 93.69 381 GLU A N 1
ATOM 2918 C CA . GLU A 1 381 ? 38.851 -10.954 -34.431 1.00 93.69 381 GLU A CA 1
ATOM 2919 C C . GLU A 1 381 ? 38.065 -9.630 -34.396 1.00 93.69 381 GLU A C 1
ATOM 2921 O O . GLU A 1 381 ? 36.844 -9.647 -34.593 1.00 93.69 381 GLU A O 1
ATOM 2926 N N . PRO A 1 382 ? 38.745 -8.475 -34.204 1.00 88.69 382 PRO A N 1
ATOM 2927 C CA . PRO A 1 382 ? 40.205 -8.287 -34.166 1.00 88.69 382 PRO A CA 1
ATOM 2928 C C . PRO A 1 382 ? 40.839 -8.403 -32.767 1.00 88.69 382 PRO A C 1
ATOM 2930 O O . PRO A 1 382 ? 42.061 -8.334 -32.650 1.00 88.69 382 PRO A O 1
ATOM 2933 N N . SER A 1 383 ? 40.038 -8.540 -31.707 1.00 86.81 383 SER A N 1
ATOM 2934 C CA . SER A 1 383 ? 40.504 -8.439 -30.316 1.00 86.81 383 SER A CA 1
ATOM 2935 C C . SER A 1 383 ? 41.335 -9.637 -29.836 1.00 86.81 383 SER A C 1
ATOM 2937 O O . SER A 1 383 ? 42.067 -9.516 -28.853 1.00 86.81 383 SER A O 1
ATOM 2939 N N . GLY A 1 384 ? 41.229 -10.789 -30.506 1.00 91.12 384 GLY A N 1
ATOM 2940 C CA . GLY A 1 384 ? 41.825 -12.053 -30.069 1.00 91.12 384 GLY A CA 1
ATOM 2941 C C . GLY A 1 384 ? 41.150 -12.640 -28.828 1.00 91.12 384 GLY A C 1
ATOM 2942 O O . GLY A 1 384 ? 41.696 -13.547 -28.208 1.00 91.12 384 GLY A O 1
ATOM 2943 N N . GLN A 1 385 ? 39.997 -12.108 -28.423 1.00 93.12 385 GLN A N 1
ATOM 2944 C CA . GLN A 1 385 ? 39.273 -12.591 -27.255 1.00 93.12 385 GLN A CA 1
ATOM 2945 C C . GLN A 1 385 ? 38.650 -13.965 -27.508 1.00 93.12 385 GLN A C 1
ATOM 2947 O O . GLN A 1 385 ? 38.325 -14.316 -28.641 1.00 93.12 385 GLN A O 1
ATOM 2952 N N . VAL A 1 386 ? 38.451 -14.727 -26.437 1.00 93.12 386 VAL A N 1
ATOM 2953 C CA . VAL A 1 386 ? 37.824 -16.048 -26.471 1.00 93.12 386 VAL A CA 1
ATOM 2954 C C . VAL A 1 386 ? 36.432 -15.956 -25.865 1.00 93.12 386 VAL A C 1
ATOM 2956 O O . VAL A 1 386 ? 36.263 -15.598 -24.702 1.00 93.12 386 VAL A O 1
ATOM 2959 N N . TRP A 1 387 ? 35.423 -16.291 -26.655 1.00 92.62 387 TRP A N 1
ATOM 2960 C CA . TRP A 1 387 ? 34.036 -16.360 -26.228 1.00 92.62 387 TRP A CA 1
ATOM 2961 C C . TRP A 1 387 ? 33.646 -17.807 -25.933 1.00 92.62 387 TRP A C 1
ATOM 2963 O O . TRP A 1 387 ? 33.703 -18.665 -26.813 1.00 92.62 387 TRP A O 1
ATOM 2973 N N . LEU A 1 388 ? 33.268 -18.086 -24.686 1.00 92.12 388 LEU A N 1
ATOM 2974 C CA . LEU A 1 388 ? 32.918 -19.435 -24.239 1.00 92.12 388 LEU A CA 1
ATOM 2975 C C . LEU A 1 388 ? 31.412 -19.659 -24.384 1.00 92.12 388 LEU A C 1
ATOM 2977 O O . LEU A 1 388 ? 30.619 -19.004 -23.709 1.00 92.12 388 LEU A O 1
ATOM 2981 N N . VAL A 1 389 ? 30.995 -20.586 -25.245 1.00 89.94 389 VAL A N 1
ATOM 2982 C CA . VAL A 1 389 ? 29.579 -20.778 -25.593 1.00 89.94 389 VAL A CA 1
ATOM 2983 C C . VAL A 1 389 ? 29.098 -22.191 -25.240 1.00 89.94 389 VAL A C 1
ATOM 2985 O O . VAL A 1 389 ? 29.727 -23.160 -25.664 1.00 89.94 389 VAL A O 1
ATOM 2988 N N . PRO A 1 390 ? 27.977 -22.355 -24.507 1.00 90.12 390 PRO A N 1
ATOM 2989 C CA . PRO A 1 390 ? 27.422 -23.680 -24.220 1.00 90.12 390 PRO A CA 1
ATOM 2990 C C . PRO A 1 390 ? 27.005 -24.406 -25.504 1.00 90.12 390 PRO A C 1
ATOM 2992 O O . PRO A 1 390 ? 26.454 -23.767 -26.402 1.00 90.12 390 PRO A O 1
ATOM 2995 N N . GLN A 1 391 ? 27.173 -25.732 -25.562 1.00 90.19 391 GLN A N 1
ATOM 2996 C CA . GLN A 1 391 ? 26.884 -26.535 -26.761 1.00 90.19 391 GLN A CA 1
ATOM 2997 C C . GLN A 1 391 ? 25.465 -26.315 -27.313 1.00 90.19 391 GLN A C 1
ATOM 2999 O O . GLN A 1 391 ? 25.279 -26.151 -28.516 1.00 90.19 391 GLN A O 1
ATOM 3004 N N . ASP A 1 392 ? 24.465 -26.253 -26.435 1.00 82.75 392 ASP A N 1
ATOM 3005 C CA . ASP A 1 392 ? 23.060 -26.128 -26.839 1.00 82.75 392 ASP A CA 1
ATOM 3006 C C . ASP A 1 392 ? 22.631 -24.676 -27.127 1.00 82.75 392 ASP A C 1
ATOM 3008 O O . ASP A 1 392 ? 21.444 -24.388 -27.311 1.00 82.75 392 ASP A O 1
ATOM 3012 N N . SER A 1 393 ? 23.575 -23.729 -27.150 1.00 79.81 393 SER A N 1
ATOM 3013 C CA . SER A 1 393 ? 23.258 -22.317 -27.358 1.00 79.81 393 SER A CA 1
ATOM 3014 C C . SER A 1 393 ? 23.058 -21.991 -28.830 1.00 79.81 393 SER A C 1
ATOM 3016 O O . SER A 1 393 ? 23.834 -22.382 -29.702 1.00 79.81 393 SER A O 1
ATOM 3018 N N . ALA A 1 394 ? 22.026 -21.193 -29.090 1.00 80.81 394 ALA A N 1
ATOM 3019 C CA . ALA A 1 394 ? 21.839 -20.553 -30.379 1.00 80.81 394 ALA A CA 1
ATOM 3020 C C . ALA A 1 394 ? 22.640 -19.245 -30.418 1.00 80.81 394 ALA A C 1
ATOM 3022 O O . ALA A 1 394 ? 22.419 -18.360 -29.587 1.00 80.81 394 ALA A O 1
ATOM 3023 N N . ILE A 1 395 ? 23.529 -19.119 -31.397 1.00 85.19 395 ILE A N 1
ATOM 3024 C CA . ILE A 1 395 ? 24.319 -17.917 -31.664 1.00 85.19 395 ILE A CA 1
ATOM 3025 C C . ILE A 1 395 ? 23.659 -17.134 -32.796 1.00 85.19 395 ILE A C 1
ATOM 3027 O O . ILE A 1 395 ? 23.108 -17.703 -33.742 1.00 85.19 395 ILE A O 1
ATOM 3031 N N . GLU A 1 396 ? 23.687 -15.810 -32.692 1.00 80.56 396 GLU A N 1
ATOM 3032 C CA . GLU A 1 396 ? 23.187 -14.920 -33.733 1.00 80.56 396 GLU A CA 1
ATOM 3033 C C . GLU A 1 396 ? 24.335 -14.564 -34.685 1.00 80.56 396 GLU A C 1
ATOM 3035 O O . GLU A 1 396 ? 25.299 -13.900 -34.302 1.00 80.56 396 GLU A O 1
ATOM 3040 N N . ARG A 1 397 ? 24.232 -15.053 -35.928 1.00 85.50 397 ARG A N 1
ATOM 3041 C CA . ARG A 1 397 ? 25.193 -14.814 -37.011 1.00 85.50 397 ARG A CA 1
ATOM 3042 C C . ARG A 1 397 ? 24.669 -13.731 -37.951 1.00 85.50 397 ARG A C 1
ATOM 3044 O O . ARG A 1 397 ? 23.502 -13.771 -38.353 1.00 85.50 397 ARG A O 1
ATOM 3051 N N . VAL A 1 398 ? 25.553 -12.824 -38.356 1.00 82.00 398 VAL A N 1
ATOM 3052 C CA . VAL A 1 398 ? 25.312 -11.811 -39.386 1.00 82.00 398 VAL A CA 1
ATOM 3053 C C . VAL A 1 398 ? 25.771 -12.369 -40.733 1.00 82.00 398 VAL A C 1
ATOM 3055 O O . VAL A 1 398 ? 26.954 -12.629 -40.943 1.00 82.00 398 VAL A O 1
ATOM 3058 N N . ALA A 1 399 ? 24.837 -12.587 -41.660 1.00 78.75 399 ALA A N 1
ATOM 3059 C CA . ALA A 1 399 ? 25.151 -13.027 -43.018 1.00 78.75 399 ALA A CA 1
ATOM 3060 C C . ALA A 1 399 ? 24.348 -12.212 -44.036 1.00 78.75 399 ALA A C 1
ATOM 3062 O O . ALA A 1 399 ? 23.117 -12.232 -44.022 1.00 78.75 399 ALA A O 1
ATOM 3063 N N . ALA A 1 400 ? 25.046 -11.502 -44.930 1.00 70.19 400 ALA A N 1
ATOM 3064 C CA . ALA A 1 400 ? 24.446 -10.707 -46.008 1.00 70.19 400 ALA A CA 1
ATOM 3065 C C . ALA A 1 400 ? 23.323 -9.760 -45.527 1.00 70.19 400 ALA A C 1
ATOM 3067 O O . ALA A 1 400 ? 22.246 -9.725 -46.118 1.00 70.19 400 ALA A O 1
ATOM 3068 N N . MET A 1 401 ? 23.574 -9.016 -44.439 1.00 65.69 401 MET A N 1
ATOM 3069 C CA . MET A 1 401 ? 22.604 -8.104 -43.801 1.00 65.69 401 MET A CA 1
ATOM 3070 C C . MET A 1 401 ? 21.345 -8.805 -43.251 1.00 65.69 401 MET A C 1
ATOM 3072 O O . MET A 1 401 ? 20.303 -8.183 -43.082 1.00 65.69 401 MET A O 1
ATOM 3076 N N . SER A 1 402 ? 21.410 -10.116 -42.998 1.00 65.75 402 SER A N 1
ATOM 3077 C CA . SER A 1 402 ? 20.325 -10.877 -42.380 1.00 65.75 402 SER A CA 1
ATOM 3078 C C . SER A 1 402 ? 20.819 -11.654 -41.163 1.00 65.75 402 SER A C 1
ATOM 3080 O O . SER A 1 402 ? 21.884 -12.275 -41.199 1.00 65.75 402 SER A O 1
ATOM 3082 N N . TYR A 1 403 ? 20.026 -11.631 -40.089 1.00 70.81 403 TYR A N 1
ATOM 3083 C CA . TYR A 1 403 ? 20.309 -12.370 -38.859 1.00 70.81 403 TYR A CA 1
ATOM 3084 C C . TYR A 1 403 ? 19.596 -13.707 -38.878 1.00 70.81 403 TYR A C 1
ATOM 3086 O O . TYR A 1 403 ? 18.384 -13.794 -39.106 1.00 70.81 403 TYR A O 1
ATOM 3094 N N . ARG A 1 404 ? 20.341 -14.766 -38.581 1.00 78.94 404 ARG A N 1
ATOM 3095 C CA . ARG A 1 404 ? 19.768 -16.085 -38.322 1.00 78.94 404 ARG A CA 1
ATOM 3096 C C . ARG A 1 404 ? 20.359 -16.635 -37.034 1.00 78.94 404 ARG A C 1
ATOM 3098 O O . ARG A 1 404 ? 21.525 -16.397 -36.729 1.00 78.94 404 ARG A O 1
ATOM 3105 N N . ARG A 1 405 ? 19.546 -17.389 -36.294 1.00 78.88 405 ARG A N 1
ATOM 3106 C CA . ARG A 1 405 ? 20.021 -18.210 -35.177 1.00 78.88 405 ARG A CA 1
ATOM 3107 C C . ARG A 1 405 ? 20.614 -19.496 -35.723 1.00 78.88 405 ARG A C 1
ATOM 3109 O O . ARG A 1 405 ? 19.949 -20.176 -36.500 1.00 78.88 405 ARG A O 1
ATOM 3116 N N . TRP A 1 406 ? 21.845 -19.773 -35.331 1.00 86.50 406 TRP A N 1
ATOM 3117 C CA . TRP A 1 406 ? 22.616 -20.954 -35.704 1.00 86.50 406 TRP A CA 1
ATOM 3118 C C . TRP A 1 406 ? 23.011 -21.689 -34.431 1.00 86.50 406 TRP A C 1
ATOM 3120 O O . TRP A 1 406 ? 23.126 -21.060 -33.376 1.00 86.50 406 TRP A O 1
ATOM 3130 N N . HIS A 1 407 ? 23.208 -23.001 -34.505 1.00 88.44 407 HIS A N 1
ATOM 3131 C CA . HIS A 1 407 ? 23.892 -23.682 -33.415 1.00 88.44 407 HIS A CA 1
ATOM 3132 C C . HIS A 1 407 ? 25.374 -23.313 -33.461 1.00 88.44 407 HIS A C 1
ATOM 3134 O O . HIS A 1 407 ? 25.917 -23.025 -34.526 1.00 88.44 407 HIS A O 1
ATOM 3140 N N . VAL A 1 408 ? 26.035 -23.304 -32.304 1.00 90.06 408 VAL A N 1
ATOM 3141 C CA . VAL A 1 408 ? 27.482 -23.040 -32.229 1.00 90.06 408 VAL A CA 1
ATOM 3142 C C . VAL A 1 408 ? 28.298 -24.001 -33.098 1.00 90.06 408 VAL A C 1
ATOM 3144 O O . VAL A 1 408 ? 29.295 -23.600 -33.687 1.00 90.06 408 VAL A O 1
ATOM 3147 N N . GLU A 1 409 ? 27.818 -25.235 -33.251 1.00 91.62 409 GLU A N 1
ATOM 3148 C CA . GLU A 1 409 ? 28.396 -26.265 -34.122 1.00 91.62 409 GLU A CA 1
ATOM 3149 C C . GLU A 1 409 ? 28.386 -25.884 -35.610 1.00 91.62 409 GLU A C 1
ATOM 3151 O O . GLU A 1 409 ? 29.212 -26.378 -36.374 1.00 91.62 409 GLU A O 1
ATOM 3156 N N . ASP A 1 410 ? 27.479 -24.993 -36.017 1.00 93.38 410 ASP A N 1
ATOM 3157 C CA . ASP A 1 410 ? 27.343 -24.548 -37.403 1.00 93.38 410 ASP A CA 1
ATOM 3158 C C . ASP A 1 410 ? 28.187 -23.298 -37.711 1.00 93.38 410 ASP A C 1
ATOM 3160 O O . ASP A 1 410 ? 28.193 -22.826 -38.853 1.00 93.38 410 ASP A O 1
ATOM 3164 N N . LEU A 1 411 ? 28.861 -22.716 -36.711 1.00 93.50 411 LEU A N 1
ATOM 3165 C CA . LEU A 1 411 ? 29.743 -21.576 -36.939 1.00 93.50 411 LEU A CA 1
ATOM 3166 C C . LEU A 1 411 ? 30.984 -22.004 -37.723 1.00 93.50 411 LEU A C 1
ATOM 3168 O O . LEU A 1 411 ? 31.573 -23.058 -37.484 1.00 93.50 411 LEU A O 1
ATOM 3172 N N . ALA A 1 412 ? 31.427 -21.132 -38.623 1.00 95.06 412 ALA A N 1
ATOM 3173 C CA . ALA A 1 412 ? 32.683 -21.287 -39.337 1.00 95.06 412 ALA A CA 1
ATOM 3174 C C . ALA A 1 412 ? 33.596 -20.068 -39.129 1.00 95.06 412 ALA A C 1
ATOM 3176 O O . ALA A 1 412 ? 33.111 -18.949 -38.939 1.00 95.06 412 ALA A O 1
ATOM 3177 N N . PRO A 1 413 ? 34.928 -20.245 -39.218 1.00 96.38 413 PRO A N 1
ATOM 3178 C CA . PRO A 1 413 ? 35.848 -19.125 -39.365 1.00 96.38 413 PRO A CA 1
ATOM 3179 C C . PRO A 1 413 ? 35.423 -18.175 -40.496 1.00 96.38 413 PRO A C 1
ATOM 3181 O O . PRO A 1 413 ? 35.112 -18.616 -41.603 1.00 96.38 413 PRO A O 1
ATOM 3184 N N . GLY A 1 414 ? 35.426 -16.873 -40.218 1.00 94.00 414 GLY A N 1
ATOM 3185 C CA . GLY A 1 414 ? 34.944 -15.806 -41.095 1.00 94.00 414 GLY A CA 1
ATOM 3186 C C . GLY A 1 414 ? 33.502 -15.361 -40.828 1.00 94.00 414 GLY A C 1
ATOM 3187 O O . GLY A 1 414 ? 33.086 -14.331 -41.358 1.00 94.00 414 GLY A O 1
ATOM 3188 N N . ASP A 1 415 ? 32.739 -16.086 -40.005 1.00 94.75 415 ASP A N 1
ATOM 3189 C CA . ASP A 1 415 ? 31.376 -15.690 -39.649 1.00 94.75 415 ASP A CA 1
ATOM 3190 C C . ASP A 1 415 ? 31.367 -14.483 -38.712 1.00 94.75 415 ASP A C 1
ATOM 3192 O O . ASP A 1 415 ? 32.159 -14.400 -37.780 1.00 94.75 415 ASP A O 1
ATOM 3196 N N . GLN A 1 416 ? 30.445 -13.547 -38.930 1.00 92.31 416 GLN A N 1
ATOM 3197 C CA . GLN A 1 416 ? 30.261 -12.402 -38.043 1.00 92.31 416 GLN A CA 1
ATOM 3198 C C . GLN A 1 416 ? 29.223 -12.729 -36.973 1.00 92.31 416 GLN A C 1
ATOM 3200 O O . GLN A 1 416 ? 28.124 -13.189 -37.289 1.00 92.31 416 GLN A O 1
ATOM 3205 N N . VAL A 1 417 ? 29.558 -12.476 -35.713 1.00 91.50 417 VAL A N 1
ATOM 3206 C CA . VAL A 1 417 ? 28.701 -12.713 -34.547 1.00 91.50 417 VAL A CA 1
ATOM 3207 C C . VAL A 1 417 ? 28.588 -11.443 -33.718 1.00 91.50 417 VAL A C 1
ATOM 3209 O O . VAL A 1 417 ? 29.514 -10.636 -33.673 1.00 91.50 417 VAL A O 1
ATOM 3212 N N . ILE A 1 418 ? 27.443 -11.259 -33.065 1.00 85.50 418 ILE A N 1
ATOM 3213 C CA . ILE A 1 418 ? 27.227 -10.137 -32.148 1.00 85.50 418 ILE A CA 1
ATOM 3214 C C . ILE A 1 418 ? 27.534 -10.614 -30.733 1.00 85.50 418 ILE A C 1
ATOM 3216 O O . ILE A 1 418 ? 26.857 -11.504 -30.212 1.00 85.50 418 ILE A O 1
ATOM 3220 N N . VAL A 1 419 ? 28.533 -10.001 -30.108 1.00 86.38 419 VAL A N 1
ATOM 3221 C CA . VAL A 1 419 ? 28.913 -10.247 -28.716 1.00 86.38 419 VAL A CA 1
ATOM 3222 C C . VAL A 1 419 ? 28.648 -9.004 -27.877 1.00 86.38 419 VAL A C 1
ATOM 3224 O O . VAL A 1 419 ? 28.789 -7.882 -28.350 1.00 86.38 419 VAL A O 1
ATOM 3227 N N . ALA A 1 420 ? 28.229 -9.185 -26.627 1.00 79.38 420 ALA A N 1
ATOM 3228 C CA . ALA A 1 420 ? 28.163 -8.071 -25.686 1.00 79.38 420 ALA A CA 1
ATOM 3229 C C . ALA A 1 420 ? 29.594 -7.712 -25.250 1.00 79.38 420 ALA A C 1
ATOM 3231 O O . ALA A 1 420 ? 30.358 -8.604 -24.876 1.00 79.38 420 ALA A O 1
ATOM 3232 N N . ARG A 1 421 ? 29.964 -6.432 -25.305 1.00 76.12 421 ARG A N 1
ATOM 3233 C CA . ARG A 1 421 ? 31.253 -5.935 -24.815 1.00 76.12 421 ARG A CA 1
ATOM 3234 C C . ARG A 1 421 ? 31.318 -6.043 -23.290 1.00 76.12 421 ARG A C 1
ATOM 3236 O O . ARG A 1 421 ? 30.353 -5.747 -22.594 1.00 76.12 421 ARG A O 1
ATOM 3243 N N . GLY A 1 422 ? 32.482 -6.434 -22.770 1.00 70.94 422 GLY A N 1
ATOM 3244 C CA . GLY A 1 422 ? 32.752 -6.506 -21.330 1.00 70.94 422 GLY A CA 1
ATOM 3245 C C . GLY A 1 422 ? 32.308 -7.814 -20.665 1.00 70.94 422 GLY A C 1
ATOM 3246 O O . GLY A 1 422 ? 32.509 -8.899 -21.203 1.00 70.94 422 GLY A O 1
ATOM 3247 N N . THR A 1 423 ? 31.723 -7.700 -19.473 1.00 57.66 423 THR A N 1
ATOM 3248 C CA . THR A 1 423 ? 31.251 -8.773 -18.565 1.00 57.66 423 THR A CA 1
ATOM 3249 C C . THR A 1 423 ? 30.106 -9.629 -19.131 1.00 57.66 423 THR A C 1
ATOM 3251 O O . THR A 1 423 ? 29.668 -10.584 -18.493 1.00 57.66 423 THR A O 1
ATOM 3254 N N . GLY A 1 424 ? 29.663 -9.346 -20.359 1.00 68.19 424 GLY A N 1
ATOM 3255 C CA . GLY A 1 424 ? 28.769 -10.191 -21.139 1.00 68.19 424 GLY A CA 1
ATOM 3256 C C . GLY A 1 424 ? 27.283 -9.887 -2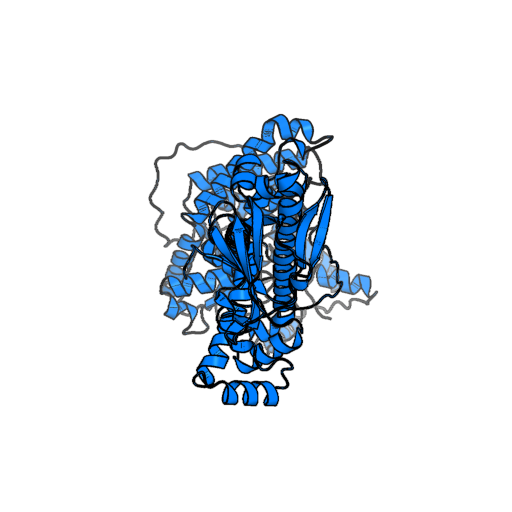0.946 1.00 68.19 424 GLY A C 1
ATOM 3257 O O . GLY A 1 424 ? 26.861 -9.001 -20.206 1.00 68.19 424 GLY A O 1
ATOM 3258 N N . ARG A 1 425 ? 26.454 -10.669 -21.643 1.00 75.62 425 ARG A N 1
ATOM 3259 C CA . ARG A 1 425 ? 24.985 -10.554 -21.642 1.00 75.62 425 ARG A CA 1
ATOM 3260 C C . ARG A 1 425 ? 24.367 -10.673 -20.245 1.00 75.62 425 ARG A C 1
ATOM 3262 O O . ARG A 1 425 ? 23.307 -10.097 -19.998 1.00 75.62 425 ARG A O 1
ATOM 3269 N N . GLU A 1 426 ? 24.987 -11.453 -19.364 1.00 72.06 426 GLU A N 1
ATOM 3270 C CA . GLU A 1 426 ? 24.514 -11.647 -17.992 1.00 72.06 426 GLU A CA 1
ATOM 3271 C C . GLU A 1 426 ? 24.613 -10.366 -17.165 1.00 72.06 426 GLU A C 1
ATOM 3273 O O . GLU A 1 426 ? 23.720 -10.103 -16.363 1.00 72.06 426 GLU A O 1
ATOM 3278 N N . ASP A 1 427 ? 25.626 -9.535 -17.402 1.00 76.38 427 ASP A N 1
ATOM 3279 C CA . ASP A 1 427 ? 25.791 -8.270 -16.690 1.00 76.38 427 ASP A CA 1
ATOM 3280 C C . ASP A 1 427 ? 24.774 -7.223 -17.152 1.00 76.38 427 ASP A C 1
ATOM 3282 O O . ASP A 1 427 ? 24.097 -6.616 -16.329 1.00 76.38 427 ASP A O 1
ATOM 3286 N N . LEU A 1 428 ? 24.543 -7.100 -18.466 1.00 78.12 428 LEU A N 1
ATOM 3287 C CA . LEU A 1 428 ? 23.457 -6.263 -18.995 1.00 78.12 428 LEU A CA 1
ATOM 3288 C C . LEU A 1 428 ? 22.090 -6.720 -18.463 1.00 78.12 428 LEU A C 1
ATOM 3290 O O . LEU A 1 428 ? 21.272 -5.905 -18.035 1.00 78.12 428 LEU A O 1
ATOM 3294 N N . PHE A 1 429 ? 21.838 -8.033 -18.446 1.00 81.81 429 PHE A N 1
ATOM 3295 C CA . PHE A 1 429 ? 20.624 -8.582 -17.846 1.00 81.81 429 PHE A CA 1
ATOM 3296 C C . PHE A 1 429 ? 20.526 -8.242 -16.357 1.00 81.81 429 PHE A C 1
ATOM 3298 O O . PHE A 1 429 ? 19.463 -7.817 -15.911 1.00 81.81 429 PHE A O 1
ATOM 3305 N N . THR A 1 430 ? 21.617 -8.388 -15.605 1.00 79.56 430 THR A N 1
ATOM 3306 C CA . THR A 1 430 ? 21.673 -8.078 -14.172 1.00 79.56 430 THR A CA 1
ATOM 3307 C C . THR A 1 430 ? 21.408 -6.599 -13.928 1.00 79.56 430 THR A C 1
ATOM 3309 O O . THR A 1 430 ? 20.502 -6.288 -13.164 1.00 79.56 430 THR A O 1
ATOM 3312 N N . ARG A 1 431 ? 22.068 -5.690 -14.654 1.00 81.19 431 ARG A N 1
ATOM 3313 C CA . ARG A 1 431 ? 21.850 -4.236 -14.578 1.00 81.19 431 ARG A CA 1
ATOM 3314 C C . ARG A 1 431 ? 20.406 -3.844 -14.881 1.00 81.19 431 ARG A C 1
ATOM 3316 O O . ARG A 1 431 ? 19.821 -3.059 -14.143 1.00 81.19 431 ARG A O 1
ATOM 3323 N N . LEU A 1 432 ? 19.799 -4.416 -15.922 1.00 81.81 432 LEU A N 1
ATOM 3324 C CA . LEU A 1 432 ? 18.393 -4.159 -16.260 1.00 81.81 432 LEU A CA 1
ATOM 3325 C C . LEU A 1 432 ? 17.430 -4.717 -15.226 1.00 81.81 432 LEU A C 1
ATOM 3327 O O . LEU A 1 432 ? 16.413 -4.098 -14.924 1.00 81.81 432 LEU A O 1
ATOM 3331 N N . VAL A 1 433 ? 17.720 -5.907 -14.706 1.00 82.25 433 VAL A N 1
ATOM 3332 C CA . VAL A 1 433 ? 16.943 -6.488 -13.618 1.00 82.25 433 VAL A CA 1
ATOM 3333 C C . VAL A 1 433 ? 17.071 -5.623 -12.373 1.00 82.25 433 VAL A C 1
ATOM 3335 O O . VAL A 1 433 ? 16.054 -5.373 -11.745 1.00 82.25 433 VAL A O 1
ATOM 3338 N N . GLU A 1 434 ? 18.263 -5.134 -12.037 1.00 83.06 434 GLU A N 1
ATOM 3339 C CA . GLU A 1 434 ? 18.502 -4.218 -10.922 1.00 83.06 434 GLU A CA 1
ATOM 3340 C C . GLU A 1 434 ? 17.771 -2.888 -11.102 1.00 83.06 434 GLU A C 1
ATOM 3342 O O . GLU A 1 434 ? 17.122 -2.438 -10.162 1.00 83.06 434 GLU A O 1
ATOM 3347 N N . GLU A 1 435 ? 17.800 -2.302 -12.299 1.00 81.56 435 GLU A N 1
ATOM 3348 C CA . GLU A 1 435 ? 17.064 -1.076 -12.619 1.00 81.56 435 GLU A CA 1
ATOM 3349 C C . GLU A 1 435 ? 15.556 -1.296 -12.514 1.00 81.56 435 GLU A C 1
ATOM 3351 O O . GLU A 1 435 ? 14.874 -0.602 -11.767 1.00 81.56 435 GLU A O 1
ATOM 3356 N N . LYS A 1 436 ? 15.031 -2.363 -13.125 1.00 80.81 436 LYS A N 1
ATOM 3357 C CA . LYS A 1 436 ? 13.624 -2.749 -12.952 1.00 80.81 436 LYS A CA 1
ATOM 3358 C C . LYS A 1 436 ? 13.269 -3.111 -11.530 1.00 80.81 436 LYS A C 1
ATOM 3360 O O . LYS A 1 436 ? 12.119 -3.016 -11.130 1.00 80.81 436 LYS A O 1
ATOM 3365 N N . HIS A 1 437 ? 14.234 -3.557 -10.751 1.00 78.94 437 HIS A N 1
ATOM 3366 C CA . HIS A 1 437 ? 14.040 -3.810 -9.343 1.00 78.94 437 HIS A CA 1
ATOM 3367 C C . HIS A 1 437 ? 13.986 -2.515 -8.535 1.00 78.94 437 HIS A C 1
ATOM 3369 O O . HIS A 1 437 ? 13.471 -2.579 -7.429 1.00 78.94 437 HIS A O 1
ATOM 3375 N N . ARG A 1 438 ? 14.466 -1.368 -9.036 1.00 75.94 438 ARG A N 1
ATOM 3376 C CA . ARG A 1 438 ? 14.260 -0.049 -8.408 1.00 75.94 438 ARG A CA 1
ATOM 3377 C C . ARG A 1 438 ? 12.817 0.442 -8.559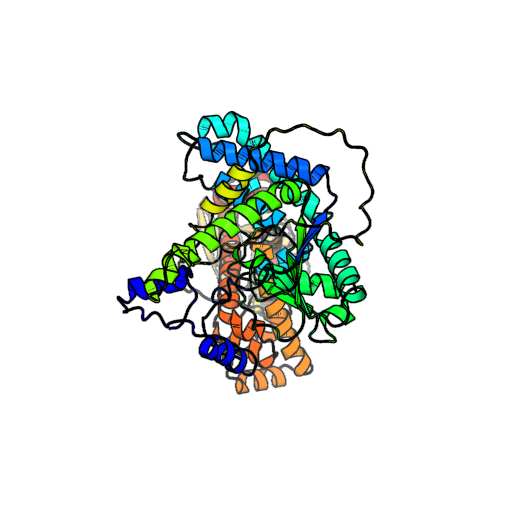 1.00 75.94 438 ARG A C 1
ATOM 3379 O O . ARG A 1 438 ? 12.383 1.231 -7.722 1.00 75.94 438 ARG A O 1
ATOM 3386 N N . ASP A 1 439 ? 12.058 -0.074 -9.532 1.00 78.62 439 ASP A N 1
ATOM 3387 C CA . ASP A 1 439 ? 10.621 0.200 -9.640 1.00 78.62 439 ASP A CA 1
ATOM 3388 C C . ASP A 1 439 ? 9.891 -0.241 -8.360 1.00 78.62 439 ASP A C 1
ATOM 3390 O O . ASP A 1 439 ? 10.006 -1.384 -7.905 1.00 78.62 439 ASP A O 1
ATOM 3394 N N . HIS A 1 440 ? 9.097 0.666 -7.788 1.00 69.38 440 HIS A N 1
ATOM 3395 C CA . HIS A 1 440 ? 8.375 0.441 -6.533 1.00 69.38 440 HIS A CA 1
ATOM 3396 C C . HIS A 1 440 ? 7.459 -0.788 -6.573 1.00 69.38 440 HIS A C 1
ATOM 3398 O O . HIS A 1 440 ? 7.471 -1.583 -5.635 1.00 69.38 440 HIS A O 1
ATOM 3404 N N . ASP A 1 441 ? 6.749 -0.991 -7.686 1.00 71.69 441 ASP A N 1
ATOM 3405 C CA . ASP A 1 441 ? 5.883 -2.158 -7.884 1.00 71.69 441 ASP A CA 1
ATOM 3406 C C . ASP A 1 441 ? 6.688 -3.468 -7.727 1.00 71.69 441 ASP A C 1
ATOM 3408 O O . ASP A 1 441 ? 6.217 -4.441 -7.144 1.00 71.69 441 ASP A O 1
ATOM 3412 N N . VAL A 1 442 ? 7.947 -3.491 -8.182 1.00 81.06 442 VAL A N 1
ATOM 3413 C CA . VAL A 1 442 ? 8.825 -4.667 -8.103 1.00 81.06 442 VAL A CA 1
ATOM 3414 C C . VAL A 1 442 ? 9.452 -4.825 -6.718 1.00 81.06 442 VAL A C 1
ATOM 3416 O O . VAL A 1 442 ? 9.663 -5.956 -6.272 1.00 81.06 442 VAL A O 1
ATOM 3419 N N . GLN A 1 443 ? 9.720 -3.727 -6.010 1.00 75.62 443 GLN A N 1
ATOM 3420 C CA . GLN A 1 443 ? 10.149 -3.775 -4.609 1.00 75.62 443 GLN A CA 1
ATOM 3421 C C . GLN A 1 443 ? 9.093 -4.446 -3.724 1.00 75.62 443 GLN A C 1
ATOM 3423 O O . GLN A 1 443 ? 9.436 -5.294 -2.901 1.00 75.62 443 GLN A O 1
ATOM 3428 N N . ASP A 1 444 ? 7.811 -4.177 -3.960 1.00 74.12 444 ASP A N 1
ATOM 3429 C CA . ASP A 1 444 ? 6.723 -4.817 -3.216 1.00 74.12 444 ASP A CA 1
ATOM 3430 C C . ASP A 1 444 ? 6.705 -6.339 -3.459 1.00 74.12 444 ASP A C 1
ATOM 3432 O O . ASP A 1 444 ? 6.638 -7.145 -2.524 1.00 74.12 444 ASP A O 1
ATOM 3436 N N . LEU A 1 445 ? 6.892 -6.761 -4.716 1.00 85.31 445 LEU A N 1
ATOM 3437 C CA . LEU A 1 445 ? 7.053 -8.176 -5.070 1.00 85.31 445 LEU A CA 1
ATOM 3438 C C . LEU A 1 445 ? 8.269 -8.808 -4.367 1.00 85.31 445 LEU A C 1
ATOM 3440 O O . LEU A 1 445 ? 8.210 -9.964 -3.932 1.00 85.31 445 LEU A O 1
ATOM 3444 N N . LYS A 1 446 ? 9.374 -8.066 -4.218 1.00 83.88 446 LYS A N 1
ATOM 3445 C CA . LYS A 1 446 ? 10.570 -8.553 -3.518 1.00 83.88 446 LYS A CA 1
ATOM 3446 C C . LYS A 1 446 ? 10.327 -8.820 -2.046 1.00 83.88 446 LYS A C 1
ATOM 3448 O O . LYS A 1 446 ? 10.871 -9.805 -1.560 1.00 83.88 446 LYS A O 1
ATOM 3453 N N . VAL A 1 447 ? 9.530 -8.014 -1.345 1.00 79.88 447 VAL A N 1
ATOM 3454 C CA . VAL A 1 447 ? 9.236 -8.243 0.083 1.00 79.88 447 VAL A CA 1
ATOM 3455 C C . VAL A 1 447 ? 8.601 -9.623 0.281 1.00 79.88 447 VAL A C 1
ATOM 3457 O O . VAL A 1 447 ? 9.026 -10.402 1.139 1.00 79.88 447 VAL A O 1
ATOM 3460 N N . VAL A 1 448 ? 7.641 -9.975 -0.579 1.00 86.69 448 VAL A N 1
ATOM 3461 C CA . VAL A 1 448 ? 6.981 -11.289 -0.570 1.00 86.69 448 VAL A CA 1
ATOM 3462 C C . VAL A 1 448 ? 7.975 -12.416 -0.876 1.00 86.69 448 VAL A C 1
ATOM 3464 O O . VAL A 1 448 ? 7.996 -13.433 -0.175 1.00 86.69 448 VAL A O 1
ATOM 3467 N N . ILE A 1 449 ? 8.828 -12.246 -1.895 1.00 94.19 449 ILE A N 1
ATOM 3468 C CA . ILE A 1 449 ? 9.857 -13.240 -2.235 1.00 94.19 449 ILE A CA 1
ATOM 3469 C C . ILE A 1 449 ? 10.908 -13.371 -1.136 1.00 94.19 449 ILE A C 1
ATOM 3471 O O . ILE A 1 449 ? 11.346 -14.480 -0.850 1.00 94.19 449 ILE A O 1
ATOM 3475 N N . GLU A 1 450 ? 11.314 -12.291 -0.484 1.00 90.62 450 GLU A N 1
ATOM 3476 C CA . GLU A 1 450 ? 12.332 -12.354 0.559 1.00 90.62 450 GLU A CA 1
ATOM 3477 C C . GLU A 1 450 ? 11.818 -13.092 1.796 1.00 90.62 450 GLU A C 1
ATOM 3479 O O . GLU A 1 450 ? 12.544 -13.894 2.388 1.00 90.62 450 GLU A O 1
ATOM 3484 N N . ARG A 1 451 ? 10.531 -12.933 2.134 1.00 92.38 451 ARG A N 1
ATOM 3485 C CA . ARG A 1 451 ? 9.891 -13.767 3.158 1.00 92.38 451 ARG A CA 1
ATOM 3486 C C . ARG A 1 451 ? 9.912 -15.248 2.778 1.00 92.38 451 ARG A C 1
ATOM 3488 O O . ARG A 1 451 ? 10.260 -16.090 3.604 1.00 92.38 451 ARG A O 1
ATOM 3495 N N . TRP A 1 452 ? 9.615 -15.566 1.520 1.00 96.06 452 TRP A N 1
ATOM 3496 C CA . TRP A 1 452 ? 9.757 -16.925 0.996 1.00 96.06 452 TRP A CA 1
ATOM 3497 C C . TRP A 1 452 ? 11.192 -17.463 1.124 1.00 96.06 452 TRP A C 1
ATOM 3499 O O . TRP A 1 452 ? 11.404 -18.585 1.589 1.00 96.06 452 TRP A O 1
ATOM 3509 N N . ARG A 1 453 ? 12.197 -16.660 0.769 1.00 95.69 453 ARG A N 1
ATOM 3510 C CA . ARG A 1 453 ? 13.609 -17.047 0.876 1.00 95.69 453 ARG A CA 1
ATOM 3511 C C . ARG A 1 453 ? 14.035 -17.263 2.321 1.00 95.69 453 ARG A C 1
ATOM 3513 O O . ARG A 1 453 ? 14.779 -18.201 2.594 1.00 95.69 453 ARG A O 1
ATOM 3520 N N . ARG A 1 454 ? 13.524 -16.457 3.258 1.00 93.62 454 ARG A N 1
ATOM 3521 C CA . ARG A 1 454 ? 13.723 -16.660 4.699 1.00 93.62 454 ARG A CA 1
ATOM 3522 C C . ARG A 1 454 ? 13.179 -18.015 5.151 1.00 93.62 454 ARG A C 1
ATOM 3524 O O . ARG A 1 454 ? 13.890 -18.725 5.855 1.00 93.62 454 ARG A O 1
ATOM 3531 N N . ALA A 1 455 ? 11.987 -18.404 4.697 1.00 96.06 455 ALA A N 1
ATOM 3532 C CA . ALA A 1 455 ? 11.437 -19.731 4.974 1.00 96.06 455 ALA A CA 1
ATOM 3533 C C . ALA A 1 455 ? 12.316 -20.853 4.389 1.00 96.06 455 ALA A C 1
ATOM 3535 O O . ALA A 1 455 ? 12.585 -21.840 5.068 1.00 96.06 455 ALA A O 1
ATOM 3536 N N . CYS A 1 456 ? 12.844 -20.682 3.171 1.00 96.50 456 CYS A N 1
ATOM 3537 C CA . CYS A 1 456 ? 13.803 -21.633 2.596 1.00 96.50 456 CYS A CA 1
ATOM 3538 C C . CYS A 1 456 ? 15.073 -21.750 3.451 1.00 96.50 456 CYS A C 1
ATOM 3540 O O . CYS A 1 456 ? 15.501 -22.860 3.759 1.00 96.50 456 CYS A O 1
ATOM 3542 N N . ARG A 1 457 ? 15.652 -20.615 3.871 1.00 96.12 457 ARG A N 1
ATOM 3543 C CA . ARG A 1 457 ? 16.839 -20.578 4.740 1.00 96.12 457 ARG A CA 1
ATOM 3544 C C . ARG A 1 457 ? 16.587 -21.248 6.087 1.00 96.12 457 ARG A C 1
ATOM 3546 O O . ARG A 1 457 ? 17.465 -21.966 6.547 1.00 96.12 457 ARG A O 1
ATOM 3553 N N . ALA A 1 458 ? 15.403 -21.076 6.678 1.00 94.81 458 ALA A N 1
ATOM 3554 C CA . ALA A 1 458 ? 15.026 -21.763 7.913 1.00 94.81 458 ALA A CA 1
ATOM 3555 C C . ALA A 1 458 ? 15.052 -23.292 7.738 1.00 94.81 458 ALA A C 1
ATOM 3557 O O . ALA A 1 458 ? 15.692 -23.990 8.516 1.00 94.81 458 ALA A O 1
ATOM 3558 N N . VAL A 1 459 ? 14.467 -23.816 6.654 1.00 96.00 459 VAL A N 1
ATOM 3559 C CA . VAL A 1 459 ? 14.492 -25.265 6.373 1.00 96.00 459 VAL A CA 1
ATOM 3560 C C . VAL A 1 459 ? 15.912 -25.780 6.108 1.00 96.00 459 VAL A C 1
ATOM 3562 O O . VAL A 1 459 ? 16.249 -26.879 6.544 1.00 96.00 459 VAL A O 1
ATOM 3565 N N . VAL A 1 460 ? 16.751 -25.008 5.406 1.00 94.62 460 VAL A N 1
ATOM 3566 C CA . VAL A 1 460 ? 18.166 -25.357 5.166 1.00 94.62 460 VAL A CA 1
ATOM 3567 C C . VAL A 1 460 ? 18.959 -25.382 6.479 1.00 94.62 460 VAL A C 1
ATOM 3569 O O . VAL A 1 460 ? 19.743 -26.307 6.699 1.00 94.62 460 VAL A O 1
ATOM 3572 N N . ALA A 1 461 ? 18.737 -24.395 7.352 1.00 92.06 461 ALA A N 1
ATOM 3573 C CA . ALA A 1 461 ? 19.394 -24.287 8.651 1.00 92.06 461 ALA A CA 1
ATOM 3574 C C . ALA A 1 461 ? 19.013 -25.445 9.583 1.00 92.06 461 ALA A C 1
ATOM 3576 O O . ALA A 1 461 ? 19.899 -26.057 10.169 1.00 92.06 461 ALA A O 1
ATOM 3577 N N . ASP A 1 462 ? 17.732 -25.825 9.638 1.00 93.44 462 ASP A N 1
ATOM 3578 C CA . ASP A 1 462 ? 17.268 -26.967 10.437 1.00 93.44 462 ASP A CA 1
ATOM 3579 C C . ASP A 1 462 ? 17.854 -28.328 9.991 1.00 93.44 462 ASP A C 1
ATOM 3581 O O . ASP A 1 462 ? 17.651 -29.347 10.653 1.00 93.44 462 ASP A O 1
ATOM 3585 N N . CYS A 1 463 ? 18.488 -28.393 8.818 1.00 93.00 463 CYS A N 1
ATOM 3586 C CA . CYS A 1 463 ? 19.093 -29.604 8.264 1.00 93.00 463 CYS A CA 1
ATOM 3587 C C . CYS A 1 463 ? 20.627 -29.544 8.230 1.00 93.00 463 CYS A C 1
ATOM 3589 O O . CYS A 1 463 ? 21.236 -30.298 7.466 1.00 93.00 463 CYS A O 1
ATOM 3591 N N . ASP A 1 464 ? 21.239 -28.640 9.004 1.00 91.38 464 ASP A N 1
ATOM 3592 C CA . ASP A 1 464 ? 22.692 -28.427 9.076 1.00 91.38 464 ASP A CA 1
ATOM 3593 C C . ASP A 1 464 ? 23.342 -28.244 7.692 1.00 91.38 464 ASP A C 1
ATOM 3595 O O . ASP A 1 464 ? 24.478 -28.653 7.458 1.00 91.38 464 ASP A O 1
ATOM 3599 N N . GLN A 1 465 ? 22.597 -27.675 6.732 1.00 87.88 465 GLN A N 1
ATOM 3600 C CA . GLN A 1 465 ? 23.028 -27.483 5.339 1.00 87.88 465 GLN A CA 1
ATOM 3601 C C . GLN A 1 465 ? 23.414 -28.782 4.593 1.00 87.88 465 GLN A C 1
ATOM 3603 O O . GLN A 1 465 ? 23.994 -28.737 3.508 1.00 87.88 465 GLN A O 1
ATOM 3608 N N . HIS A 1 466 ? 23.074 -29.959 5.127 1.00 92.00 466 HIS A N 1
ATOM 3609 C CA . HIS A 1 466 ? 23.439 -31.236 4.522 1.00 92.00 466 HIS A CA 1
ATOM 3610 C C . HIS A 1 466 ? 22.428 -31.646 3.438 1.00 92.00 466 HIS A C 1
ATOM 3612 O O . HIS A 1 466 ? 21.303 -32.066 3.728 1.00 92.00 466 HIS A O 1
ATOM 3618 N N . GLN A 1 467 ? 22.837 -31.561 2.167 1.00 90.44 467 GLN A N 1
ATOM 3619 C CA . GLN A 1 467 ? 21.959 -31.745 1.001 1.00 90.44 467 GLN A CA 1
ATOM 3620 C C . GLN A 1 467 ? 21.149 -33.066 1.006 1.00 90.44 467 GLN A C 1
ATOM 3622 O O . GLN A 1 467 ? 19.930 -33.005 0.823 1.00 90.44 467 GLN A O 1
ATOM 3627 N N . PRO A 1 468 ? 21.728 -34.253 1.293 1.00 94.44 468 PRO A N 1
ATOM 3628 C CA . PRO A 1 468 ? 20.945 -35.489 1.416 1.00 94.44 468 PRO A CA 1
ATOM 3629 C C . PRO A 1 468 ? 19.852 -35.442 2.496 1.00 94.44 468 PRO A C 1
ATOM 3631 O O . PRO A 1 468 ? 18.786 -36.038 2.329 1.00 94.44 468 PRO A O 1
ATOM 3634 N N . THR A 1 469 ? 20.098 -34.725 3.597 1.00 94.19 469 THR A N 1
ATOM 3635 C CA . THR A 1 469 ? 19.139 -34.567 4.702 1.00 94.19 469 THR A CA 1
ATOM 3636 C C . THR A 1 469 ? 17.981 -33.669 4.277 1.00 94.19 469 THR A C 1
ATOM 3638 O O . THR A 1 469 ? 16.818 -34.017 4.493 1.00 94.19 469 THR A O 1
ATOM 3641 N N . ILE A 1 470 ? 18.293 -32.559 3.601 1.00 92.94 470 ILE A N 1
ATOM 3642 C CA . ILE A 1 470 ? 17.304 -31.646 3.015 1.00 92.94 470 ILE A CA 1
ATOM 3643 C C . ILE A 1 470 ? 16.400 -32.409 2.039 1.00 92.94 470 ILE A C 1
ATOM 3645 O O . ILE A 1 470 ? 15.175 -32.363 2.156 1.00 92.94 470 ILE A O 1
ATOM 3649 N N . GLU A 1 471 ? 16.982 -33.173 1.113 1.00 94.06 471 GLU A N 1
ATOM 3650 C CA . GLU A 1 471 ? 16.225 -33.948 0.125 1.00 94.06 471 GLU A CA 1
ATOM 3651 C C . GLU A 1 471 ? 15.314 -35.000 0.759 1.00 94.06 471 GLU A C 1
ATOM 3653 O O . GLU A 1 471 ? 14.172 -35.177 0.324 1.00 94.06 471 GLU A O 1
ATOM 3658 N N . ALA A 1 472 ? 15.803 -35.705 1.783 1.00 94.50 472 ALA A N 1
ATOM 3659 C CA . ALA A 1 472 ? 15.010 -36.678 2.522 1.00 94.50 472 ALA A CA 1
ATOM 3660 C C . ALA A 1 472 ? 13.821 -36.007 3.228 1.00 94.50 472 ALA A C 1
ATOM 3662 O O . ALA A 1 472 ? 12.699 -36.515 3.147 1.00 94.50 472 ALA A O 1
ATOM 3663 N N . ARG A 1 473 ? 14.038 -34.839 3.848 1.00 95.25 473 ARG A N 1
ATOM 3664 C CA . ARG A 1 473 ? 12.989 -34.065 4.528 1.00 95.25 473 ARG A CA 1
ATOM 3665 C C . ARG A 1 473 ? 11.944 -33.528 3.551 1.00 95.25 473 ARG A C 1
ATOM 3667 O O . ARG A 1 473 ? 10.752 -33.720 3.785 1.00 95.25 473 ARG A O 1
ATOM 3674 N N . LEU A 1 474 ? 12.366 -32.931 2.434 1.00 95.19 474 LEU A N 1
ATOM 3675 C CA . LEU A 1 474 ? 11.460 -32.451 1.381 1.00 95.19 474 LEU A CA 1
ATOM 3676 C C . LEU A 1 474 ? 10.621 -33.598 0.800 1.00 95.19 474 LEU A C 1
ATOM 3678 O O . LEU A 1 474 ? 9.410 -33.461 0.629 1.00 95.19 474 LEU A O 1
ATOM 3682 N N . ARG A 1 475 ? 11.242 -34.761 0.562 1.00 94.94 475 ARG A N 1
ATOM 3683 C CA . ARG A 1 475 ? 10.549 -35.962 0.073 1.00 94.94 475 ARG A CA 1
ATOM 3684 C C . ARG A 1 475 ? 9.515 -36.470 1.072 1.00 94.94 475 ARG A C 1
ATOM 3686 O O . ARG A 1 475 ? 8.405 -36.799 0.668 1.00 94.94 475 ARG A O 1
ATOM 3693 N N . HIS A 1 476 ? 9.867 -36.528 2.355 1.00 95.81 476 HIS A N 1
ATOM 3694 C CA . HIS A 1 476 ? 8.949 -36.959 3.407 1.00 95.81 476 HIS A CA 1
ATOM 3695 C C . HIS A 1 476 ? 7.745 -36.013 3.546 1.00 95.81 476 HIS A C 1
ATOM 3697 O O . HIS A 1 476 ? 6.625 -36.469 3.751 1.00 95.81 476 HIS A O 1
ATOM 3703 N N . ALA A 1 477 ? 7.958 -34.710 3.352 1.00 94.38 477 ALA A N 1
ATOM 3704 C CA . ALA A 1 477 ? 6.906 -33.695 3.371 1.00 94.38 477 ALA A CA 1
ATOM 3705 C C . ALA A 1 477 ? 6.031 -33.661 2.102 1.00 94.38 477 ALA A C 1
ATOM 3707 O O . ALA A 1 477 ? 5.046 -32.918 2.055 1.00 94.38 477 ALA A O 1
ATOM 3708 N N . GLY A 1 478 ? 6.382 -34.449 1.080 1.00 95.19 478 GLY A N 1
ATOM 3709 C CA . GLY A 1 478 ? 5.662 -34.520 -0.188 1.00 95.19 478 GLY A CA 1
ATOM 3710 C C . GLY A 1 478 ? 5.971 -33.382 -1.164 1.00 95.19 478 GLY A C 1
ATOM 3711 O O . GLY A 1 478 ? 5.187 -33.174 -2.087 1.00 95.19 478 GLY A O 1
ATOM 3712 N N . CYS A 1 479 ? 7.078 -32.650 -0.992 1.00 94.62 479 CYS A N 1
ATOM 3713 C CA . CYS A 1 479 ? 7.486 -31.646 -1.973 1.00 94.62 479 CYS A CA 1
ATOM 3714 C C . CYS A 1 479 ? 7.978 -32.345 -3.262 1.00 94.62 479 CYS A C 1
ATOM 3716 O O . CYS A 1 479 ? 8.680 -33.364 -3.212 1.00 94.62 479 CYS A O 1
ATOM 3718 N N . GLN A 1 480 ? 7.616 -31.811 -4.429 1.00 92.06 480 GLN A N 1
ATOM 3719 C CA . GLN A 1 480 ? 8.004 -32.354 -5.733 1.00 92.06 480 GLN A CA 1
ATOM 3720 C C . GLN A 1 480 ? 9.456 -32.012 -6.069 1.00 92.06 480 GLN A C 1
ATOM 3722 O O . GLN A 1 480 ? 10.213 -32.874 -6.524 1.00 92.06 480 GLN A O 1
ATOM 3727 N N . VAL A 1 481 ? 9.861 -30.768 -5.812 1.00 85.50 481 VAL A N 1
ATOM 3728 C CA . VAL A 1 481 ? 11.228 -30.302 -6.057 1.00 85.50 481 VAL A CA 1
ATOM 3729 C C . VAL A 1 481 ? 12.149 -30.683 -4.900 1.00 85.50 481 VAL A C 1
ATOM 3731 O O . VAL A 1 481 ? 11.810 -30.531 -3.728 1.00 85.50 481 VAL A O 1
ATOM 3734 N N . ARG A 1 482 ? 13.341 -31.185 -5.246 1.00 84.25 482 ARG A N 1
ATOM 3735 C CA . ARG A 1 482 ? 14.278 -31.795 -4.285 1.00 84.25 482 ARG A CA 1
ATOM 3736 C C . ARG A 1 482 ? 15.620 -31.073 -4.190 1.00 84.25 482 ARG A C 1
ATOM 3738 O O . ARG A 1 482 ? 16.180 -30.983 -3.109 1.00 84.25 482 ARG A O 1
ATOM 3745 N N . THR A 1 483 ? 16.117 -30.525 -5.295 1.00 85.69 483 THR A N 1
ATOM 3746 C CA . THR A 1 483 ? 17.510 -30.052 -5.402 1.00 85.69 483 THR A CA 1
ATOM 3747 C C . THR A 1 483 ? 17.665 -28.531 -5.447 1.00 85.69 483 THR A C 1
ATOM 3749 O O . THR A 1 483 ? 18.784 -28.036 -5.463 1.00 85.69 483 THR A O 1
ATOM 3752 N N . GLN A 1 484 ? 16.568 -27.766 -5.471 1.00 90.75 484 GLN A N 1
ATOM 3753 C CA . GLN A 1 484 ? 16.615 -26.311 -5.698 1.00 90.75 484 GLN A CA 1
ATOM 3754 C C . GLN A 1 484 ? 16.403 -25.458 -4.442 1.00 90.75 484 GLN A C 1
ATOM 3756 O O . GLN A 1 484 ? 16.456 -24.234 -4.541 1.00 90.75 484 GLN A O 1
ATOM 3761 N N . LEU A 1 485 ? 16.193 -26.067 -3.266 1.00 92.69 485 LEU A N 1
ATOM 3762 C CA . LEU A 1 485 ? 15.921 -25.313 -2.036 1.00 92.69 485 LEU A CA 1
ATOM 3763 C C . LEU A 1 485 ? 17.035 -24.306 -1.726 1.00 92.69 485 LEU A C 1
ATOM 3765 O O . LEU A 1 485 ? 16.752 -23.146 -1.434 1.00 92.69 485 LEU A O 1
ATOM 3769 N N . ASP A 1 486 ? 18.290 -24.730 -1.867 1.00 89.75 486 ASP A N 1
ATOM 3770 C CA . ASP A 1 486 ? 19.447 -23.865 -1.652 1.00 89.75 486 ASP A CA 1
ATOM 3771 C C . ASP A 1 486 ? 19.530 -22.722 -2.683 1.00 89.75 486 ASP A C 1
ATOM 3773 O O . ASP A 1 486 ? 19.841 -21.577 -2.350 1.00 89.75 486 ASP A O 1
ATOM 3777 N N . ALA A 1 487 ? 19.174 -22.996 -3.942 1.00 89.38 487 ALA A N 1
ATOM 3778 C CA . ALA A 1 487 ? 19.119 -21.976 -4.984 1.00 89.38 487 ALA A CA 1
ATOM 3779 C C . ALA A 1 487 ? 18.028 -20.925 -4.711 1.00 89.38 487 ALA A C 1
ATOM 3781 O O . ALA A 1 487 ? 18.243 -19.747 -5.001 1.00 89.38 487 ALA A O 1
ATOM 3782 N N . TRP A 1 488 ? 16.885 -21.315 -4.136 1.00 95.12 488 TRP A N 1
ATOM 3783 C CA . TRP A 1 488 ? 15.855 -20.366 -3.698 1.00 95.12 488 TRP A CA 1
ATOM 3784 C C . TRP A 1 488 ? 16.308 -19.568 -2.483 1.00 95.12 488 TRP A C 1
ATOM 3786 O O . TRP A 1 488 ? 16.202 -18.347 -2.498 1.00 95.12 488 TRP A O 1
ATOM 3796 N N . ALA A 1 489 ? 16.867 -20.231 -1.468 1.00 92.50 489 ALA A N 1
ATOM 3797 C CA . ALA A 1 489 ? 17.340 -19.609 -0.231 1.00 92.50 489 ALA A CA 1
ATOM 3798 C C . ALA A 1 489 ? 18.315 -18.439 -0.477 1.00 92.50 489 ALA A C 1
ATOM 3800 O O . ALA A 1 489 ? 18.230 -17.408 0.200 1.00 92.50 489 ALA A O 1
ATOM 3801 N N . HIS A 1 490 ? 19.179 -18.587 -1.486 1.00 90.25 490 HIS A N 1
ATOM 3802 C CA . HIS A 1 490 ? 20.185 -17.603 -1.900 1.00 90.25 490 HIS A CA 1
ATOM 3803 C C . HIS A 1 490 ? 19.748 -16.717 -3.076 1.00 90.25 490 HIS A C 1
ATOM 3805 O O . HIS A 1 490 ? 20.545 -15.958 -3.615 1.00 90.25 490 HIS A O 1
ATOM 3811 N N . GLY A 1 491 ? 18.494 -16.823 -3.521 1.00 88.44 491 GLY A N 1
ATOM 3812 C CA . GLY A 1 491 ? 17.947 -15.981 -4.581 1.00 88.44 491 GLY A CA 1
ATOM 3813 C C . GLY A 1 491 ? 18.492 -16.231 -5.989 1.00 88.44 491 GLY A C 1
ATOM 3814 O O . GLY A 1 491 ? 18.140 -15.474 -6.890 1.00 88.44 491 GLY A O 1
ATOM 3815 N N . ARG A 1 492 ? 19.264 -17.307 -6.202 1.00 87.31 492 ARG A N 1
ATOM 3816 C CA . ARG A 1 492 ? 19.745 -17.751 -7.527 1.00 87.31 492 ARG A CA 1
ATOM 3817 C C . ARG A 1 492 ? 18.594 -18.131 -8.456 1.00 87.31 492 ARG A C 1
ATOM 3819 O O . ARG A 1 492 ? 18.688 -18.004 -9.669 1.00 87.31 492 ARG A O 1
ATOM 3826 N N . THR A 1 493 ? 17.487 -18.593 -7.880 1.00 91.44 493 THR A N 1
ATOM 3827 C CA . THR A 1 493 ? 16.209 -18.770 -8.577 1.00 91.44 493 THR A CA 1
ATOM 3828 C C . THR A 1 493 ? 15.080 -18.176 -7.732 1.00 91.44 493 THR A C 1
ATOM 3830 O O . THR A 1 493 ? 15.191 -18.086 -6.511 1.00 91.44 493 THR A O 1
ATOM 3833 N N . ILE A 1 494 ? 13.994 -17.721 -8.371 1.00 93.00 494 ILE A N 1
ATOM 3834 C CA . ILE A 1 494 ? 12.942 -16.949 -7.681 1.00 93.00 494 ILE A CA 1
ATOM 3835 C C . ILE A 1 494 ? 12.166 -17.813 -6.667 1.00 93.00 494 ILE A C 1
ATOM 3837 O O . ILE A 1 494 ? 12.068 -17.455 -5.498 1.00 93.00 494 ILE A O 1
ATOM 3841 N N . ALA A 1 495 ? 11.594 -18.930 -7.125 1.00 95.38 495 ALA A N 1
ATOM 3842 C CA . ALA A 1 495 ? 10.739 -19.849 -6.358 1.00 95.38 495 ALA A CA 1
ATOM 3843 C C . ALA A 1 495 ? 10.473 -21.124 -7.201 1.00 95.38 495 ALA A C 1
ATOM 3845 O O . ALA A 1 495 ? 10.804 -21.119 -8.398 1.00 95.38 495 ALA A O 1
ATOM 3846 N N . PRO A 1 496 ? 9.830 -22.182 -6.670 1.00 95.69 496 PRO A N 1
ATOM 3847 C CA . PRO A 1 496 ? 9.312 -23.296 -7.476 1.00 95.69 496 PRO A CA 1
ATOM 3848 C C . PRO A 1 496 ? 8.191 -22.868 -8.427 1.00 95.69 496 PRO A C 1
ATOM 3850 O O . PRO A 1 496 ? 7.465 -21.901 -8.176 1.00 95.69 496 PRO A O 1
ATOM 3853 N N . GLN A 1 497 ? 8.043 -23.591 -9.541 1.00 93.31 497 GLN A N 1
ATOM 3854 C CA . GLN A 1 497 ? 6.934 -23.378 -10.479 1.00 93.31 497 GLN A CA 1
ATOM 3855 C C . GLN A 1 497 ? 5.606 -23.892 -9.920 1.00 93.31 497 GLN A C 1
ATOM 3857 O O . GLN A 1 497 ? 4.576 -23.270 -10.163 1.00 93.31 497 GLN A O 1
ATOM 3862 N N . HIS A 1 498 ? 5.647 -24.992 -9.164 1.00 94.12 498 HIS A N 1
ATOM 3863 C CA . HIS A 1 498 ? 4.479 -25.600 -8.544 1.00 94.12 498 HIS A CA 1
ATOM 3864 C C . HIS A 1 498 ? 4.154 -24.893 -7.224 1.00 94.12 498 HIS A C 1
ATOM 3866 O O . HIS A 1 498 ? 4.963 -24.925 -6.292 1.00 94.12 498 HIS A O 1
ATOM 3872 N N . PRO A 1 499 ? 2.987 -24.238 -7.124 1.00 95.56 499 PRO A N 1
ATOM 3873 C CA . PRO A 1 499 ? 2.569 -23.549 -5.908 1.00 95.56 499 PRO A CA 1
ATOM 3874 C C . PRO A 1 499 ? 2.542 -24.454 -4.655 1.00 95.56 499 PRO A C 1
ATOM 3876 O O . PRO A 1 499 ? 2.788 -23.987 -3.543 1.00 95.56 499 PRO A O 1
ATOM 3879 N N . GLU A 1 500 ? 2.298 -25.755 -4.821 1.00 96.75 500 GLU A N 1
ATOM 3880 C CA . GLU A 1 500 ? 2.258 -26.750 -3.744 1.00 96.75 500 GLU A CA 1
ATOM 3881 C C . GLU A 1 500 ? 3.605 -26.909 -3.024 1.00 96.75 500 GLU A C 1
ATOM 3883 O O . GLU A 1 500 ? 3.624 -27.154 -1.815 1.00 96.75 500 GLU A O 1
ATOM 3888 N N . ASP A 1 501 ? 4.726 -26.713 -3.724 1.00 97.06 501 ASP A N 1
ATOM 3889 C CA . ASP A 1 501 ? 6.062 -26.753 -3.119 1.00 97.06 501 ASP A CA 1
ATOM 3890 C C . ASP A 1 501 ? 6.290 -25.559 -2.182 1.00 97.06 501 ASP A C 1
ATOM 3892 O O . ASP A 1 501 ? 6.926 -25.704 -1.137 1.00 97.06 501 ASP A O 1
ATOM 3896 N N . ILE A 1 502 ? 5.703 -24.397 -2.498 1.00 97.44 502 ILE A N 1
ATOM 3897 C CA . ILE A 1 502 ? 5.726 -23.226 -1.609 1.00 97.44 502 ILE A CA 1
ATOM 3898 C C . ILE A 1 502 ? 4.966 -23.542 -0.322 1.00 97.44 502 ILE A C 1
ATOM 3900 O O . ILE A 1 502 ? 5.481 -23.312 0.769 1.00 97.44 502 ILE A O 1
ATOM 3904 N N . ALA A 1 503 ? 3.769 -24.127 -0.434 1.00 96.94 503 ALA A N 1
ATOM 3905 C CA . ALA A 1 503 ? 2.985 -24.549 0.727 1.00 96.94 503 ALA A CA 1
ATOM 3906 C C . ALA A 1 503 ? 3.715 -25.613 1.565 1.00 96.94 503 ALA A C 1
ATOM 3908 O O . ALA A 1 503 ? 3.669 -25.583 2.795 1.00 96.94 503 ALA A O 1
ATOM 3909 N N . CYS A 1 504 ? 4.391 -26.554 0.901 1.00 97.19 504 CYS A N 1
ATOM 3910 C CA . CYS A 1 504 ? 5.189 -27.599 1.535 1.00 97.19 504 CYS A CA 1
ATOM 3911 C C . CYS A 1 504 ? 6.307 -26.998 2.398 1.00 97.19 504 CYS A C 1
ATOM 3913 O O . CYS A 1 504 ? 6.401 -27.295 3.591 1.00 97.19 504 CYS A O 1
ATOM 3915 N N . ILE A 1 505 ? 7.093 -26.088 1.824 1.00 97.56 505 ILE A N 1
ATOM 3916 C CA . ILE A 1 505 ? 8.198 -25.416 2.518 1.00 97.56 505 ILE A CA 1
ATOM 3917 C C . ILE A 1 505 ? 7.683 -24.467 3.604 1.00 97.56 505 ILE A C 1
ATOM 3919 O O . ILE A 1 505 ? 8.268 -24.417 4.679 1.00 97.56 505 ILE A O 1
ATOM 3923 N N . ALA A 1 506 ? 6.546 -23.799 3.394 1.00 96.94 506 ALA A N 1
ATOM 3924 C CA . ALA A 1 506 ? 5.906 -22.974 4.417 1.00 96.94 506 ALA A CA 1
ATOM 3925 C C . ALA A 1 506 ? 5.557 -23.763 5.687 1.00 96.94 506 ALA A C 1
ATOM 3927 O O . ALA A 1 506 ? 5.772 -23.281 6.799 1.00 96.94 506 ALA A O 1
ATOM 3928 N N . ARG A 1 507 ? 5.044 -24.991 5.523 1.00 97.44 507 ARG A N 1
ATOM 3929 C CA . ARG A 1 507 ? 4.777 -25.904 6.644 1.00 97.44 507 ARG A CA 1
ATOM 3930 C C . ARG A 1 507 ? 6.066 -26.359 7.315 1.00 97.44 507 ARG A C 1
ATOM 3932 O O . ARG A 1 507 ? 6.140 -26.350 8.536 1.00 97.44 507 ARG A O 1
ATOM 3939 N N . LEU A 1 508 ? 7.072 -26.738 6.526 1.00 96.75 508 LEU A N 1
ATOM 3940 C CA . LEU A 1 508 ? 8.364 -27.184 7.051 1.00 96.75 508 LEU A CA 1
ATOM 3941 C C . LEU A 1 508 ? 9.098 -26.097 7.838 1.00 96.75 508 LEU A C 1
ATOM 3943 O O . LEU A 1 508 ? 9.754 -26.429 8.819 1.00 96.75 508 LEU A O 1
ATOM 3947 N N . ALA A 1 509 ? 8.972 -24.839 7.413 1.00 96.69 509 ALA A N 1
ATOM 3948 C CA . ALA A 1 509 ? 9.553 -23.673 8.071 1.00 96.69 509 ALA A CA 1
ATOM 3949 C C . ALA A 1 509 ? 8.736 -23.177 9.278 1.00 96.69 509 ALA A C 1
ATOM 3951 O O . ALA A 1 509 ? 9.175 -22.263 9.968 1.00 96.69 509 ALA A O 1
ATOM 3952 N N . GLY A 1 510 ? 7.523 -23.700 9.494 1.00 95.25 510 GLY A N 1
ATOM 3953 C CA . GLY A 1 510 ? 6.614 -23.193 10.524 1.00 95.25 510 GLY A CA 1
ATOM 3954 C C . GLY A 1 510 ? 6.109 -21.760 10.284 1.00 95.25 510 GLY A C 1
ATOM 3955 O O . GLY A 1 510 ? 5.603 -21.141 11.213 1.00 95.25 510 GLY A O 1
ATOM 3956 N N . ASP A 1 511 ? 6.209 -21.212 9.065 1.00 95.06 511 ASP A N 1
ATOM 3957 C CA . ASP A 1 511 ? 5.761 -19.838 8.774 1.00 95.06 511 ASP A CA 1
ATOM 3958 C C . ASP A 1 511 ? 4.247 -19.815 8.506 1.00 95.06 511 ASP A C 1
ATOM 3960 O O . ASP A 1 511 ? 3.782 -20.096 7.398 1.00 95.06 511 ASP A O 1
ATOM 3964 N N . GLU A 1 512 ? 3.460 -19.478 9.529 1.00 90.31 512 GLU A N 1
ATOM 3965 C CA . GLU A 1 512 ? 1.993 -19.435 9.456 1.00 90.31 512 GLU A CA 1
ATOM 3966 C C . GLU A 1 512 ? 1.449 -18.444 8.420 1.00 90.31 512 GLU A C 1
ATOM 3968 O O . GLU A 1 512 ? 0.396 -18.679 7.819 1.00 90.31 512 GLU A O 1
ATOM 3973 N N . TRP A 1 513 ? 2.129 -17.314 8.211 1.00 89.06 513 TRP A N 1
ATOM 3974 C CA . TRP A 1 513 ? 1.705 -16.355 7.195 1.00 89.06 513 TRP A CA 1
ATOM 3975 C C . TRP A 1 513 ? 1.896 -16.970 5.815 1.00 89.06 513 TRP A C 1
ATOM 3977 O O . TRP A 1 513 ? 0.979 -16.930 4.998 1.00 89.06 513 TRP A O 1
ATOM 3987 N N . LEU A 1 514 ? 3.047 -17.595 5.565 1.00 92.44 514 LEU A N 1
ATOM 3988 C CA . LEU A 1 514 ? 3.332 -18.212 4.275 1.00 92.44 514 LEU A CA 1
ATOM 3989 C C . LEU A 1 514 ? 2.397 -19.404 4.020 1.00 92.44 514 LEU A C 1
ATOM 3991 O O . LEU A 1 514 ? 1.922 -19.589 2.902 1.00 92.44 514 LEU A O 1
ATOM 3995 N N . GLN A 1 515 ? 2.037 -20.158 5.060 1.00 93.94 515 GLN A N 1
ATOM 3996 C CA . GLN A 1 515 ? 1.030 -21.219 4.973 1.00 93.94 515 GLN A CA 1
ATOM 3997 C C . GLN A 1 515 ? -0.361 -20.695 4.586 1.00 93.94 515 GLN A C 1
ATOM 3999 O O . GLN A 1 515 ? -1.104 -21.395 3.898 1.00 93.94 515 GLN A O 1
ATOM 4004 N N . ARG A 1 516 ? -0.715 -19.466 4.979 1.00 87.81 516 ARG A N 1
ATOM 4005 C CA . ARG A 1 516 ? -1.963 -18.804 4.562 1.00 87.81 516 ARG A CA 1
ATOM 4006 C C . ARG A 1 516 ? -1.871 -18.177 3.166 1.00 87.81 516 ARG A C 1
ATOM 4008 O O . ARG A 1 516 ? -2.873 -18.147 2.457 1.00 87.81 516 ARG A O 1
ATOM 4015 N N . HIS A 1 517 ? -0.682 -17.735 2.747 1.00 87.19 517 HIS A N 1
ATOM 4016 C CA . HIS A 1 517 ? -0.490 -16.892 1.557 1.00 87.19 517 HIS A CA 1
ATOM 4017 C C . HIS A 1 517 ? 0.385 -17.507 0.447 1.00 87.19 517 HIS A C 1
ATOM 4019 O O . HIS A 1 517 ? 0.750 -16.815 -0.502 1.00 87.19 517 HIS A O 1
ATOM 4025 N N . TRP A 1 518 ? 0.706 -18.803 0.487 1.00 95.50 518 TRP A N 1
ATOM 4026 C CA . TRP A 1 518 ? 1.592 -19.456 -0.498 1.00 95.50 518 TRP A CA 1
ATOM 4027 C C . TRP A 1 518 ? 1.152 -19.278 -1.961 1.00 95.50 518 TRP A C 1
ATOM 4029 O O . TRP A 1 518 ? 2.000 -19.168 -2.845 1.00 95.50 518 TRP A O 1
ATOM 4039 N N . ARG A 1 519 ? -0.160 -19.198 -2.240 1.00 92.25 519 ARG A N 1
ATOM 4040 C CA . ARG A 1 519 ? -0.680 -18.927 -3.596 1.00 92.25 519 ARG A CA 1
ATOM 4041 C C . ARG A 1 519 ? -0.277 -17.545 -4.097 1.00 92.25 519 ARG A C 1
ATOM 4043 O O . ARG A 1 519 ? 0.147 -17.422 -5.241 1.00 92.25 519 ARG A O 1
ATOM 4050 N N . ARG A 1 520 ? -0.344 -16.535 -3.226 1.00 85.56 520 ARG A N 1
ATOM 4051 C CA . ARG A 1 520 ? 0.099 -15.173 -3.536 1.00 85.56 520 ARG A CA 1
ATOM 4052 C C . ARG A 1 520 ? 1.595 -15.150 -3.823 1.00 85.56 520 ARG A C 1
ATOM 4054 O O . ARG A 1 520 ? 2.009 -14.552 -4.805 1.00 85.56 520 ARG A O 1
ATOM 4061 N N . VAL A 1 521 ? 2.401 -15.863 -3.035 1.00 91.31 521 VAL A N 1
ATOM 4062 C CA . VAL A 1 521 ? 3.842 -16.003 -3.315 1.00 91.31 521 VAL A CA 1
ATOM 4063 C C . VAL A 1 521 ? 4.082 -16.652 -4.678 1.00 91.31 521 VAL A C 1
ATOM 4065 O O . VAL A 1 521 ? 4.935 -16.190 -5.431 1.00 91.31 521 VAL A O 1
ATOM 4068 N N . ALA A 1 522 ? 3.307 -17.678 -5.041 1.00 92.81 522 ALA A N 1
ATOM 4069 C CA . 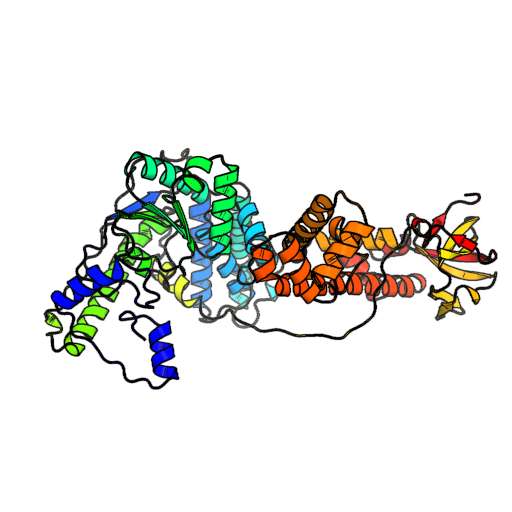ALA A 1 522 ? 3.401 -18.293 -6.363 1.00 92.81 522 ALA A CA 1
ATOM 4070 C C . ALA A 1 522 ? 3.041 -17.315 -7.495 1.00 92.81 522 ALA A C 1
ATOM 4072 O O . ALA A 1 522 ? 3.687 -17.326 -8.544 1.00 92.81 522 ALA A O 1
ATOM 4073 N N . GLU A 1 523 ? 2.030 -16.467 -7.290 1.00 85.31 523 GLU A N 1
ATOM 4074 C CA . GLU A 1 523 ? 1.645 -15.416 -8.236 1.00 85.31 523 GLU A CA 1
ATOM 4075 C C . GLU A 1 523 ? 2.734 -14.363 -8.399 1.00 85.31 523 GLU A C 1
ATOM 4077 O O . GLU A 1 523 ? 3.159 -14.112 -9.524 1.00 85.31 523 GLU A O 1
ATOM 4082 N N . VAL A 1 524 ? 3.253 -13.840 -7.289 1.00 85.31 524 VAL A N 1
ATOM 4083 C CA . VAL A 1 524 ? 4.376 -12.897 -7.272 1.00 85.31 524 VAL A CA 1
ATOM 4084 C C . VAL A 1 524 ? 5.599 -13.495 -7.970 1.00 85.31 524 VAL A C 1
ATOM 4086 O O . VAL A 1 524 ? 6.230 -12.854 -8.809 1.00 85.31 524 VAL A O 1
ATOM 4089 N N . ALA A 1 525 ? 5.919 -14.761 -7.696 1.00 92.69 525 ALA A N 1
ATOM 4090 C CA . ALA A 1 525 ? 7.015 -15.448 -8.364 1.00 92.69 525 ALA A CA 1
ATOM 4091 C C . ALA A 1 525 ? 6.780 -15.597 -9.874 1.00 92.69 525 ALA A C 1
ATOM 4093 O O . ALA A 1 525 ? 7.723 -15.497 -10.659 1.00 92.69 525 ALA A O 1
ATOM 4094 N N . ARG A 1 526 ? 5.540 -15.853 -10.307 1.00 90.12 526 ARG A N 1
ATOM 4095 C CA . ARG A 1 526 ? 5.174 -15.910 -11.731 1.00 90.12 526 ARG A CA 1
ATOM 4096 C C . ARG A 1 526 ? 5.337 -14.546 -12.391 1.00 90.12 526 ARG A C 1
ATOM 4098 O O . ARG A 1 526 ? 5.899 -14.477 -13.480 1.00 90.12 526 ARG A O 1
ATOM 4105 N N . GLU A 1 527 ? 4.894 -13.488 -11.726 1.00 84.31 527 GLU A N 1
ATOM 4106 C CA . GLU A 1 527 ? 5.007 -12.114 -12.202 1.00 84.31 527 GLU A CA 1
ATOM 4107 C C . GLU A 1 527 ? 6.470 -11.690 -12.365 1.00 84.31 527 GLU A C 1
ATOM 4109 O O . GLU A 1 527 ? 6.862 -11.250 -13.447 1.00 84.31 527 GLU A O 1
ATOM 4114 N N . LEU A 1 528 ? 7.309 -11.941 -11.353 1.00 86.75 528 LEU A N 1
ATOM 4115 C CA . LEU A 1 528 ? 8.749 -11.680 -11.414 1.00 86.75 528 LEU A CA 1
ATOM 4116 C C . LEU A 1 528 ? 9.445 -12.488 -12.513 1.00 86.75 528 LEU A C 1
ATOM 4118 O O . LEU A 1 528 ? 10.264 -11.940 -13.249 1.00 86.75 528 LEU A O 1
ATOM 4122 N N . ARG A 1 529 ? 9.093 -13.770 -12.692 1.00 91.19 529 ARG A N 1
ATOM 4123 C CA . ARG A 1 529 ? 9.600 -14.558 -13.830 1.00 91.19 529 ARG A CA 1
ATOM 4124 C C . ARG A 1 529 ? 9.161 -13.954 -15.160 1.00 91.19 529 ARG A C 1
ATOM 4126 O O . ARG A 1 529 ? 9.970 -13.874 -16.077 1.00 91.19 529 ARG A O 1
ATOM 4133 N N . GLY A 1 530 ? 7.906 -13.521 -15.273 1.00 87.12 530 GLY A N 1
ATOM 4134 C CA . GLY A 1 530 ? 7.383 -12.862 -16.467 1.00 87.12 530 GLY A CA 1
ATOM 4135 C C . GLY A 1 530 ? 8.127 -11.564 -16.783 1.00 87.12 530 GLY A C 1
ATOM 4136 O O . GLY A 1 530 ? 8.456 -11.317 -17.943 1.00 87.12 530 GLY A O 1
ATOM 4137 N N . LEU A 1 531 ? 8.452 -10.773 -15.758 1.00 85.56 531 LEU A N 1
ATOM 4138 C CA . LEU A 1 531 ? 9.290 -9.581 -15.870 1.00 85.56 531 LEU A CA 1
ATOM 4139 C C . LEU A 1 531 ? 10.693 -9.934 -16.379 1.00 85.56 531 LEU A C 1
ATOM 4141 O O . LEU A 1 531 ? 11.105 -9.415 -17.414 1.00 85.56 531 LEU A O 1
ATOM 4145 N N . HIS A 1 532 ? 11.387 -10.873 -15.730 1.00 86.62 532 HIS A N 1
ATOM 4146 C CA . HIS A 1 532 ? 12.714 -11.346 -16.149 1.00 86.62 532 HIS A CA 1
ATOM 4147 C C . HIS A 1 532 ? 12.714 -11.888 -17.585 1.00 86.62 532 HIS A C 1
ATOM 4149 O O . HIS A 1 532 ? 13.590 -11.563 -18.380 1.00 86.62 532 HIS A O 1
ATOM 4155 N N . GLN A 1 533 ? 11.690 -12.650 -17.972 1.00 87.69 533 GLN A N 1
ATOM 4156 C CA . GLN A 1 533 ? 11.534 -13.152 -19.339 1.00 87.69 533 GLN A CA 1
ATOM 4157 C C . GLN A 1 533 ? 11.270 -12.037 -20.357 1.00 87.69 533 GLN A C 1
ATOM 4159 O O . GLN A 1 533 ? 11.723 -12.132 -21.498 1.00 87.69 533 GLN A O 1
ATOM 4164 N N . ARG A 1 534 ? 10.511 -10.992 -19.996 1.00 85.81 534 ARG A N 1
ATOM 4165 C CA . ARG A 1 534 ? 10.328 -9.810 -20.855 1.00 85.81 534 ARG A CA 1
ATOM 4166 C C . ARG A 1 534 ? 11.653 -9.080 -21.050 1.00 85.81 534 ARG A C 1
ATOM 4168 O O . ARG A 1 534 ? 12.007 -8.843 -22.198 1.00 85.81 534 ARG A O 1
ATOM 4175 N N . ILE A 1 535 ? 12.406 -8.833 -19.977 1.00 85.31 535 ILE A N 1
ATOM 4176 C CA . ILE A 1 535 ? 13.743 -8.218 -20.039 1.00 85.31 535 ILE A CA 1
ATOM 4177 C C . ILE A 1 535 ? 14.662 -9.040 -20.952 1.00 85.31 535 ILE A C 1
ATOM 4179 O O . ILE A 1 535 ? 15.203 -8.516 -21.920 1.00 85.31 535 ILE A O 1
ATOM 4183 N N . GLY A 1 536 ? 14.755 -10.357 -20.739 1.00 84.81 536 GLY A N 1
ATOM 4184 C CA . GLY A 1 536 ? 15.579 -11.232 -21.578 1.00 84.81 536 GLY A CA 1
ATOM 4185 C C . GLY A 1 536 ? 15.170 -11.228 -23.059 1.00 84.81 536 GLY A C 1
ATOM 4186 O O . GLY A 1 536 ? 16.032 -11.297 -23.940 1.00 84.81 536 GLY A O 1
ATOM 4187 N N . ARG A 1 537 ? 13.867 -11.108 -23.358 1.00 87.19 537 ARG A N 1
ATOM 4188 C CA . ARG A 1 537 ? 13.361 -10.946 -24.733 1.00 87.19 537 ARG A CA 1
ATOM 4189 C C . ARG A 1 537 ? 13.726 -9.591 -25.333 1.00 87.19 537 ARG A C 1
ATOM 4191 O O . ARG A 1 537 ? 14.108 -9.578 -26.498 1.00 87.19 537 ARG A O 1
ATOM 4198 N N . VAL A 1 538 ? 13.636 -8.504 -24.564 1.00 85.88 538 VAL A N 1
ATOM 4199 C CA . VAL A 1 538 ? 14.034 -7.155 -25.001 1.00 85.88 538 VAL A CA 1
ATOM 4200 C C . VAL A 1 538 ? 15.524 -7.125 -25.317 1.00 85.88 538 VAL A C 1
ATOM 4202 O O . VAL A 1 538 ? 15.869 -6.735 -26.423 1.00 85.88 538 VAL A O 1
ATOM 4205 N N . ILE A 1 539 ? 16.391 -7.652 -24.443 1.00 85.25 539 ILE A N 1
ATOM 4206 C CA . ILE A 1 539 ? 17.840 -7.757 -24.709 1.00 85.25 539 ILE A CA 1
ATOM 4207 C C . ILE A 1 539 ? 18.096 -8.565 -25.983 1.00 85.25 539 ILE A C 1
ATOM 4209 O O . ILE A 1 539 ? 18.808 -8.118 -26.871 1.00 85.25 539 ILE A O 1
ATOM 4213 N N . SER A 1 540 ? 17.458 -9.732 -26.123 1.00 83.44 540 SER A N 1
ATOM 4214 C CA . SER A 1 540 ? 17.607 -10.558 -27.334 1.00 83.44 540 SER A CA 1
ATOM 4215 C C . SER A 1 540 ? 17.052 -9.876 -28.593 1.00 83.44 540 SER A C 1
ATOM 4217 O O . SER A 1 540 ? 17.414 -10.228 -29.707 1.00 83.44 540 SER A O 1
ATOM 4219 N N . GLY A 1 541 ? 16.090 -8.964 -28.455 1.00 84.75 541 GLY A N 1
ATOM 4220 C CA . GLY A 1 541 ? 15.594 -8.139 -29.552 1.00 84.75 541 GLY A CA 1
ATOM 4221 C C . GLY A 1 541 ? 16.564 -7.019 -29.900 1.00 84.75 541 GLY A C 1
ATOM 4222 O O . GLY A 1 541 ? 16.864 -6.830 -31.070 1.00 84.75 541 GLY A O 1
ATOM 4223 N N . ALA A 1 542 ? 17.087 -6.335 -28.885 1.00 85.06 542 ALA A N 1
ATOM 4224 C CA . ALA A 1 542 ? 18.036 -5.244 -29.027 1.00 85.06 542 ALA A CA 1
ATOM 4225 C C . ALA A 1 542 ? 19.358 -5.723 -29.634 1.00 85.06 542 ALA A C 1
ATOM 4227 O O . ALA A 1 542 ? 19.844 -5.081 -30.549 1.00 85.06 542 ALA A O 1
ATOM 4228 N N . MET A 1 543 ? 19.875 -6.889 -29.227 1.00 82.44 543 MET A N 1
ATOM 4229 C CA . MET A 1 543 ? 21.054 -7.513 -29.848 1.00 82.44 543 MET A CA 1
ATOM 4230 C C . MET A 1 543 ? 20.868 -7.719 -31.355 1.00 82.44 543 MET A C 1
ATOM 4232 O O . MET A 1 543 ? 21.763 -7.403 -32.130 1.00 82.44 543 MET A O 1
ATOM 4236 N N . ARG A 1 544 ? 19.684 -8.183 -31.781 1.00 82.44 544 ARG A N 1
ATOM 4237 C CA . ARG A 1 544 ? 19.361 -8.358 -33.208 1.00 82.44 544 ARG A CA 1
ATOM 4238 C C . ARG A 1 544 ? 19.286 -7.031 -33.956 1.00 82.44 544 ARG A C 1
ATOM 4240 O O . ARG A 1 544 ? 19.702 -6.957 -35.100 1.00 82.44 544 ARG A O 1
ATOM 4247 N N . GLU A 1 545 ? 18.738 -6.004 -33.317 1.00 86.44 545 GLU A N 1
ATOM 4248 C CA . GLU A 1 545 ? 18.578 -4.668 -33.904 1.00 86.44 545 GLU A CA 1
ATOM 4249 C C . GLU A 1 545 ? 19.868 -3.838 -33.864 1.00 86.44 545 GLU A C 1
ATOM 4251 O O . GLU A 1 545 ? 20.009 -2.892 -34.636 1.00 86.44 545 GLU A O 1
ATOM 4256 N N . ALA A 1 546 ? 20.814 -4.184 -32.987 1.00 84.06 546 ALA A N 1
ATOM 4257 C CA . ALA A 1 546 ? 22.043 -3.429 -32.787 1.00 84.06 546 ALA A CA 1
ATOM 4258 C C . ALA A 1 546 ? 22.910 -3.390 -34.047 1.00 84.06 546 ALA A C 1
ATOM 4260 O O . ALA A 1 546 ? 23.463 -2.353 -34.398 1.00 84.06 546 ALA A O 1
ATOM 4261 N N . ALA A 1 547 ? 22.973 -4.496 -34.781 1.00 79.00 547 ALA A N 1
ATOM 4262 C CA . ALA A 1 547 ? 23.748 -4.551 -36.011 1.00 79.00 547 ALA A CA 1
ATOM 4263 C C . ALA A 1 547 ? 23.065 -3.835 -37.201 1.00 79.00 547 ALA A C 1
ATOM 4265 O O . ALA A 1 547 ? 23.753 -3.451 -38.144 1.00 79.00 547 ALA A O 1
ATOM 4266 N N . ASP A 1 548 ? 21.758 -3.546 -37.117 1.00 82.44 548 ASP A N 1
ATOM 4267 C CA . ASP A 1 548 ? 21.063 -2.633 -38.042 1.00 82.44 548 ASP A CA 1
ATOM 4268 C C . ASP A 1 548 ? 21.179 -1.158 -37.601 1.00 82.44 548 ASP A C 1
ATOM 4270 O O . ASP A 1 548 ? 20.716 -0.251 -38.296 1.00 82.44 548 ASP A O 1
ATOM 4274 N N . GLY A 1 549 ? 21.781 -0.903 -36.433 1.00 83.75 549 GLY A N 1
ATOM 4275 C CA . GLY A 1 549 ? 21.976 0.421 -35.841 1.00 83.75 549 GLY A CA 1
ATOM 4276 C C . GLY A 1 549 ? 20.707 1.070 -35.280 1.00 83.75 549 GLY A C 1
ATOM 4277 O O . GLY A 1 549 ? 20.778 2.170 -34.735 1.00 83.75 549 GLY A O 1
ATOM 4278 N N . ALA A 1 550 ? 19.537 0.434 -35.403 1.00 87.31 550 ALA A N 1
ATOM 4279 C CA . ALA A 1 550 ? 18.280 0.958 -34.880 1.00 87.31 550 ALA A CA 1
ATOM 4280 C C . ALA A 1 550 ? 17.181 -0.109 -34.794 1.00 87.31 550 ALA A C 1
ATOM 4282 O O . ALA A 1 550 ? 17.050 -0.977 -35.653 1.00 87.31 550 ALA A O 1
ATOM 4283 N N . GLY A 1 551 ? 16.283 0.047 -33.818 1.00 89.56 551 GLY A N 1
ATOM 4284 C CA . GLY A 1 551 ? 15.043 -0.719 -33.770 1.00 89.56 551 GLY A CA 1
ATOM 4285 C C . GLY A 1 551 ? 14.194 -0.457 -32.519 1.00 89.56 551 GLY A C 1
ATOM 4286 O O . GLY A 1 551 ? 14.582 0.318 -31.638 1.00 89.56 551 GLY A O 1
ATOM 4287 N N . PRO A 1 552 ? 12.967 -1.006 -32.460 1.00 88.62 552 PRO A N 1
ATOM 4288 C CA . PRO A 1 552 ? 12.061 -0.814 -31.331 1.00 88.62 552 PRO A CA 1
ATOM 4289 C C . PRO A 1 552 ? 12.550 -1.431 -30.010 1.00 88.62 552 PRO A C 1
ATOM 4291 O O . PRO A 1 552 ? 12.328 -0.812 -28.972 1.00 88.62 552 PRO A O 1
ATOM 4294 N N . ASN A 1 553 ? 13.205 -2.596 -30.012 1.00 88.12 553 ASN A N 1
ATOM 4295 C CA . ASN A 1 553 ? 13.760 -3.205 -28.798 1.00 88.12 553 ASN A CA 1
ATOM 4296 C C . ASN A 1 553 ? 15.003 -2.462 -28.301 1.00 88.12 553 ASN A C 1
ATOM 4298 O O . ASN A 1 553 ? 15.154 -2.311 -27.095 1.00 88.12 553 ASN A O 1
ATOM 4302 N N . LEU A 1 554 ? 15.851 -1.961 -29.203 1.00 86.06 554 LEU A N 1
ATOM 4303 C CA . LEU A 1 554 ? 16.997 -1.117 -28.859 1.00 86.06 554 LEU A CA 1
ATOM 4304 C C . LEU A 1 554 ? 16.530 0.191 -28.199 1.00 86.06 554 LEU A C 1
ATOM 4306 O O . LEU A 1 554 ? 17.030 0.572 -27.147 1.00 86.06 554 LEU A O 1
ATOM 4310 N N . ARG A 1 555 ? 15.497 0.837 -28.762 1.00 86.62 555 ARG A N 1
ATOM 4311 C CA . ARG A 1 555 ? 14.872 2.025 -28.153 1.00 86.62 555 ARG A CA 1
ATOM 4312 C C . ARG A 1 555 ? 14.220 1.726 -26.808 1.00 86.62 555 ARG A C 1
ATOM 4314 O O . ARG A 1 555 ? 14.339 2.534 -25.895 1.00 86.62 555 ARG A O 1
ATOM 4321 N N . ALA A 1 556 ? 13.528 0.593 -26.688 1.00 84.44 556 ALA A N 1
ATOM 4322 C CA . ALA A 1 556 ? 12.951 0.171 -25.416 1.00 84.44 556 ALA A CA 1
ATOM 4323 C C . ALA A 1 556 ? 14.051 -0.057 -24.372 1.00 84.44 556 ALA A C 1
ATOM 4325 O O . ALA A 1 556 ? 13.940 0.436 -23.260 1.00 84.44 556 ALA A O 1
ATOM 4326 N N . LEU A 1 557 ? 15.133 -0.739 -24.748 1.00 85.31 557 LEU A N 1
ATOM 4327 C CA . LEU A 1 557 ? 16.273 -0.991 -23.876 1.00 85.31 557 LEU A CA 1
ATOM 4328 C C . LEU A 1 557 ? 16.945 0.312 -23.409 1.00 85.31 557 LEU A C 1
ATOM 4330 O O . LEU A 1 557 ? 17.200 0.472 -22.221 1.00 85.31 557 LEU A O 1
ATOM 4334 N N . ALA A 1 558 ? 17.158 1.262 -24.318 1.00 84.19 558 ALA A N 1
ATOM 4335 C CA . ALA A 1 558 ? 17.727 2.569 -23.999 1.00 84.19 558 ALA A CA 1
ATOM 4336 C C . ALA A 1 558 ? 16.838 3.392 -23.056 1.00 84.19 558 ALA A C 1
ATOM 4338 O O . ALA A 1 558 ? 17.327 3.962 -22.083 1.00 84.19 558 ALA A O 1
ATOM 4339 N N . ALA A 1 559 ? 15.521 3.390 -23.296 1.00 82.88 559 ALA A N 1
ATOM 4340 C CA . ALA A 1 559 ? 14.558 4.056 -22.425 1.00 82.88 559 ALA A CA 1
ATOM 4341 C C . ALA A 1 559 ? 14.568 3.480 -21.001 1.00 82.88 559 ALA A C 1
ATOM 4343 O O . ALA A 1 559 ? 14.430 4.234 -20.043 1.00 82.88 559 ALA A O 1
ATOM 4344 N N . GLU A 1 560 ? 14.757 2.165 -20.865 1.00 79.81 560 GLU A N 1
ATOM 4345 C CA . GLU A 1 560 ? 14.836 1.490 -19.565 1.00 79.81 560 GLU A CA 1
ATOM 4346 C C . GLU A 1 560 ? 16.159 1.743 -18.831 1.00 79.81 560 GLU A C 1
ATOM 4348 O O . GLU A 1 560 ? 16.177 1.750 -17.607 1.00 79.81 560 GLU A O 1
ATOM 4353 N N . LEU A 1 561 ? 17.257 1.978 -19.554 1.00 79.12 561 LEU A N 1
ATOM 4354 C CA . LEU A 1 561 ? 18.561 2.326 -18.972 1.00 79.12 561 LEU A CA 1
ATOM 4355 C C . LEU A 1 561 ? 18.751 3.836 -18.757 1.00 79.12 561 LEU A C 1
ATOM 4357 O O . LEU A 1 561 ? 19.770 4.247 -18.205 1.00 79.12 561 LEU A O 1
ATOM 4361 N N . GLY A 1 562 ? 17.798 4.664 -19.196 1.00 74.38 562 GLY A N 1
ATOM 4362 C CA . GLY A 1 562 ? 17.874 6.123 -19.092 1.00 74.38 562 GLY A CA 1
ATOM 4363 C C . GLY A 1 562 ? 18.935 6.773 -19.992 1.00 74.38 562 GLY A C 1
ATOM 4364 O O . GLY A 1 562 ? 19.380 7.876 -19.679 1.00 74.38 562 GLY A O 1
ATOM 4365 N N . GLY A 1 563 ? 19.346 6.109 -21.079 1.00 78.75 563 GLY A N 1
ATOM 4366 C CA . GLY A 1 563 ? 20.421 6.551 -21.981 1.00 78.75 563 GLY A CA 1
ATOM 4367 C C . GLY A 1 563 ? 19.991 6.711 -23.442 1.00 78.75 563 GLY A C 1
ATOM 4368 O O . GLY A 1 563 ? 18.841 6.437 -23.804 1.00 78.75 563 GLY A O 1
ATOM 4369 N N . ASP A 1 564 ? 20.918 7.155 -24.295 1.00 76.69 564 ASP A N 1
ATOM 4370 C CA . ASP A 1 564 ? 20.704 7.178 -25.745 1.00 76.69 564 ASP A CA 1
ATOM 4371 C C . ASP A 1 564 ? 20.812 5.742 -26.298 1.00 76.69 564 ASP A C 1
ATOM 4373 O O . ASP A 1 564 ? 21.668 4.971 -25.856 1.00 76.69 564 ASP A O 1
ATOM 4377 N N . PRO A 1 565 ? 19.974 5.330 -27.268 1.00 75.62 565 PRO A N 1
ATOM 4378 C CA . PRO A 1 565 ? 20.181 4.085 -28.000 1.00 75.62 565 PRO A CA 1
ATOM 4379 C C . PRO A 1 565 ? 21.611 3.868 -28.515 1.00 75.62 565 PRO A C 1
ATOM 4381 O O . PRO A 1 565 ? 22.027 2.715 -28.596 1.00 75.62 565 PRO A O 1
ATOM 4384 N N . SER A 1 566 ? 22.371 4.925 -28.825 1.00 77.62 566 SER A N 1
ATOM 4385 C CA . SER A 1 566 ? 23.792 4.810 -29.174 1.00 77.62 566 SER A CA 1
ATOM 4386 C C . SER A 1 566 ? 24.655 4.263 -28.038 1.00 77.62 566 SER A C 1
ATOM 4388 O O . SER A 1 566 ? 25.526 3.441 -28.297 1.00 77.62 566 SER A O 1
ATOM 4390 N N . ASP A 1 567 ? 24.375 4.639 -26.789 1.00 76.19 567 ASP A N 1
ATOM 4391 C CA . ASP A 1 567 ? 25.130 4.163 -25.622 1.00 76.19 567 ASP A CA 1
ATOM 4392 C C . ASP A 1 567 ? 24.917 2.656 -25.419 1.00 76.19 567 ASP A C 1
ATOM 4394 O O . ASP A 1 567 ? 25.816 1.923 -25.021 1.00 76.19 567 ASP A O 1
ATOM 4398 N N . VAL A 1 568 ? 23.715 2.175 -25.753 1.00 75.94 568 VAL A N 1
ATOM 4399 C CA . VAL A 1 568 ? 23.374 0.748 -25.744 1.00 75.94 568 VAL A CA 1
ATOM 4400 C C . VAL A 1 568 ? 24.047 0.002 -26.899 1.00 75.94 568 VAL A C 1
ATOM 4402 O O . VAL A 1 568 ? 24.436 -1.151 -26.732 1.00 75.94 568 VAL A O 1
ATOM 4405 N N . LEU A 1 569 ? 24.200 0.633 -28.070 1.00 79.00 569 LEU A N 1
ATOM 4406 C CA . LEU A 1 569 ? 24.955 0.054 -29.189 1.00 79.00 569 LEU A CA 1
ATOM 4407 C C . LEU A 1 569 ? 26.430 -0.129 -28.836 1.00 79.00 569 LEU A C 1
ATOM 4409 O O . LEU A 1 569 ? 27.018 -1.129 -29.239 1.00 79.00 569 LEU A O 1
ATOM 4413 N N . ASP A 1 570 ? 26.999 0.782 -28.046 1.00 82.38 570 ASP A N 1
ATOM 4414 C CA . ASP A 1 570 ? 28.378 0.678 -27.568 1.00 82.38 570 ASP A CA 1
ATOM 4415 C C . ASP A 1 570 ? 28.603 -0.522 -26.633 1.00 82.38 570 ASP A C 1
ATOM 4417 O O . ASP A 1 570 ? 29.750 -0.946 -26.464 1.00 82.38 570 ASP A O 1
ATOM 4421 N N . GLU A 1 571 ? 27.536 -1.117 -26.082 1.00 81.38 571 GLU A N 1
ATOM 4422 C CA . GLU A 1 571 ? 27.592 -2.366 -25.314 1.00 81.38 571 GLU A CA 1
ATOM 4423 C C . GLU A 1 571 ? 27.635 -3.628 -26.193 1.00 81.38 571 GLU A C 1
ATOM 4425 O O . GLU A 1 571 ? 27.830 -4.727 -25.674 1.00 81.38 571 GLU A O 1
ATOM 4430 N N . PHE A 1 572 ? 27.493 -3.513 -27.517 1.00 85.69 572 PHE A N 1
ATOM 4431 C CA . PHE A 1 572 ? 27.573 -4.638 -28.449 1.00 85.69 572 PHE A CA 1
ATOM 4432 C C . PHE A 1 572 ? 28.729 -4.462 -29.440 1.00 85.69 572 PHE A C 1
ATOM 4434 O O . PHE A 1 572 ? 29.038 -3.368 -29.903 1.00 85.69 572 PHE A O 1
ATOM 4441 N N . GLU A 1 573 ? 29.377 -5.564 -29.798 1.00 87.75 573 GLU A N 1
ATOM 4442 C CA . GLU A 1 573 ? 30.421 -5.606 -30.814 1.00 87.75 573 GLU A CA 1
ATOM 4443 C C . GLU A 1 573 ? 30.114 -6.693 -31.834 1.00 87.75 573 GLU A C 1
ATOM 4445 O O . GLU A 1 573 ? 29.766 -7.823 -31.488 1.00 87.75 573 GLU A O 1
ATOM 4450 N N . VAL A 1 574 ? 30.257 -6.346 -33.111 1.00 88.38 574 VAL A N 1
ATOM 4451 C CA . VAL A 1 574 ? 30.270 -7.333 -34.187 1.00 88.38 574 VAL A CA 1
ATOM 4452 C C . VAL A 1 574 ? 31.699 -7.842 -34.313 1.00 88.38 574 VAL A C 1
ATOM 4454 O O . VAL A 1 574 ? 32.579 -7.117 -34.774 1.00 88.38 574 VAL A O 1
ATOM 4457 N N . ALA A 1 575 ? 31.919 -9.085 -33.905 1.00 92.12 575 ALA A N 1
ATOM 4458 C CA . ALA A 1 575 ? 33.210 -9.747 -33.985 1.00 92.12 575 ALA A CA 1
ATOM 4459 C C . ALA A 1 575 ? 33.209 -10.800 -35.097 1.00 92.12 575 ALA A C 1
ATOM 4461 O O . ALA A 1 575 ? 32.173 -11.387 -35.415 1.00 92.12 575 ALA A O 1
ATOM 4462 N N . THR A 1 576 ? 34.371 -11.053 -35.696 1.00 94.31 576 THR A N 1
ATOM 4463 C CA . THR A 1 576 ? 34.515 -12.120 -36.698 1.00 94.31 576 THR A CA 1
ATOM 4464 C C . THR A 1 576 ? 35.075 -13.367 -36.029 1.00 94.31 576 THR A C 1
ATOM 4466 O O . THR A 1 576 ? 36.095 -13.299 -35.351 1.00 94.31 576 THR A O 1
ATOM 4469 N N . VAL A 1 577 ? 34.427 -14.513 -36.212 1.00 96.12 577 VAL A N 1
ATOM 4470 C CA . VAL A 1 577 ? 34.908 -15.803 -35.720 1.00 96.12 577 VAL A CA 1
ATOM 4471 C C . VAL A 1 577 ? 36.213 -16.130 -36.431 1.00 96.12 577 VAL A C 1
ATOM 4473 O O . VAL A 1 577 ? 36.239 -16.326 -37.641 1.00 96.12 577 VAL A O 1
ATOM 4476 N N . ARG A 1 578 ? 37.311 -16.201 -35.686 1.00 96.88 578 ARG A N 1
ATOM 4477 C CA . ARG A 1 578 ? 38.623 -16.576 -36.213 1.00 96.88 578 ARG A CA 1
ATOM 4478 C C . ARG A 1 578 ? 38.821 -18.079 -36.176 1.00 96.88 578 ARG A C 1
ATOM 4480 O O . ARG A 1 578 ? 39.306 -18.681 -37.132 1.00 96.88 578 ARG A O 1
ATOM 4487 N N . ARG A 1 579 ? 38.481 -18.679 -35.039 1.00 96.25 579 ARG A N 1
ATOM 4488 C CA . ARG A 1 579 ? 38.744 -20.085 -34.747 1.00 96.25 579 ARG A CA 1
ATOM 4489 C C . ARG A 1 579 ? 37.739 -20.590 -33.727 1.00 96.25 579 ARG A C 1
ATOM 4491 O O . ARG A 1 579 ? 37.323 -19.846 -32.849 1.00 96.25 579 ARG A O 1
ATOM 4498 N N . ILE A 1 580 ? 37.357 -21.852 -33.856 1.00 96.56 580 ILE A N 1
ATOM 4499 C CA . ILE A 1 580 ? 36.463 -22.530 -32.921 1.00 96.56 580 ILE A CA 1
ATOM 4500 C C . ILE A 1 580 ? 37.232 -23.742 -32.425 1.00 96.56 580 ILE A C 1
ATOM 4502 O O . ILE A 1 580 ? 37.635 -24.586 -33.230 1.00 96.56 580 ILE A O 1
ATOM 4506 N N . GLU A 1 581 ? 37.497 -23.788 -31.128 1.00 96.19 581 GLU A N 1
ATOM 4507 C CA . GLU A 1 581 ? 38.151 -24.935 -30.514 1.00 96.19 581 GLU A CA 1
ATOM 4508 C C . GLU A 1 581 ? 37.188 -26.131 -30.447 1.00 96.19 581 GLU A C 1
ATOM 4510 O O . GLU A 1 581 ? 35.963 -25.954 -30.445 1.00 96.19 581 GLU A O 1
ATOM 4515 N N . PRO A 1 582 ? 37.712 -27.370 -30.402 1.00 95.44 582 PRO A N 1
ATOM 4516 C CA . PRO A 1 582 ? 36.893 -28.548 -30.170 1.00 95.44 582 PRO A CA 1
ATOM 4517 C C . PRO A 1 582 ? 36.079 -28.425 -28.881 1.00 95.44 582 PRO A C 1
ATOM 4519 O O . PRO A 1 582 ? 36.496 -27.780 -27.923 1.00 95.44 582 PRO A O 1
ATOM 4522 N N . ARG A 1 583 ? 34.933 -29.109 -28.852 1.00 95.62 583 ARG A N 1
ATOM 4523 C CA . ARG A 1 583 ? 34.066 -29.174 -27.676 1.00 95.62 583 ARG A CA 1
ATOM 4524 C C . ARG A 1 583 ? 34.855 -29.599 -26.433 1.00 95.62 583 ARG A C 1
ATOM 4526 O O . ARG A 1 583 ? 35.493 -30.653 -26.436 1.00 95.62 583 ARG A O 1
ATOM 4533 N N . GLU A 1 584 ? 34.702 -28.839 -25.357 1.00 96.00 584 GLU A N 1
ATOM 4534 C CA . GLU A 1 584 ? 35.333 -29.089 -24.063 1.00 96.00 584 GLU A CA 1
ATOM 4535 C C . GLU A 1 584 ? 34.349 -28.894 -22.902 1.00 96.00 584 GLU A C 1
ATOM 4537 O O . GLU A 1 584 ? 33.240 -28.392 -23.075 1.00 96.00 584 GLU A O 1
ATOM 4542 N N . GLU A 1 585 ? 34.740 -29.343 -21.712 1.00 95.38 585 GLU A N 1
ATOM 4543 C CA . GLU A 1 585 ? 33.970 -29.162 -20.481 1.00 95.38 585 GLU A CA 1
ATOM 4544 C C . GLU A 1 585 ? 34.329 -27.809 -19.855 1.00 95.38 585 GLU A C 1
ATOM 4546 O O . GLU A 1 585 ? 35.385 -27.655 -19.239 1.00 95.38 585 GLU A O 1
ATOM 4551 N N . ILE A 1 586 ? 33.448 -26.823 -20.017 1.00 92.12 586 ILE A N 1
ATOM 4552 C CA . ILE A 1 586 ? 33.668 -25.445 -19.573 1.00 92.12 586 ILE A CA 1
ATOM 4553 C C . ILE A 1 586 ? 33.005 -25.249 -18.203 1.00 92.12 586 ILE A C 1
ATOM 4555 O O . ILE A 1 586 ? 31.864 -25.679 -18.002 1.00 92.12 586 ILE A O 1
ATOM 4559 N N . PRO A 1 587 ? 33.655 -24.578 -17.236 1.00 87.38 587 PRO A N 1
ATOM 4560 C CA . PRO A 1 587 ? 32.997 -24.216 -15.989 1.00 87.38 587 PRO A CA 1
ATOM 4561 C C . PRO A 1 587 ? 31.734 -23.387 -16.255 1.00 87.38 587 PRO A C 1
ATOM 4563 O O . PRO A 1 587 ? 31.801 -22.360 -16.925 1.00 87.38 587 PRO A O 1
ATOM 4566 N N . ALA A 1 588 ? 30.588 -23.780 -15.687 1.00 79.44 588 ALA A N 1
ATOM 4567 C CA . ALA A 1 588 ? 29.303 -23.124 -15.960 1.00 79.44 588 ALA A CA 1
ATOM 4568 C C . ALA A 1 588 ? 29.302 -21.599 -15.734 1.00 79.44 588 ALA A C 1
ATOM 4570 O O . ALA A 1 588 ? 28.558 -20.883 -16.391 1.00 79.44 588 ALA A O 1
ATOM 4571 N N . HIS A 1 589 ? 30.145 -21.108 -14.820 1.00 77.56 589 HIS A N 1
ATOM 4572 C CA . HIS A 1 589 ? 30.285 -19.685 -14.500 1.00 77.56 589 HIS A CA 1
ATOM 4573 C C . HIS A 1 589 ? 31.110 -18.885 -15.523 1.00 77.56 589 HIS A C 1
ATOM 4575 O O . HIS A 1 589 ? 31.120 -17.663 -15.459 1.00 77.56 589 HIS A O 1
ATOM 4581 N N . ALA A 1 590 ? 31.844 -19.555 -16.415 1.00 82.19 590 ALA A N 1
ATOM 4582 C CA . ALA A 1 590 ? 32.668 -18.918 -17.442 1.00 82.19 590 ALA A CA 1
ATOM 4583 C C . ALA A 1 590 ? 31.931 -18.787 -18.790 1.00 82.19 590 ALA A C 1
ATOM 4585 O O . ALA A 1 590 ? 32.399 -18.078 -19.683 1.00 82.19 590 ALA A O 1
ATOM 4586 N N . LEU A 1 591 ? 30.785 -19.466 -18.934 1.00 83.06 591 LEU A N 1
ATOM 4587 C CA . LEU A 1 591 ? 29.958 -19.473 -20.140 1.00 83.06 591 LEU A CA 1
ATOM 4588 C C . LEU A 1 591 ? 29.335 -18.097 -20.405 1.00 83.06 591 LEU A C 1
ATOM 4590 O O . LEU A 1 591 ? 28.940 -17.385 -19.492 1.00 83.06 591 LEU A O 1
ATOM 4594 N N . GLY A 1 592 ? 29.223 -17.729 -21.680 1.00 77.69 592 GLY A N 1
ATOM 4595 C CA . GLY A 1 592 ? 28.647 -16.465 -22.141 1.00 77.69 592 GLY A CA 1
ATOM 4596 C C . GLY A 1 592 ? 29.585 -15.256 -22.048 1.00 77.69 592 GLY A C 1
ATOM 4597 O O . GLY A 1 592 ? 29.308 -14.250 -22.704 1.00 77.69 592 GLY A O 1
ATOM 4598 N N . GLY A 1 593 ? 30.683 -15.358 -21.291 1.00 81.50 593 GLY A N 1
ATOM 4599 C CA . GLY A 1 593 ? 31.700 -14.317 -21.141 1.00 81.50 593 GLY A CA 1
ATOM 4600 C C . GLY A 1 593 ? 32.716 -14.282 -22.286 1.00 81.50 593 GLY A C 1
ATOM 4601 O O . GLY A 1 593 ? 33.030 -15.311 -22.891 1.00 81.50 593 GLY A O 1
ATOM 4602 N N . VAL A 1 594 ? 33.227 -13.083 -22.573 1.00 85.88 594 VAL A N 1
ATOM 4603 C CA . VAL A 1 594 ? 34.311 -12.838 -23.532 1.00 85.88 594 VAL A CA 1
ATOM 4604 C C . VAL A 1 594 ? 35.595 -12.582 -22.743 1.00 85.88 594 VAL A C 1
ATOM 4606 O O . VAL A 1 594 ? 35.698 -11.603 -22.005 1.00 85.88 594 VAL A O 1
ATOM 4609 N N . HIS A 1 595 ? 36.570 -13.476 -22.879 1.00 88.56 595 HIS A N 1
ATOM 4610 C CA . HIS A 1 595 ? 37.802 -13.486 -22.090 1.00 88.56 595 HIS A CA 1
ATOM 4611 C C . HIS A 1 595 ? 38.997 -12.994 -22.918 1.00 88.56 595 HIS A C 1
ATOM 4613 O O . HIS A 1 595 ? 39.020 -13.183 -24.137 1.00 88.56 595 HIS A O 1
ATOM 4619 N N . PRO A 1 596 ? 40.001 -12.343 -22.306 1.00 87.88 596 PRO A N 1
ATOM 4620 C CA . PRO A 1 596 ? 41.216 -11.948 -23.015 1.00 87.88 596 PRO A CA 1
ATOM 4621 C C . PRO A 1 596 ? 42.008 -13.175 -23.515 1.00 87.88 596 PRO A C 1
ATOM 4623 O O . PRO A 1 596 ? 41.935 -14.245 -22.907 1.00 87.88 596 PRO A O 1
ATOM 4626 N N . PRO A 1 597 ? 42.801 -13.039 -24.594 1.00 86.19 597 PRO A N 1
ATOM 4627 C CA . PRO A 1 597 ? 43.604 -14.141 -25.126 1.00 86.19 597 PRO A CA 1
ATOM 4628 C C . PRO A 1 597 ? 44.543 -14.734 -24.063 1.00 86.19 597 PRO A C 1
ATOM 4630 O O . PRO A 1 597 ? 45.310 -14.000 -23.438 1.00 86.19 597 PRO A O 1
ATOM 4633 N N . GLY A 1 598 ? 44.531 -16.063 -23.905 1.00 78.94 598 GLY A N 1
ATOM 4634 C CA . GLY A 1 598 ? 45.461 -16.797 -23.032 1.00 78.94 598 GLY A CA 1
ATOM 4635 C C . GLY A 1 598 ? 45.005 -17.007 -21.581 1.00 78.94 598 GLY A C 1
ATOM 4636 O O . GLY A 1 598 ? 45.855 -17.263 -20.727 1.00 78.94 598 GLY A O 1
ATOM 4637 N N . THR A 1 599 ? 43.701 -16.886 -21.315 1.00 61.69 599 THR A N 1
ATOM 4638 C CA . THR A 1 599 ? 43.044 -17.453 -20.120 1.00 61.69 599 THR A CA 1
ATOM 4639 C C . THR A 1 599 ? 42.588 -18.871 -20.406 1.00 61.69 599 THR A C 1
ATOM 4641 O O . THR A 1 599 ? 42.660 -19.687 -19.459 1.00 61.69 599 THR A O 1
#

Organism: NCBI:txid1670831

pLDDT: mean 79.88, std 18.79, range [22.97, 97.75]